Protein 2XHG (pdb70)

InterPro domains:
  IPR001242 Condensation domain [PF00668] (16-460)
  IPR010060 Non-ribosomal peptide synthase [TIGR01720] (322-463)
  IPR023213 Chloramphenicol acetyltransferase-like domain superfamily [G3DSA:3.30.559.10] (1-183)

CATH classification: 3.30.559.10 (+1 more: 3.30.559.30)

Organism: Brevibacillus brevis (NCBI:txid1393)

B-factor: mean 22.86, std 10.28, range [8.46, 69.88]

Nearest PDB structures (foldseek):
  2xhg-assembly1_A  TM=1.002E+00  e=7.657E-95  Brevibacillus brevis
  9bfg-assembly1_A  TM=9.674E-01  e=4.469E-86  Brevibacillus parabrevis
  9bff-assembly1_A  TM=9.912E-01  e=7.187E-80  Brevibacillus parabrevis
  5isw-assembly1_A  TM=9.588E-01  e=8.620E-66  Brevibacillus brevis
  4zxw-assembly1_A  TM=7.581E-01  e=1.314E-20  Streptomyces globisporus

Radius of gyration: 22.81 Å; Cα contacts (8 Å, |Δi|>4): 868; chains: 1; bounding box: 56×49×67 Å

Structure (mmCIF, N/CA/C/O backbone):
data_2XHG
#
_entry.id   2XHG
#
_cell.length_a   47.710
_cell.length_b   74.590
_cell.length_c   124.750
_cell.angle_alpha   90.00
_cell.angle_beta   90.00
_cell.angle_gamma   90.00
#
_symmetry.space_group_name_H-M   'P 21 21 21'
#
loop_
_entity.id
_entity.type
_entity.pdbx_description
1 polymer 'TYROCIDINE SYNTHETASE A'
2 non-polymer GLYCEROL
3 non-polymer 'SODIUM ION'
4 water water
#
loop_
_atom_site.group_PDB
_atom_site.id
_atom_site.type_symbol
_atom_site.label_atom_id
_atom_site.label_alt_id
_atom_site.label_comp_id
_atom_site.label_asym_id
_atom_site.label_entity_id
_atom_site.label_seq_id
_atom_site.pdbx_PDB_ins_code
_atom_site.Cartn_x
_atom_site.Cartn_y
_atom_site.Cartn_z
_atom_site.occupancy
_atom_site.B_iso_or_equiv
_atom_site.auth_seq_id
_atom_site.auth_comp_id
_atom_site.auth_asym_id
_atom_site.auth_atom_id
_atom_site.pdbx_PDB_model_num
ATOM 1 N N . LYS A 1 8 ? -21.833 -26.705 21.734 1.00 44.36 7 LYS A N 1
ATOM 2 C CA . LYS A 1 8 ? -20.427 -27.212 21.726 1.00 41.03 7 LYS A CA 1
ATOM 3 C C . LYS A 1 8 ? -19.404 -26.107 22.043 1.00 33.76 7 LYS A C 1
ATOM 4 O O . LYS A 1 8 ? -18.362 -26.386 22.638 1.00 34.67 7 LYS A O 1
ATOM 10 N N . SER A 1 9 ? -19.694 -24.861 21.664 1.00 25.42 8 SER A N 1
ATOM 11 C CA . SER A 1 9 ? -18.892 -23.750 22.140 1.00 17.38 8 SER A CA 1
ATOM 12 C C . SER A 1 9 ? -19.119 -23.602 23.642 1.00 18.18 8 SER A C 1
ATOM 13 O O . SER A 1 9 ? -20.122 -24.064 24.178 1.00 19.54 8 SER A O 1
ATOM 16 N N . ASP A 1 10 ? -18.157 -22.951 24.285 1.00 18.43 9 ASP A N 1
ATOM 17 C CA . ASP A 1 10 ? -18.136 -22.732 25.735 1.00 18.38 9 ASP A CA 1
ATOM 18 C C . ASP A 1 10 ? -19.294 -21.805 26.149 1.00 15.22 9 ASP A C 1
ATOM 19 O O . ASP A 1 10 ? -19.314 -20.630 25.799 1.00 16.23 9 ASP A O 1
ATOM 24 N N . GLN A 1 11 ? -20.260 -22.348 26.881 1.00 17.19 10 GLN A N 1
ATOM 25 C CA . GLN A 1 11 ? -21.413 -21.580 27.357 1.00 16.97 10 GLN A CA 1
ATOM 26 C C . GLN A 1 11 ? -21.194 -20.933 28.720 1.00 17.64 10 GLN A C 1
ATOM 27 O O . GLN A 1 11 ? -22.077 -20.233 29.209 1.00 16.61 10 GLN A O 1
ATOM 33 N N . GLY A 1 12 ? -20.026 -21.170 29.310 1.00 16.02 11 GLY A N 1
ATOM 34 C CA . GLY A 1 12 ? -19.735 -20.711 30.659 1.00 16.35 11 GLY A CA 1
ATOM 35 C C . GLY A 1 12 ? -19.191 -19.295 30.659 1.00 16.47 11 GLY A C 1
ATOM 36 O O . GLY A 1 12 ? -19.041 -18.674 29.604 1.00 14.74 11 GLY A O 1
ATOM 37 N N . ILE A 1 13 ? -18.896 -18.792 31.856 1.00 15.10 12 ILE A N 1
ATOM 38 C CA . ILE A 1 13 ? -18.289 -17.480 32.026 1.00 15.22 12 ILE A CA 1
ATOM 39 C C . ILE A 1 13 ? -16.904 -17.482 31.411 1.00 15.79 12 ILE A C 1
ATOM 40 O O . ILE A 1 13 ? -16.119 -18.416 31.666 1.00 17.74 12 ILE A O 1
ATOM 45 N N . ILE A 1 14 ? -16.613 -16.467 30.588 1.00 13.18 13 ILE A N 1
ATOM 46 C CA . ILE A 1 14 ? -15.275 -16.289 30.024 1.00 13.34 13 ILE A CA 1
ATOM 47 C C . ILE A 1 14 ? -14.576 -15.183 30.812 1.00 12.45 13 ILE A C 1
ATOM 48 O O . ILE A 1 14 ? -15.128 -14.092 30.993 1.00 14.40 13 ILE A O 1
ATOM 53 N N . ALA A 1 15 ? -13.366 -15.460 31.303 1.00 12.73 14 ALA A N 1
ATOM 54 C CA . ALA A 1 15 ? -12.584 -14.445 32.005 1.00 12.15 14 ALA A CA 1
ATOM 55 C C . ALA A 1 15 ? -11.107 -14.675 31.863 1.00 12.53 14 ALA A C 1
ATOM 56 O O . ALA A 1 15 ? -10.671 -15.774 31.533 1.00 14.19 14 ALA A O 1
ATOM 58 N N . GLY A 1 16 ? -10.333 -13.629 32.113 1.00 13.70 15 GLY A N 1
ATOM 59 C CA . GLY A 1 16 ? -8.885 -13.727 32.090 1.00 13.93 15 GLY A CA 1
ATOM 60 C C . GLY A 1 16 ? -8.266 -12.947 30.958 1.00 14.13 15 GLY A C 1
ATOM 61 O O . GLY A 1 16 ? -8.948 -12.259 30.207 1.00 12.06 15 GLY A O 1
ATOM 62 N N . ASN A 1 17 ? -6.957 -13.050 30.856 1.00 14.82 16 ASN A N 1
ATOM 63 C CA A ASN A 1 17 ? -6.274 -12.255 29.862 0.50 13.25 16 ASN A CA 1
ATOM 64 C CA B ASN A 1 17 ? -6.181 -12.344 29.850 0.50 15.94 16 ASN A CA 1
ATOM 65 C C . ASN A 1 17 ? -6.583 -12.748 28.440 1.00 13.00 16 ASN A C 1
ATOM 66 O O . ASN A 1 17 ? -6.904 -13.924 28.205 1.00 13.39 16 ASN A O 1
ATOM 75 N N . VAL A 1 18 ? -6.502 -11.805 27.506 1.00 12.02 17 VAL A N 1
ATOM 76 C CA . VAL A 1 18 ? -6.759 -12.050 26.096 1.00 12.87 17 VAL A CA 1
ATOM 77 C C . VAL A 1 18 ? -5.654 -11.403 25.273 1.00 13.25 17 VAL A C 1
ATOM 78 O O . VAL A 1 18 ? -5.422 -10.209 25.395 1.00 13.71 17 VAL A O 1
ATOM 82 N N . PRO A 1 19 ? -4.939 -12.187 24.456 1.00 12.98 18 PRO A N 1
ATOM 83 C CA . PRO A 1 19 ? -3.933 -11.545 23.595 1.00 13.84 18 PRO A CA 1
ATOM 84 C C . PRO A 1 19 ? -4.542 -10.485 22.673 1.00 12.88 18 PRO A C 1
ATOM 85 O O . PRO A 1 19 ? -5.705 -10.587 22.297 1.00 11.98 18 PRO A O 1
ATOM 89 N N . LEU A 1 20 ? -3.792 -9.440 22.346 1.00 14.01 19 LEU A N 1
ATOM 90 C CA . LEU A 1 20 ? -4.283 -8.424 21.419 1.00 14.80 19 LEU A CA 1
ATOM 91 C C . LEU A 1 20 ? -4.299 -8.996 19.996 1.00 14.14 19 LEU A C 1
ATOM 92 O O . LEU A 1 20 ? -3.339 -9.643 19.569 1.00 14.87 19 LEU A O 1
ATOM 97 N N . THR A 1 21 ? -5.417 -8.819 19.300 1.00 13.17 20 THR A N 1
ATOM 98 C CA . THR A 1 21 ? -5.497 -9.209 17.901 1.00 12.80 20 THR A CA 1
ATOM 99 C C . THR A 1 21 ? -4.864 -8.129 17.035 1.00 12.48 20 THR A C 1
ATOM 100 O O . THR A 1 21 ? -4.551 -7.060 17.536 1.00 13.21 20 THR A O 1
ATOM 104 N N . PRO A 1 22 ? -4.686 -8.389 15.709 1.00 11.79 21 PRO A N 1
ATOM 105 C CA . PRO A 1 22 ? -3.949 -7.431 14.890 1.00 12.96 21 PRO A CA 1
ATOM 106 C C . PRO A 1 22 ? -4.514 -6.014 14.917 1.00 12.71 21 PRO A C 1
ATOM 107 O O . PRO A 1 22 ? -3.750 -5.067 15.092 1.00 13.46 21 PRO A O 1
ATOM 111 N N . ILE A 1 23 ? -5.824 -5.854 14.724 1.00 11.83 22 ILE A N 1
ATOM 112 C CA . ILE A 1 23 ? -6.391 -4.498 14.676 1.00 12.10 22 ILE A CA 1
ATOM 113 C C . ILE A 1 23 ? -6.276 -3.825 16.041 1.00 11.18 22 ILE A C 1
ATOM 114 O O . ILE A 1 23 ? -6.139 -2.606 16.128 1.00 12.09 22 ILE A O 1
ATOM 119 N N . GLN A 1 24 ? -6.288 -4.607 17.112 1.00 12.91 23 GLN A N 1
ATOM 120 C CA . GLN A 1 24 ? -6.096 -4.054 18.440 1.00 12.14 23 GLN A CA 1
ATOM 121 C C . GLN A 1 24 ? -4.663 -3.584 18.655 1.00 11.65 23 GLN A C 1
ATOM 122 O O . GLN A 1 24 ? -4.433 -2.559 19.287 1.00 12.60 23 GLN A O 1
ATOM 128 N N . LYS A 1 25 ? -3.700 -4.331 18.135 1.00 12.06 24 LYS A N 1
ATOM 129 C CA . LYS A 1 25 ? -2.294 -3.911 18.161 1.00 12.82 24 LYS A CA 1
ATOM 130 C C . LYS A 1 25 ? -2.102 -2.644 17.324 1.00 13.39 24 LYS A C 1
ATOM 131 O O . LYS A 1 25 ? -1.394 -1.728 17.750 1.00 14.34 24 LYS A O 1
ATOM 137 N N . TRP A 1 26 ? -2.733 -2.593 16.153 1.00 13.40 25 TRP A N 1
ATOM 138 C CA . TRP A 1 26 ? -2.775 -1.368 15.362 1.00 13.19 25 TRP A CA 1
ATOM 139 C C . TRP A 1 26 ? -3.257 -0.194 16.223 1.00 12.48 25 TRP A C 1
ATOM 140 O O . TRP A 1 26 ? -2.663 0.884 16.240 1.00 12.90 25 TRP A O 1
ATOM 151 N N . PHE A 1 27 ? -4.386 -0.379 16.884 1.00 11.67 26 PHE A N 1
ATOM 152 C CA . PHE A 1 27 ? -5.000 0.686 17.648 1.00 11.06 26 PHE A CA 1
ATOM 153 C C . PHE A 1 27 ? -4.066 1.250 18.722 1.00 12.27 26 PHE A C 1
ATOM 154 O O . PHE A 1 27 ? -3.887 2.466 18.806 1.00 12.14 26 PHE A O 1
ATOM 162 N N . PHE A 1 28 ? -3.485 0.381 19.544 1.00 13.72 27 PHE A N 1
ATOM 163 C CA . PHE A 1 28 ? -2.601 0.848 20.601 1.00 12.48 27 PHE A CA 1
ATOM 164 C C . PHE A 1 28 ? -1.313 1.432 20.044 1.00 12.91 27 PHE A C 1
ATOM 165 O O . PHE A 1 28 ? -0.785 2.387 20.580 1.00 13.59 27 PHE A O 1
ATOM 173 N N . GLY A 1 29 ? -0.857 0.911 18.915 1.00 13.70 28 GLY A N 1
ATOM 174 C CA . GLY A 1 29 ? 0.304 1.454 18.233 1.00 14.84 28 GLY A CA 1
ATOM 175 C C . GLY A 1 29 ? 0.150 2.896 17.760 1.00 14.88 28 GLY A C 1
ATOM 176 O O . GLY A 1 29 ? 1.139 3.603 17.561 1.00 17.25 28 GLY A O 1
ATOM 177 N N . LYS A 1 30 ? -1.088 3.331 17.538 1.00 14.33 29 LYS A N 1
ATOM 178 C CA . LYS A 1 30 ? -1.355 4.703 17.132 1.00 13.73 29 LYS A CA 1
ATOM 179 C C . LYS A 1 30 ? -1.205 5.685 18.302 1.00 12.59 29 LYS A C 1
ATOM 180 O O . LYS A 1 30 ? -1.011 6.890 18.077 1.00 16.27 29 LYS A O 1
ATOM 186 N N . ASN A 1 31 ? -1.321 5.196 19.543 1.00 15.63 30 ASN A N 1
ATOM 187 C CA . ASN A 1 31 ? -1.230 6.066 20.725 1.00 15.67 30 ASN A CA 1
ATOM 188 C C . ASN A 1 31 ? -2.089 7.326 20.573 1.00 14.44 30 ASN A C 1
ATOM 189 O O . ASN A 1 31 ? -1.626 8.464 20.735 1.00 16.69 30 ASN A O 1
ATOM 194 N N . PHE A 1 32 ? -3.359 7.103 20.251 1.00 13.16 31 PHE A N 1
ATOM 195 C CA . PHE A 1 32 ? -4.303 8.205 20.020 1.00 13.68 31 PHE A CA 1
ATOM 196 C C . PHE A 1 32 ? -4.454 9.085 21.249 1.00 14.49 31 PHE A C 1
ATOM 197 O O . PHE A 1 32 ? -4.555 8.603 22.381 1.00 14.76 31 PHE A O 1
ATOM 205 N N . THR A 1 33 ? -4.512 10.386 21.015 1.00 13.96 32 THR A N 1
ATOM 206 C CA . THR A 1 33 ? -4.949 11.321 22.040 1.00 14.97 32 THR A CA 1
ATOM 207 C C . THR A 1 33 ? -6.361 10.934 22.475 1.00 15.93 32 THR A C 1
ATOM 208 O O . THR A 1 33 ? -7.203 10.608 21.641 1.00 13.58 32 THR A O 1
ATOM 212 N N . ASN A 1 34 ? -6.628 10.948 23.779 1.00 13.53 33 ASN A N 1
ATOM 213 C CA . ASN A 1 34 ? -7.957 10.565 24.272 1.00 14.15 33 ASN A CA 1
ATOM 214 C C . ASN A 1 34 ? -8.372 9.174 23.769 1.00 13.10 33 ASN A C 1
ATOM 215 O O . ASN A 1 34 ? -9.476 8.970 23.259 1.00 13.34 33 ASN A O 1
ATOM 220 N N . THR A 1 35 ? -7.474 8.222 23.976 1.00 14.26 34 THR A N 1
ATOM 221 C CA . THR A 1 35 ? -7.626 6.844 23.498 1.00 14.36 34 THR A CA 1
ATOM 222 C C . THR A 1 35 ? -8.898 6.165 23.999 1.00 12.58 34 THR A C 1
ATOM 223 O O . THR A 1 35 ? -9.454 5.279 23.333 1.00 12.11 34 THR A O 1
ATOM 227 N N . GLY A 1 36 ? -9.375 6.593 25.170 1.00 14.51 35 GLY A N 1
ATOM 228 C CA . GLY A 1 36 ? -10.643 6.105 25.684 1.00 13.24 35 GLY A CA 1
ATOM 229 C C . GLY A 1 36 ? -11.910 6.563 24.986 1.00 12.54 35 GLY A C 1
ATOM 230 O O . GLY A 1 36 ? -12.989 6.042 25.258 1.00 11.99 35 GLY A O 1
ATOM 231 N N . HIS A 1 37 ? -11.792 7.561 24.101 1.00 12.31 36 HIS A N 1
ATOM 232 C CA . HIS A 1 37 ? -12.902 8.061 23.318 1.00 10.53 36 HIS A CA 1
ATOM 233 C C . HIS A 1 37 ? -12.661 7.658 21.860 1.00 11.66 36 HIS A C 1
ATOM 234 O O . HIS A 1 37 ? -12.092 8.399 21.069 1.00 11.32 36 HIS A O 1
ATOM 241 N N . TRP A 1 38 ? -13.056 6.440 21.545 1.00 11.49 37 TRP A N 1
ATOM 242 C CA . TRP A 1 38 ? -12.812 5.869 20.222 1.00 9.90 37 TRP A CA 1
ATOM 243 C C . TRP A 1 38 ? -13.812 4.726 20.092 1.00 12.20 37 TRP A C 1
ATOM 244 O O . TRP A 1 38 ? -13.513 3.554 20.334 1.00 11.06 37 TRP A O 1
ATOM 255 N N . ASN A 1 39 ? -15.042 5.121 19.765 1.00 11.20 38 ASN A N 1
ATOM 256 C CA . ASN A 1 39 ? -16.222 4.317 20.016 1.00 10.68 38 ASN A CA 1
ATOM 257 C C . ASN A 1 39 ? -17.035 4.032 18.761 1.00 10.10 38 ASN A C 1
ATOM 258 O O . ASN A 1 39 ? -16.759 4.557 17.677 1.00 11.61 38 ASN A O 1
ATOM 263 N N . GLN A 1 40 ? -18.058 3.192 18.931 1.00 10.37 39 GLN A N 1
ATOM 264 C CA . GLN A 1 40 ? -19.188 3.124 18.024 1.00 10.10 39 GLN A CA 1
ATOM 265 C C . GLN A 1 40 ? -20.434 3.338 18.845 1.00 10.51 39 GLN A C 1
ATOM 266 O O . GLN A 1 40 ? -20.425 3.112 20.046 1.00 11.47 39 GLN A O 1
ATOM 272 N N . SER A 1 41 ? -21.516 3.758 18.199 1.00 11.21 40 SER A N 1
ATOM 273 C CA . SER A 1 41 ? -22.718 4.077 18.941 1.00 10.70 40 SER A CA 1
ATOM 274 C C . SER A 1 41 ? -23.988 4.025 18.090 1.00 11.16 40 SER A C 1
ATOM 275 O O . SER A 1 41 ? -23.937 3.958 16.859 1.00 12.40 40 SER A O 1
ATOM 278 N N . SER A 1 42 ? -25.126 4.032 18.771 1.00 11.33 41 SER A N 1
ATOM 279 C CA A SER A 1 42 ? -26.408 4.041 18.090 0.50 13.56 41 SER A CA 1
ATOM 280 C CA B SER A 1 42 ? -26.432 3.914 18.142 0.50 13.30 41 SER A CA 1
ATOM 281 C C . SER A 1 42 ? -27.464 4.590 19.018 1.00 13.26 41 SER A C 1
ATOM 282 O O . SER A 1 42 ? -27.295 4.616 20.237 1.00 13.19 41 SER A O 1
ATOM 287 N N . VAL A 1 43 ? -28.540 5.088 18.416 1.00 13.35 42 VAL A N 1
ATOM 288 C CA . VAL A 1 43 ? -29.699 5.519 19.192 1.00 13.87 42 VAL A CA 1
ATOM 289 C C . VAL A 1 43 ? -30.900 4.834 18.564 1.00 15.85 42 VAL A C 1
ATOM 290 O O . VAL A 1 43 ? -31.099 4.901 17.347 1.00 14.51 42 VAL A O 1
ATOM 294 N N . LEU A 1 44 ? -31.656 4.129 19.398 1.00 14.36 43 LEU A N 1
ATOM 295 C CA . LEU A 1 44 ? -32.857 3.399 18.972 1.00 14.40 43 LEU A CA 1
ATOM 296 C C . LEU A 1 44 ? -34.091 4.141 19.448 1.00 15.46 43 LEU A C 1
ATOM 297 O O . LEU A 1 44 ? -34.060 4.830 20.454 1.00 17.69 43 LEU A O 1
ATOM 302 N N . TYR A 1 45 ? -35.175 4.026 18.698 1.00 17.41 44 TYR A N 1
ATOM 303 C CA . TYR A 1 45 ? -36.427 4.699 19.028 1.00 17.06 44 TYR A CA 1
ATOM 304 C C . TYR A 1 45 ? -37.572 3.686 19.128 1.00 16.82 44 TYR A C 1
ATOM 305 O O . TYR A 1 45 ? -37.711 2.822 18.272 1.00 19.13 44 TYR A O 1
ATOM 314 N N . ARG A 1 46 ? -38.362 3.811 20.192 1.00 16.42 45 ARG A N 1
ATOM 315 C CA . ARG A 1 46 ? -39.555 2.992 20.410 1.00 17.99 45 ARG A CA 1
ATOM 316 C C . ARG A 1 46 ? -40.720 3.925 20.700 1.00 17.53 45 ARG A C 1
ATOM 317 O O . ARG A 1 46 ? -40.756 4.581 21.748 1.00 18.19 45 ARG A O 1
ATOM 325 N N . PRO A 1 47 ? -41.671 4.029 19.755 1.00 19.60 46 PRO A N 1
ATOM 326 C CA . PRO A 1 47 ? -42.778 4.965 19.977 1.00 19.83 46 PRO A CA 1
ATOM 327 C C . PRO A 1 47 ? -43.634 4.680 21.230 1.00 18.86 46 PRO A C 1
ATOM 328 O O . PRO A 1 47 ? -44.155 5.611 21.831 1.00 23.63 46 PRO A O 1
ATOM 332 N N . GLU A 1 48 ? -43.747 3.412 21.616 1.00 20.28 47 GLU A N 1
ATOM 333 C CA . GLU A 1 48 ? -44.487 3.006 22.809 1.00 22.83 47 GLU A CA 1
ATOM 334 C C . GLU A 1 48 ? -43.796 3.440 24.092 1.00 22.77 47 GLU A C 1
ATOM 335 O O . GLU A 1 48 ? -44.437 3.527 25.132 1.00 24.60 47 GLU A O 1
ATOM 341 N N . GLY A 1 49 ? -42.488 3.704 23.995 1.00 20.44 48 GLY A N 1
ATOM 342 C CA . GLY A 1 49 ? -41.630 3.937 25.153 1.00 22.64 48 GLY A CA 1
ATOM 343 C C . GLY A 1 49 ? -40.859 2.688 25.529 1.00 21.69 48 GLY A C 1
ATOM 344 O O . GLY A 1 49 ? -41.263 1.576 25.176 1.00 20.79 48 GLY A O 1
ATOM 345 N N . PHE A 1 50 ? -39.740 2.894 26.221 1.00 19.83 49 PHE A N 1
ATOM 346 C CA . PHE A 1 50 ? -38.931 1.846 26.822 1.00 17.46 49 PHE A CA 1
ATOM 347 C C . PHE A 1 50 ? -39.094 1.895 28.338 1.00 18.08 49 PHE A C 1
ATOM 348 O O . PHE A 1 50 ? -39.324 2.966 28.923 1.00 21.54 49 PHE A O 1
ATOM 356 N N . ASP A 1 51 ? -38.942 0.738 28.972 1.00 19.29 50 ASP A N 1
ATOM 357 C CA . ASP A 1 51 ? -38.994 0.619 30.430 1.00 19.00 50 ASP A CA 1
ATOM 358 C C . ASP A 1 51 ? -37.579 0.495 30.952 1.00 17.02 50 ASP A C 1
ATOM 359 O O . ASP A 1 51 ? -36.864 -0.415 30.534 1.00 18.43 50 ASP A O 1
ATOM 364 N N . PRO A 1 52 ? -37.142 1.417 31.838 1.00 19.19 51 PRO A N 1
ATOM 365 C CA . PRO A 1 52 ? -35.767 1.301 32.328 1.00 19.42 51 PRO A CA 1
ATOM 366 C C . PRO A 1 52 ? -35.468 -0.018 33.026 1.00 21.45 51 PRO A C 1
ATOM 367 O O . PRO A 1 52 ? -34.357 -0.520 32.919 1.00 20.73 51 PRO A O 1
ATOM 371 N N . LYS A 1 53 ? -36.441 -0.573 33.744 1.00 22.07 52 LYS A N 1
ATOM 372 C CA . LYS A 1 53 ? -36.216 -1.831 34.445 1.00 23.93 52 LYS A CA 1
ATOM 373 C C . LYS A 1 53 ? -36.008 -2.994 33.473 1.00 20.78 52 LYS A C 1
ATOM 374 O O . LYS A 1 53 ? -35.096 -3.794 33.655 1.00 21.40 52 LYS A O 1
ATOM 377 N N . VAL A 1 54 ? -36.823 -3.069 32.428 1.00 19.02 53 VAL A N 1
ATOM 378 C CA . VAL A 1 54 ? -36.644 -4.087 31.393 1.00 19.11 53 VAL A CA 1
ATOM 379 C C . VAL A 1 54 ? -35.311 -3.889 30.663 1.00 19.79 53 VAL A C 1
ATOM 380 O O . VAL A 1 54 ? -34.589 -4.847 30.405 1.00 16.44 53 VAL A O 1
ATOM 384 N N . ILE A 1 55 ? -34.970 -2.645 30.322 1.00 16.11 54 ILE A N 1
ATOM 385 C CA . ILE A 1 55 ? -33.686 -2.380 29.658 1.00 17.03 54 ILE A CA 1
ATOM 386 C C . ILE A 1 55 ? -32.534 -2.889 30.498 1.00 15.65 54 ILE A C 1
ATOM 387 O O . ILE A 1 55 ? -31.624 -3.528 29.986 1.00 15.47 54 ILE A O 1
ATOM 392 N N . GLN A 1 56 ? -32.561 -2.622 31.802 1.00 14.28 55 GLN A N 1
ATOM 393 C CA . GLN A 1 56 ? -31.488 -3.093 32.662 1.00 15.57 55 GLN A CA 1
ATOM 394 C C . GLN A 1 56 ? -31.443 -4.619 32.743 1.00 14.58 55 GLN A C 1
ATOM 395 O O . GLN A 1 56 ? -30.361 -5.206 32.660 1.00 16.02 55 GLN A O 1
ATOM 401 N N . SER A 1 57 ? -32.596 -5.266 32.854 1.00 13.90 56 SER A N 1
ATOM 402 C CA . SER A 1 57 ? -32.625 -6.730 32.883 1.00 17.54 56 SER A CA 1
ATOM 403 C C . SER A 1 57 ? -32.019 -7.324 31.609 1.00 18.60 56 SER A C 1
ATOM 404 O O . SER A 1 57 ? -31.208 -8.252 31.666 1.00 17.27 56 SER A O 1
ATOM 407 N N . VAL A 1 58 ? -32.393 -6.781 30.453 1.00 15.96 57 VAL A N 1
ATOM 408 C CA . VAL A 1 58 ? -31.923 -7.325 29.183 1.00 14.85 57 VAL A CA 1
ATOM 409 C C . VAL A 1 58 ? -30.441 -7.025 29.004 1.00 15.14 57 VAL A C 1
ATOM 410 O O . VAL A 1 58 ? -29.683 -7.889 28.594 1.00 16.15 57 VAL A O 1
ATOM 414 N N . MET A 1 59 ? -30.017 -5.800 29.311 1.00 13.60 58 MET A N 1
ATOM 415 C CA . MET A 1 59 ? -28.602 -5.458 29.177 1.00 13.10 58 MET A CA 1
ATOM 416 C C . MET A 1 59 ? -27.743 -6.277 30.121 1.00 15.02 58 MET A C 1
ATOM 417 O O . MET A 1 59 ? -26.619 -6.628 29.765 1.00 16.56 58 MET A O 1
ATOM 422 N N . ASP A 1 60 ? -28.247 -6.564 31.323 1.00 14.14 59 ASP A N 1
ATOM 423 C CA . ASP A 1 60 ? -27.538 -7.434 32.252 1.00 16.24 59 ASP A CA 1
ATOM 424 C C . ASP A 1 60 ? -27.246 -8.761 31.568 1.00 16.49 59 ASP A C 1
ATOM 425 O O . ASP A 1 60 ? -26.103 -9.235 31.559 1.00 15.87 59 ASP A O 1
ATOM 430 N N . LYS A 1 61 ? -28.277 -9.348 30.971 1.00 15.48 60 LYS A N 1
ATOM 431 C CA . LYS A 1 61 ? -28.121 -10.645 30.314 1.00 15.67 60 LYS A CA 1
ATOM 432 C C . LYS A 1 61 ? -27.189 -10.550 29.092 1.00 14.19 60 LYS A C 1
ATOM 433 O O . LYS A 1 61 ? -26.358 -11.427 28.866 1.00 15.66 60 LYS A O 1
ATOM 439 N N . ILE A 1 62 ? -27.313 -9.478 28.309 1.00 14.81 61 ILE A N 1
ATOM 440 C CA . ILE A 1 62 ? -26.483 -9.299 27.127 1.00 12.22 61 ILE A CA 1
ATOM 441 C C . ILE A 1 62 ? -24.997 -9.249 27.475 1.00 13.99 61 ILE A C 1
ATOM 442 O O . ILE A 1 62 ? -24.172 -9.879 26.813 1.00 14.21 61 ILE A O 1
ATOM 447 N N . ILE A 1 63 ? -24.660 -8.526 28.535 1.00 13.35 62 ILE A N 1
ATOM 448 C CA . ILE A 1 63 ? -23.254 -8.328 28.882 1.00 12.73 62 ILE A CA 1
ATOM 449 C C . ILE A 1 63 ? -22.689 -9.520 29.654 1.00 12.90 62 ILE A C 1
ATOM 450 O O . ILE A 1 63 ? -21.498 -9.806 29.558 1.00 13.39 62 ILE A O 1
ATOM 455 N N . GLU A 1 64 ? -23.525 -10.229 30.388 1.00 13.87 63 GLU A N 1
ATOM 456 C CA . GLU A 1 64 ? -23.147 -11.545 30.912 1.00 14.02 63 GLU A CA 1
ATOM 457 C C . GLU A 1 64 ? -22.846 -12.547 29.791 1.00 13.71 63 GLU A C 1
ATOM 458 O O . GLU A 1 64 ? -21.894 -13.331 29.886 1.00 15.09 63 GLU A O 1
ATOM 464 N N . HIS A 1 65 ? -23.660 -12.508 28.734 1.00 12.79 64 HIS A N 1
ATOM 465 C CA . HIS A 1 65 ? -23.600 -13.453 27.615 1.00 13.17 64 HIS A CA 1
ATOM 466 C C . HIS A 1 65 ? -22.489 -13.197 26.615 1.00 12.58 64 HIS A C 1
ATOM 467 O O . HIS A 1 65 ? -21.870 -14.122 26.107 1.00 15.13 64 HIS A O 1
ATOM 474 N N . HIS A 1 66 ? -22.261 -11.922 26.314 1.00 11.65 65 HIS A N 1
ATOM 475 C CA . HIS A 1 66 ? -21.308 -11.523 25.294 1.00 12.02 65 HIS A CA 1
ATOM 476 C C . HIS A 1 66 ? -20.075 -11.029 26.014 1.00 10.13 65 HIS A C 1
ATOM 477 O O . HIS A 1 66 ? -19.863 -9.815 26.201 1.00 11.45 65 HIS A O 1
ATOM 484 N N . ASP A 1 67 ? -19.236 -11.994 26.361 1.00 11.13 66 ASP A N 1
ATOM 485 C CA . ASP A 1 67 ? -18.208 -11.781 27.388 1.00 10.36 66 ASP A CA 1
ATOM 486 C C . ASP A 1 67 ? -17.229 -10.639 27.091 1.00 9.79 66 ASP A C 1
ATOM 487 O O . ASP A 1 67 ? -16.782 -9.961 28.011 1.00 11.24 66 ASP A O 1
ATOM 492 N N . ALA A 1 68 ? -16.872 -10.447 25.818 1.00 10.07 67 ALA A N 1
ATOM 493 C CA . ALA A 1 68 ? -15.858 -9.435 25.474 1.00 11.85 67 ALA A CA 1
ATOM 494 C C . ALA A 1 68 ? -16.273 -8.024 25.848 1.00 9.78 67 ALA A C 1
ATOM 495 O O . ALA A 1 68 ? -15.408 -7.166 26.008 1.00 11.22 67 ALA A O 1
ATOM 497 N N . LEU A 1 69 ? -17.576 -7.779 26.014 1.00 9.65 68 LEU A N 1
ATOM 498 C CA . LEU A 1 69 ? -18.045 -6.460 26.443 1.00 8.46 68 LEU A CA 1
ATOM 499 C C . LEU A 1 69 ? -17.584 -6.103 27.858 1.00 11.12 68 LEU A C 1
ATOM 500 O O . LEU A 1 69 ? -17.640 -4.946 28.245 1.00 12.66 68 LEU A O 1
ATOM 505 N N . ARG A 1 70 ? -17.119 -7.092 28.604 1.00 10.23 69 ARG A N 1
ATOM 506 C CA . ARG A 1 70 ? -16.582 -6.882 29.961 1.00 11.05 69 ARG A CA 1
ATOM 507 C C . ARG A 1 70 ? -15.059 -6.674 30.004 1.00 10.77 69 ARG A C 1
ATOM 508 O O . ARG A 1 70 ? -14.455 -6.683 31.091 1.00 12.40 69 ARG A O 1
ATOM 516 N N . MET A 1 71 ? -14.460 -6.454 28.849 1.00 11.54 70 MET A N 1
ATOM 517 C CA . MET A 1 71 ? -13.015 -6.263 28.774 1.00 9.42 70 MET A CA 1
ATOM 518 C C . MET A 1 71 ? -12.573 -4.981 29.464 1.00 10.95 70 MET A C 1
ATOM 519 O O . MET A 1 71 ? -13.300 -3.980 29.496 1.00 12.52 70 MET A O 1
ATOM 524 N N . VAL A 1 72 ? -11.361 -5.013 29.988 1.00 11.02 71 VAL A N 1
ATOM 525 C CA . VAL A 1 72 ? -10.650 -3.814 30.435 1.00 11.04 71 VAL A CA 1
ATOM 526 C C . VAL A 1 72 ? -9.229 -3.896 29.887 1.00 12.51 71 VAL A C 1
ATOM 527 O O . VAL A 1 72 ? -8.764 -4.980 29.466 1.00 11.87 71 VAL A O 1
ATOM 531 N N . TYR A 1 73 ? -8.558 -2.745 29.904 1.00 11.81 72 TYR A N 1
ATOM 532 C CA . TYR A 1 73 ? -7.215 -2.559 29.304 1.00 11.12 72 TYR A CA 1
ATOM 533 C C . TYR A 1 73 ? -6.321 -1.753 30.230 1.00 15.51 72 TYR A C 1
ATOM 534 O O . TYR A 1 73 ? -6.628 -0.641 30.588 1.00 15.03 72 TYR A O 1
ATOM 543 N N . GLN A 1 74 ? -5.174 -2.314 30.573 1.00 22.59 73 GLN A N 1
ATOM 544 C CA . GLN A 1 74 ? -4.073 -1.525 31.182 1.00 29.44 73 GLN A CA 1
ATOM 545 C C . GLN A 1 74 ? -3.066 -1.124 30.083 1.00 30.99 73 GLN A C 1
ATOM 546 O O . GLN A 1 74 ? -2.852 -1.904 29.166 1.00 30.02 73 GLN A O 1
ATOM 552 N N . HIS A 1 75 ? -2.468 0.076 30.138 1.00 27.08 74 HIS A N 1
ATOM 553 C CA . HIS A 1 75 ? -1.445 0.443 29.131 1.00 29.90 74 HIS A CA 1
ATOM 554 C C . HIS A 1 75 ? -0.307 1.333 29.645 1.00 29.34 74 HIS A C 1
ATOM 555 O O . HIS A 1 75 ? 0.317 2.071 28.864 1.00 31.00 74 HIS A O 1
ATOM 562 N N . GLU A 1 76 ? -0.007 1.240 30.937 1.00 26.17 75 GLU A N 1
ATOM 563 C CA . GLU A 1 76 ? 1.005 2.126 31.525 1.00 29.53 75 GLU A CA 1
ATOM 564 C C . GLU A 1 76 ? 2.366 1.799 30.926 1.00 28.41 75 GLU A C 1
ATOM 565 O O . GLU A 1 76 ? 2.734 0.624 30.805 1.00 27.78 75 GLU A O 1
ATOM 571 N N . ASN A 1 77 ? 3.081 2.849 30.509 1.00 29.78 76 ASN A N 1
ATOM 572 C CA . ASN A 1 77 ? 4.395 2.716 29.861 1.00 29.85 76 ASN A CA 1
ATOM 573 C C . ASN A 1 77 ? 4.373 1.834 28.605 1.00 28.58 76 ASN A C 1
ATOM 574 O O . ASN A 1 77 ? 5.404 1.299 28.195 1.00 26.18 76 ASN A O 1
ATOM 579 N N . GLY A 1 78 ? 3.204 1.706 27.983 1.00 27.13 77 GLY A N 1
ATOM 580 C CA . GLY A 1 78 ? 3.059 0.913 26.762 1.00 29.01 77 GLY A CA 1
ATOM 581 C C . GLY A 1 78 ? 2.923 -0.589 26.973 1.00 28.20 77 GLY A C 1
ATOM 582 O O . GLY A 1 78 ? 2.997 -1.354 25.999 1.00 26.36 77 GLY A O 1
ATOM 583 N N . ASN A 1 79 ? 2.729 -1.003 28.228 1.00 25.42 78 ASN A N 1
ATOM 584 C CA . ASN A 1 79 ? 2.528 -2.415 28.589 1.00 24.60 78 ASN A CA 1
ATOM 585 C C . ASN A 1 79 ? 1.041 -2.745 28.564 1.00 24.27 78 ASN A C 1
ATOM 586 O O . ASN A 1 79 ? 0.418 -2.794 29.609 1.00 23.75 78 ASN A O 1
ATOM 591 N N . VAL A 1 80 ? 0.470 -2.988 27.393 1.00 20.50 79 VAL A N 1
ATOM 592 C CA . VAL A 1 80 ? -0.961 -3.154 27.294 1.00 23.46 79 VAL A CA 1
ATOM 593 C C . VAL A 1 80 ? -1.380 -4.554 27.744 1.00 18.97 79 VAL A C 1
ATOM 594 O O . VAL A 1 80 ? -0.843 -5.543 27.243 1.00 22.60 79 VAL A O 1
ATOM 598 N N . VAL A 1 81 ? -2.299 -4.629 28.709 1.00 16.94 80 VAL A N 1
ATOM 599 C CA . VAL A 1 81 ? -2.875 -5.896 29.152 1.00 16.84 80 VAL A CA 1
ATOM 600 C C . VAL A 1 81 ? -4.392 -5.886 28.976 1.00 17.33 80 VAL A C 1
ATOM 601 O O . VAL A 1 81 ? -5.090 -5.086 29.614 1.00 19.07 80 VAL A O 1
ATOM 605 N N . GLN A 1 82 ? -4.881 -6.776 28.123 1.00 13.02 81 GLN A N 1
ATOM 606 C CA . GLN A 1 82 ? -6.298 -6.895 27.815 1.00 10.94 81 GLN A CA 1
ATOM 607 C C . GLN A 1 82 ? -6.839 -8.025 28.665 1.00 12.73 81 GLN A C 1
ATOM 608 O O . GLN A 1 82 ? -6.344 -9.148 28.601 1.00 13.14 81 GLN A O 1
ATOM 614 N N . HIS A 1 83 ? -7.830 -7.721 29.497 1.00 11.84 82 HIS A N 1
ATOM 615 C CA . HIS A 1 83 ? -8.353 -8.659 30.468 1.00 11.43 82 HIS A CA 1
ATOM 616 C C . HIS A 1 83 ? -9.868 -8.724 30.401 1.00 12.58 82 HIS A C 1
ATOM 617 O O . HIS A 1 83 ? -10.545 -7.699 30.490 1.00 12.34 82 HIS A O 1
ATOM 624 N N . ASN A 1 84 ? -10.393 -9.929 30.258 1.00 11.31 83 ASN A N 1
ATOM 625 C CA . ASN A 1 84 ? -11.842 -10.131 30.234 1.00 12.41 83 ASN A CA 1
ATOM 626 C C . ASN A 1 84 ? -12.320 -10.313 31.676 1.00 11.66 83 ASN A C 1
ATOM 627 O O . ASN A 1 84 ? -12.015 -11.309 32.315 1.00 12.45 83 ASN A O 1
ATOM 632 N N . ARG A 1 85 ? -13.035 -9.330 32.225 1.00 12.37 84 ARG A N 1
ATOM 633 C CA . ARG A 1 85 ? -13.570 -9.462 33.569 1.00 11.72 84 ARG A CA 1
ATOM 634 C C . ARG A 1 85 ? -14.581 -10.593 33.614 1.00 12.97 84 ARG A C 1
ATOM 635 O O . ARG A 1 85 ? -15.247 -10.866 32.619 1.00 12.11 84 ARG A O 1
ATOM 643 N N . GLY A 1 86 ? -14.710 -11.197 34.793 1.00 13.80 85 GLY A N 1
ATOM 644 C CA . GLY A 1 86 ? -15.818 -12.123 35.062 1.00 14.70 85 GLY A CA 1
ATOM 645 C C . GLY A 1 86 ? -17.084 -11.343 35.367 1.00 15.64 85 GLY A C 1
ATOM 646 O O . GLY A 1 86 ? -17.250 -10.195 34.943 1.00 14.79 85 GLY A O 1
ATOM 647 N N . LEU A 1 87 ? -17.986 -11.962 36.120 1.00 17.64 86 LEU A N 1
ATOM 648 C CA . LEU A 1 87 ? -19.241 -11.328 36.470 1.00 16.22 86 LEU A CA 1
ATOM 649 C C . LEU A 1 87 ? -19.104 -10.641 37.820 1.00 19.90 86 LEU A C 1
ATOM 650 O O . LEU A 1 87 ? -18.094 -10.799 38.504 1.00 19.98 86 LEU A O 1
ATOM 655 N N . GLY A 1 88 ? -20.113 -9.857 38.180 1.00 21.57 87 GLY A N 1
ATOM 656 C CA . GLY A 1 88 ? -20.208 -9.273 39.517 1.00 27.19 87 GLY A CA 1
ATOM 657 C C . GLY A 1 88 ? -19.906 -7.788 39.604 1.00 28.96 87 GLY A C 1
ATOM 658 O O . GLY A 1 88 ? -20.327 -7.136 40.561 1.00 30.92 87 GLY A O 1
ATOM 659 N N . GLY A 1 89 ? -19.171 -7.256 38.628 1.00 22.84 88 GLY A N 1
ATOM 660 C CA . GLY A 1 89 ? -18.777 -5.848 38.635 1.00 24.74 88 GLY A CA 1
ATOM 661 C C . GLY A 1 89 ? -19.766 -4.978 37.885 1.00 23.56 88 GLY A C 1
ATOM 662 O O . GLY A 1 89 ? -20.921 -5.369 37.684 1.00 24.89 88 GLY A O 1
ATOM 663 N N . GLN A 1 90 ? -19.318 -3.788 37.484 1.00 18.90 89 GLN A N 1
ATOM 664 C CA . GLN A 1 90 ? -20.163 -2.863 36.728 1.00 15.71 89 GLN A CA 1
ATOM 665 C C . GLN A 1 90 ? -20.209 -3.312 35.262 1.00 16.77 89 GLN A C 1
ATOM 666 O O . GLN A 1 90 ? -19.194 -3.273 34.566 1.00 18.47 89 GLN A O 1
ATOM 672 N N . LEU A 1 91 ? -21.370 -3.762 34.802 1.00 18.42 90 LEU A N 1
ATOM 673 C CA . LEU A 1 91 ? -21.465 -4.329 33.457 1.00 17.26 90 LEU A CA 1
ATOM 674 C C . LEU A 1 91 ? -21.611 -3.257 32.394 1.00 16.71 90 LEU A C 1
ATOM 675 O O . LEU A 1 91 ? -21.214 -3.440 31.237 1.00 16.73 90 LEU A O 1
ATOM 680 N N . TYR A 1 92 ? -22.227 -2.145 32.777 1.00 14.20 91 TYR A N 1
ATOM 681 C CA . TYR A 1 92 ? -22.460 -1.000 31.899 1.00 14.80 91 TYR A CA 1
ATOM 682 C C . TYR A 1 92 ? -22.858 0.161 32.807 1.00 12.84 91 TYR A C 1
ATOM 683 O O . TYR A 1 92 ? -23.251 -0.056 33.971 1.00 15.51 91 TYR A O 1
ATOM 692 N N . ASP A 1 93 ? -22.735 1.385 32.306 1.00 14.08 92 ASP A N 1
ATOM 693 C CA . ASP A 1 93 ? -23.244 2.552 33.003 1.00 14.50 92 ASP A CA 1
ATOM 694 C C . ASP A 1 93 ? -24.594 2.893 32.414 1.00 17.47 92 ASP A C 1
ATOM 695 O O . ASP A 1 93 ? -24.728 2.980 31.201 1.00 18.70 92 ASP A O 1
ATOM 700 N N . PHE A 1 94 ? -25.587 3.061 33.274 1.00 16.12 93 PHE A N 1
ATOM 701 C CA . PHE A 1 94 ? -26.942 3.283 32.831 1.00 15.47 93 PHE A CA 1
ATOM 702 C C . PHE A 1 94 ? -27.477 4.594 33.383 1.00 15.84 93 PHE A C 1
ATOM 703 O O . PHE A 1 94 ? -27.338 4.873 34.582 1.00 15.62 93 PHE A O 1
ATOM 711 N N . PHE A 1 95 ? -28.088 5.375 32.496 1.00 15.51 94 PHE A N 1
ATOM 712 C CA . PHE A 1 95 ? -28.730 6.641 32.844 1.00 16.67 94 PHE A CA 1
ATOM 713 C C . PHE A 1 95 ? -30.101 6.724 32.211 1.00 16.47 94 PHE A C 1
ATOM 714 O O . PHE A 1 95 ? -30.308 6.249 31.097 1.00 17.79 94 PHE A O 1
ATOM 722 N N . SER A 1 96 ? -31.043 7.316 32.933 1.00 17.06 95 SER A N 1
ATOM 723 C CA . SER A 1 96 ? -32.390 7.499 32.438 1.00 18.59 95 SER A CA 1
ATOM 724 C C . SER A 1 96 ? -32.816 8.951 32.679 1.00 21.30 95 SER A C 1
ATOM 725 O O . SER A 1 96 ? -32.592 9.490 33.760 1.00 21.82 95 SER A O 1
ATOM 728 N N . TYR A 1 97 ? -33.401 9.572 31.661 1.00 17.43 96 TYR A N 1
ATOM 729 C CA . TYR A 1 97 ? -33.736 10.993 31.685 1.00 16.77 96 TYR A CA 1
ATOM 730 C C . TYR A 1 97 ? -35.179 11.205 31.300 1.00 23.29 96 TYR A C 1
ATOM 731 O O . TYR A 1 97 ? -35.675 10.634 30.320 1.00 21.30 96 TYR A O 1
ATOM 740 N N . ASN A 1 98 ? -35.852 12.036 32.078 1.00 21.54 97 ASN A N 1
ATOM 741 C CA . ASN A 1 98 ? -37.197 12.447 31.749 1.00 22.74 97 ASN A CA 1
ATOM 742 C C . ASN A 1 98 ? -37.111 13.757 30.973 1.00 22.82 97 ASN A C 1
ATOM 743 O O . ASN A 1 98 ? -36.838 14.800 31.551 1.00 23.40 97 ASN A O 1
ATOM 748 N N . LEU A 1 99 ? -37.318 13.699 29.660 1.00 22.01 98 LEU A N 1
ATOM 749 C CA . LEU A 1 99 ? -37.232 14.901 28.823 1.00 21.79 98 LEU A CA 1
ATOM 750 C C . LEU A 1 99 ? -38.599 15.456 28.446 1.00 22.65 98 LEU A C 1
ATOM 751 O O . LEU A 1 99 ? -38.682 16.306 27.569 1.00 23.29 98 LEU A O 1
ATOM 756 N N . THR A 1 100 ? -39.646 15.015 29.143 1.00 22.65 99 THR A N 1
ATOM 757 C CA . THR A 1 100 ? -41.028 15.359 28.768 1.00 25.25 99 THR A CA 1
ATOM 758 C C . THR A 1 100 ? -41.335 16.856 28.861 1.00 26.98 99 THR A C 1
ATOM 759 O O . THR A 1 100 ? -42.242 17.328 28.189 1.00 31.10 99 THR A O 1
ATOM 763 N N . ALA A 1 101 ? -40.587 17.599 29.678 1.00 25.36 100 ALA A N 1
ATOM 764 C CA . ALA A 1 101 ? -40.788 19.051 29.776 1.00 24.90 100 ALA A CA 1
ATOM 765 C C . ALA A 1 101 ? -39.944 19.855 28.780 1.00 21.14 100 ALA A C 1
ATOM 766 O O . ALA A 1 101 ? -40.123 21.064 28.657 1.00 24.39 100 ALA A O 1
ATOM 768 N N . GLN A 1 102 ? -39.026 19.207 28.064 1.00 25.71 101 GLN A N 1
ATOM 769 C CA . GLN A 1 102 ? -38.039 19.960 27.288 1.00 25.55 101 GLN A CA 1
ATOM 770 C C . GLN A 1 102 ? -38.474 20.340 25.882 1.00 29.70 101 GLN A C 1
ATOM 771 O O . GLN A 1 102 ? -38.893 19.462 25.119 1.00 29.88 101 GLN A O 1
ATOM 777 N N . PRO A 1 103 ? -38.326 21.630 25.515 1.00 29.56 102 PRO A N 1
ATOM 778 C CA . PRO A 1 103 ? -38.647 22.056 24.161 1.00 33.88 102 PRO A CA 1
ATOM 779 C C . PRO A 1 103 ? -37.707 21.491 23.114 1.00 30.97 102 PRO A C 1
ATOM 780 O O . PRO A 1 103 ? -38.127 21.273 21.987 1.00 37.30 102 PRO A O 1
ATOM 784 N N . ASP A 1 104 ? -36.447 21.261 23.484 1.00 28.44 103 ASP A N 1
ATOM 785 C CA . ASP A 1 104 ? -35.423 20.861 22.518 1.00 26.18 103 ASP A CA 1
ATOM 786 C C . ASP A 1 104 ? -34.788 19.542 22.928 1.00 21.57 103 ASP A C 1
ATOM 787 O O . ASP A 1 104 ? -33.662 19.491 23.442 1.00 21.23 103 ASP A O 1
ATOM 792 N N . VAL A 1 105 ? -35.513 18.461 22.655 1.00 22.32 104 VAL A N 1
ATOM 793 C CA . VAL A 1 105 ? -35.081 17.120 23.014 1.00 19.58 104 VAL A CA 1
ATOM 794 C C . VAL A 1 105 ? -33.785 16.769 22.292 1.00 19.66 104 VAL A C 1
ATOM 795 O O . VAL A 1 105 ? -32.893 16.139 22.866 1.00 17.91 104 VAL A O 1
ATOM 799 N N . GLN A 1 106 ? -33.678 17.185 21.031 1.00 18.96 105 GLN A N 1
ATOM 800 C CA . GLN A 1 106 ? -32.491 16.905 20.233 1.00 17.65 105 GLN A CA 1
ATOM 801 C C . GLN A 1 106 ? -31.211 17.448 20.890 1.00 17.75 105 GLN A C 1
ATOM 802 O O . GLN A 1 106 ? -30.189 16.760 20.947 1.00 17.62 105 GLN A O 1
ATOM 808 N N . GLN A 1 107 ? -31.270 18.681 21.380 1.00 18.14 106 GLN A N 1
ATOM 809 C CA . GLN A 1 107 ? -30.141 19.275 22.084 1.00 19.17 106 GLN A CA 1
ATOM 810 C C . GLN A 1 107 ? -29.748 18.478 23.337 1.00 15.93 106 GLN A C 1
ATOM 811 O O . GLN A 1 107 ? -28.548 18.221 23.582 1.00 15.20 106 GLN A O 1
ATOM 817 N N . ALA A 1 108 ? -30.742 18.084 24.134 1.00 17.25 107 ALA A N 1
ATOM 818 C CA . ALA A 1 108 ? -30.472 17.306 25.340 1.00 16.06 107 ALA A CA 1
ATOM 819 C C . ALA A 1 108 ? -29.775 15.987 25.002 1.00 14.83 107 ALA A C 1
ATOM 820 O O . ALA A 1 108 ? -28.796 15.622 25.644 1.00 13.86 107 ALA A O 1
ATOM 822 N N . ILE A 1 109 ? -30.258 15.307 23.963 1.00 15.69 108 ILE A N 1
ATOM 823 C CA . ILE A 1 109 ? -29.718 14.009 23.576 1.00 14.81 108 ILE A CA 1
ATOM 824 C C . ILE A 1 109 ? -28.304 14.177 23.039 1.00 13.56 108 ILE A C 1
ATOM 825 O O . ILE A 1 109 ? -27.407 13.415 23.385 1.00 14.03 108 ILE A O 1
ATOM 830 N N . GLU A 1 110 ? -28.063 15.174 22.191 1.00 14.73 109 GLU A N 1
ATOM 831 C CA A GLU A 1 110 ? -26.705 15.309 21.665 0.50 16.12 109 GLU A CA 1
ATOM 832 C CA B GLU A 1 110 ? -26.718 15.398 21.664 0.50 13.75 109 GLU A CA 1
ATOM 833 C C . GLU A 1 110 ? -25.730 15.666 22.795 1.00 14.77 109 GLU A C 1
ATOM 834 O O . GLU A 1 110 ? -24.641 15.078 22.875 1.00 15.25 109 GLU A O 1
ATOM 845 N N . ALA A 1 111 ? -26.101 16.577 23.696 1.00 13.37 110 ALA A N 1
ATOM 846 C CA . ALA A 1 111 ? -25.199 16.930 24.788 1.00 15.54 110 ALA A CA 1
ATOM 847 C C . ALA A 1 111 ? -24.845 15.715 25.655 1.00 14.53 110 ALA A C 1
ATOM 848 O O . ALA A 1 111 ? -23.685 15.510 26.021 1.00 14.29 110 ALA A O 1
ATOM 850 N N . GLU A 1 112 ? -25.836 14.907 26.005 1.00 14.44 111 GLU A N 1
ATOM 851 C CA . GLU A 1 112 ? -25.596 13.832 26.946 1.00 14.29 111 GLU A CA 1
ATOM 852 C C . GLU A 1 112 ? -24.857 12.671 26.290 1.00 12.34 111 GLU A C 1
ATOM 853 O O . GLU A 1 112 ? -23.979 12.061 26.906 1.00 14.29 111 GLU A O 1
ATOM 859 N N . THR A 1 113 ? -25.213 12.362 25.056 1.00 12.50 112 THR A N 1
ATOM 860 C CA . THR A 1 113 ? -24.513 11.305 24.329 1.00 11.81 112 THR A CA 1
ATOM 861 C C . THR A 1 113 ? -23.058 11.707 24.163 1.00 12.71 112 THR A C 1
ATOM 862 O O . THR A 1 113 ? -22.180 10.871 24.316 1.00 13.00 112 THR A O 1
ATOM 866 N N . GLN A 1 114 ? -22.788 12.983 23.927 1.00 12.53 113 GLN A N 1
ATOM 867 C CA . GLN A 1 114 ? -21.384 13.417 23.822 1.00 13.46 113 GLN A CA 1
ATOM 868 C C . GLN A 1 114 ? -20.680 13.295 25.176 1.00 14.95 113 GLN A C 1
ATOM 869 O O . GLN A 1 114 ? -19.525 12.862 25.253 1.00 14.71 113 GLN A O 1
ATOM 875 N N . ARG A 1 115 ? -21.360 13.686 26.256 1.00 12.95 114 ARG A N 1
ATOM 876 C CA . ARG A 1 115 ? -20.790 13.537 27.598 1.00 12.70 114 ARG A CA 1
ATOM 877 C C . ARG A 1 115 ? -20.433 12.077 27.900 1.00 13.31 114 ARG A C 1
ATOM 878 O O . ARG A 1 115 ? -19.340 11.772 28.375 1.00 14.93 114 ARG A O 1
ATOM 886 N N . LEU A 1 116 ? -21.344 11.166 27.586 1.00 11.67 115 LEU A N 1
ATOM 887 C CA . LEU A 1 116 ? -21.139 9.755 27.870 1.00 11.57 115 LEU A CA 1
ATOM 888 C C . LEU A 1 116 ? -20.037 9.153 26.982 1.00 14.24 115 LEU A C 1
ATOM 889 O O . LEU A 1 116 ? -19.207 8.356 27.453 1.00 12.15 115 LEU A O 1
ATOM 894 N N . HIS A 1 117 ? -20.000 9.548 25.702 1.00 11.55 116 HIS A N 1
ATOM 895 C CA . HIS A 1 117 ? -18.925 9.124 24.806 1.00 12.15 116 HIS A CA 1
ATOM 896 C C . HIS A 1 117 ? -17.532 9.430 25.359 1.00 12.90 116 HIS A C 1
ATOM 897 O O . HIS A 1 117 ? -16.593 8.667 25.113 1.00 13.46 116 HIS A O 1
ATOM 904 N N . SER A 1 118 ? -17.400 10.554 26.074 1.00 13.43 117 SER A N 1
ATOM 905 C CA . SER A 1 118 ? -16.135 11.006 26.607 1.00 14.32 117 SER A CA 1
ATOM 906 C C . SER A 1 118 ? -15.815 10.416 27.991 1.00 14.33 117 SER A C 1
ATOM 907 O O . SER A 1 118 ? -14.808 10.810 28.583 1.00 18.41 117 SER A O 1
ATOM 910 N N . SER A 1 119 ? -16.630 9.481 28.483 1.00 12.44 118 SER A N 1
ATOM 911 C CA . SER A 1 119 ? -16.547 8.993 29.859 1.00 15.79 118 SER A CA 1
ATOM 912 C C . SER A 1 119 ? -16.049 7.545 30.003 1.00 15.53 118 SER A C 1
ATOM 913 O O . SER A 1 119 ? -16.169 6.976 31.085 1.00 13.75 118 SER A O 1
ATOM 916 N N . MET A 1 120 ? -15.490 6.947 28.951 1.00 12.47 119 MET A N 1
ATOM 917 C CA . MET A 1 120 ? -15.052 5.537 29.034 1.00 12.51 119 MET A CA 1
ATOM 918 C C . MET A 1 120 ? -13.815 5.447 29.924 1.00 12.37 119 MET A C 1
ATOM 919 O O . MET A 1 120 ? -12.858 6.203 29.762 1.00 14.21 119 MET A O 1
ATOM 924 N N . ASN A 1 121 ? -13.869 4.517 30.861 1.00 12.35 120 ASN A N 1
ATOM 925 C CA . ASN A 1 121 ? -12.727 4.178 31.728 1.00 11.18 120 ASN A CA 1
ATOM 926 C C . ASN A 1 121 ? -12.182 2.851 31.214 1.00 12.12 120 ASN A C 1
ATOM 927 O O . ASN A 1 121 ? -12.739 1.789 31.492 1.00 12.30 120 ASN A O 1
ATOM 932 N N . LEU A 1 122 ? -11.104 2.895 30.424 1.00 12.77 121 LEU A N 1
ATOM 933 C CA . LEU A 1 122 ? -10.552 1.668 29.831 1.00 12.20 121 LEU A CA 1
ATOM 934 C C . LEU A 1 122 ? -9.941 0.729 30.864 1.00 13.81 121 LEU A C 1
ATOM 935 O O . LEU A 1 122 ? -10.020 -0.487 30.716 1.00 12.90 121 LEU A O 1
ATOM 940 N N . GLN A 1 123 ? -9.352 1.277 31.921 1.00 13.68 122 GLN A N 1
ATOM 941 C CA . GLN A 1 123 ? -8.620 0.475 32.891 1.00 14.80 122 GLN A CA 1
ATOM 942 C C . GLN A 1 123 ? -9.533 -0.347 33.803 1.00 13.07 122 GLN A C 1
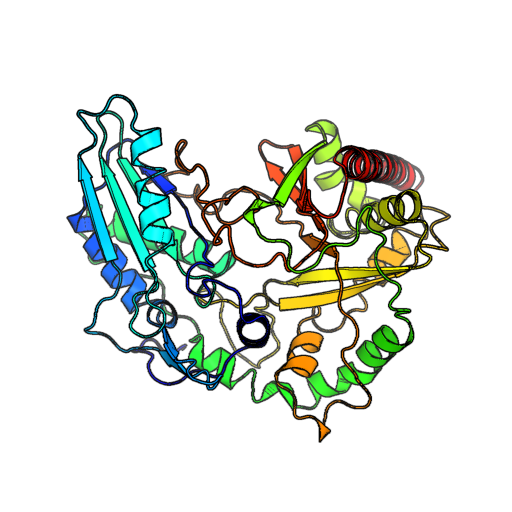ATOM 943 O O . GLN A 1 123 ? -9.186 -1.480 34.196 1.00 14.16 122 GLN A O 1
ATOM 949 N N . GLU A 1 124 ? -10.708 0.209 34.110 1.00 12.11 123 GLU A N 1
ATOM 950 C CA . GLU A 1 124 ? -11.629 -0.358 35.076 1.00 13.18 123 GLU A CA 1
ATOM 951 C C . GLU A 1 124 ? -12.973 -0.745 34.480 1.00 14.10 123 GLU A C 1
ATOM 952 O O . GLU A 1 124 ? -13.749 -1.478 35.128 1.00 14.89 123 GLU A O 1
ATOM 958 N N . GLY A 1 125 ? -13.270 -0.249 33.272 1.00 11.61 124 GLY A N 1
ATOM 959 C CA . GLY A 1 125 ? -14.595 -0.443 32.695 1.00 15.15 124 GLY A CA 1
ATOM 960 C C . GLY A 1 125 ? -15.668 0.344 33.437 1.00 14.01 124 GLY A C 1
ATOM 961 O O . GLY A 1 125 ? -15.393 1.043 34.433 1.00 13.86 124 GLY A O 1
ATOM 962 N N . PRO A 1 126 ? -16.916 0.204 32.996 1.00 11.04 125 PRO A N 1
ATOM 963 C CA . PRO A 1 126 ? -17.316 -0.562 31.818 1.00 10.91 125 PRO A CA 1
ATOM 964 C C . PRO A 1 126 ? -17.071 0.147 30.513 1.00 13.41 125 PRO A C 1
ATOM 965 O O . PRO A 1 126 ? -17.030 1.373 30.459 1.00 14.87 125 PRO A O 1
ATOM 969 N N . LEU A 1 127 ? -17.009 -0.627 29.446 1.00 11.56 126 LEU A N 1
ATOM 970 C CA . LEU A 1 127 ? -16.851 -0.092 28.103 1.00 12.10 126 LEU A CA 1
ATOM 971 C C . LEU A 1 127 ? -18.173 0.093 27.359 1.00 12.08 126 LEU A C 1
ATOM 972 O O . LEU A 1 127 ? -18.184 0.411 26.166 1.00 11.19 126 LEU A O 1
ATOM 977 N N . VAL A 1 128 ? -19.290 -0.072 28.069 1.00 12.06 127 VAL A N 1
ATOM 978 C CA . VAL A 1 128 ? -20.633 0.082 27.513 1.00 11.52 127 VAL A CA 1
ATOM 979 C C . VAL A 1 128 ? -21.394 1.163 28.284 1.00 11.18 127 VAL A C 1
ATOM 980 O O . VAL A 1 128 ? -21.436 1.123 29.534 1.00 12.38 127 VAL A O 1
ATOM 984 N N . LYS A 1 129 ? -21.958 2.126 27.542 1.00 10.50 128 LYS A N 1
ATOM 985 C CA . LYS A 1 129 ? -22.752 3.228 28.085 1.00 11.04 128 LYS A CA 1
ATOM 986 C C . LYS A 1 129 ? -24.146 3.097 27.534 1.00 12.22 128 LYS A C 1
ATOM 987 O O . LYS A 1 129 ? -24.300 2.892 26.341 1.00 11.65 128 LYS A O 1
ATOM 993 N N . VAL A 1 130 ? -25.150 3.214 28.393 1.00 13.00 129 VAL A N 1
ATOM 994 C CA . VAL A 1 130 ? -26.539 3.100 27.987 1.00 11.89 129 VAL A CA 1
ATOM 995 C C . VAL A 1 130 ? -27.301 4.299 28.566 1.00 14.33 129 VAL A C 1
ATOM 996 O O . VAL A 1 130 ? -27.204 4.586 29.757 1.00 13.91 129 VAL A O 1
ATOM 1000 N N . ALA A 1 131 ? -28.035 5.021 27.734 1.00 13.37 130 ALA A N 1
ATOM 1001 C CA . ALA A 1 131 ? -28.870 6.100 28.243 1.00 13.89 130 ALA A CA 1
ATOM 1002 C C . ALA A 1 131 ? -30.253 6.050 27.627 1.00 13.04 130 ALA A C 1
ATOM 1003 O O . ALA A 1 131 ? -30.400 5.943 26.417 1.00 13.54 130 ALA A O 1
ATOM 1005 N N . LEU A 1 132 ? -31.263 6.153 28.476 1.00 13.54 131 LEU A N 1
ATOM 1006 C CA . LEU A 1 132 ? -32.650 6.213 28.057 1.00 15.32 131 LEU A CA 1
ATOM 1007 C C . LEU A 1 132 ? -33.167 7.644 28.150 1.00 15.81 131 LEU A C 1
ATOM 1008 O O . LEU A 1 132 ? -33.022 8.281 29.162 1.00 15.76 131 LEU A O 1
ATOM 1013 N N . PHE A 1 133 ? -33.736 8.148 27.062 1.00 14.39 132 PHE A N 1
ATOM 1014 C CA . PHE A 1 133 ? -34.326 9.482 27.030 1.00 15.29 132 PHE A CA 1
ATOM 1015 C C . PHE A 1 133 ? -35.820 9.348 26.783 1.00 17.79 132 PHE A C 1
ATOM 1016 O O . PHE A 1 133 ? -36.239 8.943 25.703 1.00 16.15 132 PHE A O 1
ATOM 1024 N N . GLN A 1 134 ? -36.617 9.689 27.790 1.00 16.86 133 GLN A N 1
ATOM 1025 C CA . GLN A 1 134 ? -38.062 9.535 27.726 1.00 18.81 133 GLN A CA 1
ATOM 1026 C C . GLN A 1 134 ? -38.690 10.851 27.294 1.00 20.18 133 GLN A C 1
ATOM 1027 O O . GLN A 1 134 ? -38.378 11.916 27.847 1.00 21.09 133 GLN A O 1
ATOM 1033 N N . THR A 1 135 ? -39.571 10.779 26.294 1.00 20.48 134 THR A N 1
ATOM 1034 C CA . THR A 1 135 ? -40.265 11.961 25.793 1.00 20.98 134 THR A CA 1
ATOM 1035 C C . THR A 1 135 ? -41.768 11.717 25.786 1.00 25.52 134 THR A C 1
ATOM 1036 O O . THR A 1 135 ? -42.236 10.617 26.079 1.00 24.92 134 THR A O 1
ATOM 1040 N N . LEU A 1 136 ? -42.512 12.767 25.462 1.00 27.03 135 LEU A N 1
ATOM 1041 C CA . LEU A 1 136 ? -43.958 12.671 25.288 1.00 32.12 135 LEU A CA 1
ATOM 1042 C C . LEU A 1 136 ? -44.347 11.876 24.043 1.00 30.25 135 LEU A C 1
ATOM 1043 O O . LEU A 1 136 ? -45.497 11.432 23.929 1.00 30.36 135 LEU A O 1
ATOM 1048 N N . HIS A 1 137 ? -43.403 11.713 23.114 1.00 28.16 136 HIS A N 1
ATOM 1049 C CA . HIS A 1 137 ? -43.655 11.038 21.847 1.00 27.64 136 HIS A CA 1
ATOM 1050 C C . HIS A 1 137 ? -42.648 9.909 21.635 1.00 25.21 136 HIS A C 1
ATOM 1051 O O . HIS A 1 137 ? -41.927 9.887 20.649 1.00 26.21 136 HIS A O 1
ATOM 1058 N N . GLY A 1 138 ? -42.615 8.968 22.574 1.00 22.21 137 GLY A N 1
ATOM 1059 C CA . GLY A 1 138 ? -41.736 7.807 22.451 1.00 21.24 137 GLY A CA 1
ATOM 1060 C C . GLY A 1 138 ? -40.389 8.046 23.101 1.00 19.96 137 GLY A C 1
ATOM 1061 O O . GLY A 1 138 ? -40.069 9.162 23.504 1.00 20.22 137 GLY A O 1
ATOM 1062 N N . ASP A 1 139 ? -39.637 6.971 23.260 1.00 17.73 138 ASP A N 1
ATOM 1063 C CA . ASP A 1 139 ? -38.366 7.018 23.970 1.00 16.79 138 ASP A CA 1
ATOM 1064 C C . ASP A 1 139 ? -37.196 6.660 23.071 1.00 16.44 138 ASP A C 1
ATOM 1065 O O . ASP A 1 139 ? -37.316 5.856 22.131 1.00 16.30 138 ASP A O 1
ATOM 1070 N N . HIS A 1 140 ? -36.037 7.224 23.414 1.00 16.42 139 HIS A N 1
ATOM 1071 C CA . HIS A 1 140 ? -34.808 7.019 22.676 1.00 15.14 139 HIS A CA 1
ATOM 1072 C C . HIS A 1 140 ? -33.759 6.348 23.557 1.00 14.62 139 HIS A C 1
ATOM 1073 O O . HIS A 1 140 ? -33.529 6.780 24.682 1.00 15.49 139 HIS A O 1
ATOM 1080 N N . LEU A 1 141 ? -33.149 5.283 23.044 1.00 13.07 140 LEU A N 1
ATOM 1081 C CA . LEU A 1 141 ? -32.176 4.492 23.774 1.00 11.91 140 LEU A CA 1
ATOM 1082 C C . LEU A 1 141 ? -30.825 4.587 23.075 1.00 11.75 140 LEU A C 1
ATOM 1083 O O . LEU A 1 141 ? -30.652 4.079 21.950 1.00 12.42 140 LEU A O 1
ATOM 1088 N N . PHE A 1 142 ? -29.876 5.213 23.770 1.00 12.23 141 PHE A N 1
ATOM 1089 C CA . PHE A 1 142 ? -28.496 5.375 23.327 1.00 13.29 141 PHE A CA 1
ATOM 1090 C C . PHE A 1 142 ? -27.621 4.265 23.856 1.00 12.00 141 PHE A C 1
ATOM 1091 O O . PHE A 1 142 ? -27.680 3.935 25.040 1.00 11.80 141 PHE A O 1
ATOM 1099 N N . LEU A 1 143 ? -26.796 3.721 22.966 1.00 11.34 142 LEU A N 1
ATOM 1100 C CA . LEU A 1 143 ? -25.752 2.779 23.311 1.00 11.91 142 LEU A CA 1
ATOM 1101 C C . LEU A 1 143 ? -24.426 3.255 22.734 1.00 11.78 142 LEU A C 1
ATOM 1102 O O . LEU A 1 143 ? -24.355 3.574 21.557 1.00 11.53 142 LEU A O 1
ATOM 1107 N N . ALA A 1 144 ? -23.382 3.311 23.549 1.00 11.35 143 ALA A N 1
ATOM 1108 C CA . ALA A 1 144 ? -22.023 3.545 23.067 1.00 11.45 143 ALA A CA 1
ATOM 1109 C C . ALA A 1 144 ? -21.121 2.478 23.637 1.00 10.98 143 ALA A C 1
ATOM 1110 O O . ALA A 1 144 ? -21.220 2.111 24.792 1.00 11.38 143 ALA A O 1
ATOM 1112 N N . ILE A 1 145 ? -20.252 1.956 22.787 1.00 10.36 144 ILE A N 1
ATOM 1113 C CA . ILE A 1 145 ? -19.312 0.908 23.164 1.00 9.18 144 ILE A CA 1
ATOM 1114 C C . ILE A 1 145 ? -17.941 1.247 22.576 1.00 9.95 144 ILE A C 1
ATOM 1115 O O . ILE A 1 145 ? -17.825 1.611 21.400 1.00 10.20 144 ILE A O 1
ATOM 1120 N N . HIS A 1 146 ? -16.900 1.153 23.383 1.00 10.29 145 HIS A N 1
ATOM 1121 C CA . HIS A 1 146 ? -15.568 1.406 22.888 1.00 10.40 145 HIS A CA 1
ATOM 1122 C C . HIS A 1 146 ? -15.259 0.429 21.747 1.00 10.95 145 HIS A C 1
ATOM 1123 O O . HIS A 1 146 ? -15.607 -0.756 21.830 1.00 11.12 145 HIS A O 1
ATOM 1130 N N . HIS A 1 147 ? -14.582 0.891 20.689 1.00 10.56 146 HIS A N 1
ATOM 1131 C CA . HIS A 1 147 ? -14.384 0.038 19.517 1.00 10.33 146 HIS A CA 1
ATOM 1132 C C . HIS A 1 147 ? -13.543 -1.199 19.804 1.00 10.31 146 HIS A C 1
ATOM 1133 O O . HIS A 1 147 ? -13.618 -2.196 19.083 1.00 10.77 146 HIS A O 1
ATOM 1140 N N . LEU A 1 148 ? -12.758 -1.159 20.885 1.00 9.70 147 LEU A N 1
ATOM 1141 C CA . LEU A 1 148 ? -11.877 -2.304 21.189 1.00 10.78 147 LEU A CA 1
ATOM 1142 C C . LEU A 1 148 ? -12.621 -3.637 21.305 1.00 9.59 147 LEU A C 1
ATOM 1143 O O . LEU A 1 148 ? -12.010 -4.678 21.151 1.00 10.75 147 LEU A O 1
ATOM 1148 N N . VAL A 1 149 ? -13.917 -3.590 21.601 1.00 9.59 148 VAL A N 1
ATOM 1149 C CA . VAL A 1 149 ? -14.714 -4.783 21.929 1.00 10.55 148 VAL A CA 1
ATOM 1150 C C . VAL A 1 149 ? -15.922 -4.977 21.013 1.00 11.56 148 VAL A C 1
ATOM 1151 O O . VAL A 1 149 ? -16.794 -5.801 21.311 1.00 12.05 148 VAL A O 1
ATOM 1155 N N . VAL A 1 150 ? -15.980 -4.261 19.892 1.00 10.79 149 VAL A N 1
ATOM 1156 C CA . VAL A 1 150 ? -17.146 -4.330 19.034 1.00 11.38 149 VAL A CA 1
ATOM 1157 C C . VAL A 1 150 ? -16.802 -4.054 17.573 1.00 11.48 149 VAL A C 1
ATOM 1158 O O . VAL A 1 150 ? -15.720 -3.564 17.263 1.00 11.82 149 VAL A O 1
ATOM 1162 N N . ASP A 1 151 ? -17.712 -4.429 16.692 1.00 10.62 150 ASP A N 1
ATOM 1163 C CA . ASP A 1 151 ? -17.616 -4.158 15.272 1.00 10.51 150 ASP A CA 1
ATOM 1164 C C . ASP A 1 151 ? -19.005 -4.276 14.641 1.00 11.16 150 ASP A C 1
ATOM 1165 O O . ASP A 1 151 ? -19.964 -4.597 15.334 1.00 11.60 150 ASP A O 1
ATOM 1170 N N . GLY A 1 152 ? -19.125 -4.007 13.349 1.00 12.39 151 GLY A N 1
ATOM 1171 C CA . GLY A 1 152 ? -20.429 -3.990 12.702 1.00 12.96 151 GLY A CA 1
ATOM 1172 C C . GLY A 1 152 ? -21.265 -5.238 12.863 1.00 12.44 151 GLY A C 1
ATOM 1173 O O . GLY A 1 152 ? -22.464 -5.163 13.189 1.00 13.18 151 GLY A O 1
ATOM 1174 N N . ILE A 1 153 ? -20.660 -6.394 12.621 1.00 13.60 152 ILE A N 1
ATOM 1175 C CA . ILE A 1 153 ? -21.377 -7.659 12.815 1.00 13.52 152 ILE A CA 1
ATOM 1176 C C . ILE A 1 153 ? -21.773 -7.823 14.269 1.00 11.71 152 ILE A C 1
ATOM 1177 O O . ILE A 1 153 ? -22.880 -8.269 14.551 1.00 12.43 152 ILE A O 1
ATOM 1182 N N . SER A 1 154 ? -20.899 -7.457 15.197 1.00 11.32 153 SER A N 1
ATOM 1183 C CA . SER A 1 154 ? -21.222 -7.545 16.618 1.00 10.93 153 SER A CA 1
ATOM 1184 C C . SER A 1 154 ? -22.456 -6.704 16.972 1.00 12.84 153 SER A C 1
ATOM 1185 O O . SER A 1 154 ? -23.286 -7.125 17.787 1.00 12.90 153 SER A O 1
ATOM 1188 N N . TRP A 1 155 ? -22.575 -5.510 16.394 1.00 11.96 154 TRP A N 1
ATOM 1189 C CA . TRP A 1 155 ? -23.785 -4.693 16.591 1.00 12.37 154 TRP A CA 1
ATOM 1190 C C . TRP A 1 155 ? -25.033 -5.376 16.064 1.00 11.96 154 TRP A C 1
ATOM 1191 O O . TRP A 1 155 ? -26.097 -5.284 16.699 1.00 13.30 154 TRP A O 1
ATOM 1202 N N . ARG A 1 156 ? -24.956 -6.048 14.918 1.00 12.79 155 ARG A N 1
ATOM 1203 C CA . ARG A 1 156 ? -26.098 -6.818 14.442 1.00 12.60 155 ARG A CA 1
ATOM 1204 C C . ARG A 1 156 ? -26.546 -7.866 15.485 1.00 15.05 155 ARG A C 1
ATOM 1205 O O . ARG A 1 156 ? -27.744 -8.019 15.757 1.00 15.34 155 ARG A O 1
ATOM 1213 N N . ILE A 1 157 ? -25.579 -8.600 16.028 1.00 12.50 156 ILE A N 1
ATOM 1214 C CA . ILE A 1 157 ? -25.833 -9.592 17.066 1.00 12.69 156 ILE A CA 1
ATOM 1215 C C . ILE A 1 157 ? -26.471 -8.951 18.296 1.00 14.14 156 ILE A C 1
ATOM 1216 O O . ILE A 1 157 ? -27.465 -9.450 18.829 1.00 13.50 156 ILE A O 1
ATOM 1221 N N . LEU A 1 158 ? -25.920 -7.823 18.741 1.00 13.38 157 LEU A N 1
ATOM 1222 C CA . LEU A 1 158 ? -26.442 -7.126 19.913 1.00 13.51 157 LEU A CA 1
ATOM 1223 C C . LEU A 1 158 ? -27.875 -6.630 19.698 1.00 14.79 157 LEU A C 1
ATOM 1224 O O . LEU A 1 158 ? -28.708 -6.746 20.586 1.00 13.81 157 LEU A O 1
ATOM 1229 N N . PHE A 1 159 ? -28.157 -6.064 18.530 1.00 12.75 158 PHE A N 1
ATOM 1230 C CA . PHE A 1 159 ? -29.533 -5.586 18.240 1.00 13.39 158 PHE A CA 1
ATOM 1231 C C . PHE A 1 159 ? -30.513 -6.758 18.210 1.00 14.04 158 PHE A C 1
ATOM 1232 O O . PHE A 1 159 ? -31.642 -6.652 18.712 1.00 15.48 158 PHE A O 1
ATOM 1240 N N . GLU A 1 160 ? -30.107 -7.874 17.610 1.00 15.41 159 GLU A N 1
ATOM 1241 C CA . GLU A 1 160 ? -30.925 -9.101 17.621 1.00 16.79 159 GLU A CA 1
ATOM 1242 C C . GLU A 1 160 ? -31.235 -9.556 19.053 1.00 15.14 159 GLU A C 1
ATOM 1243 O O . GLU A 1 160 ? -32.383 -9.859 19.405 1.00 15.50 159 GLU A O 1
ATOM 1249 N N . ASP A 1 161 ? -30.202 -9.612 19.886 1.00 14.60 160 ASP A N 1
ATOM 1250 C CA . ASP A 1 161 ? -30.376 -10.109 21.223 1.00 15.20 160 ASP A CA 1
ATOM 1251 C C . ASP A 1 161 ? -31.142 -9.143 22.106 1.00 14.54 160 ASP A C 1
ATOM 1252 O O . ASP A 1 161 ? -31.886 -9.578 22.984 1.00 16.44 160 ASP A O 1
ATOM 1257 N N . LEU A 1 162 ? -30.960 -7.841 21.885 1.00 13.47 161 LEU A N 1
ATOM 1258 C CA . LEU A 1 162 ? -31.763 -6.845 22.576 1.00 15.23 161 LEU A CA 1
ATOM 1259 C C . LEU A 1 162 ? -33.227 -7.034 22.253 1.00 15.16 161 LEU A C 1
ATOM 1260 O O . LEU A 1 162 ? -34.066 -7.018 23.163 1.00 16.32 161 LEU A O 1
ATOM 1265 N N . ALA A 1 163 ? -33.546 -7.217 20.977 1.00 13.95 162 ALA A N 1
ATOM 1266 C CA . ALA A 1 163 ? -34.940 -7.419 20.553 1.00 17.33 162 ALA A CA 1
ATOM 1267 C C . ALA A 1 163 ? -35.502 -8.706 21.153 1.00 16.86 162 ALA A C 1
ATOM 1268 O O . ALA A 1 163 ? -36.648 -8.734 21.642 1.00 17.94 162 ALA A O 1
ATOM 1270 N N . THR A 1 164 ? -34.705 -9.768 21.142 1.00 16.16 163 THR A N 1
ATOM 1271 C CA . THR A 1 164 ? -35.147 -11.063 21.673 1.00 15.44 163 THR A CA 1
ATOM 1272 C C . THR A 1 164 ? -35.447 -10.989 23.170 1.00 15.76 163 THR A C 1
ATOM 1273 O O . THR A 1 164 ? -36.516 -11.413 23.625 1.00 17.32 163 THR A O 1
ATOM 1277 N N . GLY A 1 165 ? -34.501 -10.435 23.924 1.00 16.83 164 GLY A N 1
ATOM 1278 C CA . GLY A 1 165 ? -34.664 -10.300 25.373 1.00 16.63 164 GLY A CA 1
ATOM 1279 C C . GLY A 1 165 ? -35.799 -9.364 25.763 1.00 16.09 164 GLY A C 1
ATOM 1280 O O . GLY A 1 165 ? -36.526 -9.616 26.725 1.00 19.12 164 GLY A O 1
ATOM 1281 N N . TYR A 1 166 ? -35.928 -8.259 25.037 1.00 17.30 165 TYR A N 1
ATOM 1282 C CA . TYR A 1 166 ? -37.000 -7.302 25.335 1.00 18.09 165 TYR A CA 1
ATOM 1283 C C . TYR A 1 166 ? -38.356 -7.942 25.103 1.00 20.60 165 TYR A C 1
ATOM 1284 O O . TYR A 1 166 ? -39.262 -7.803 25.933 1.00 20.10 165 TYR A O 1
ATOM 1293 N N . ALA A 1 167 ? -38.503 -8.662 23.993 1.00 18.06 166 ALA A N 1
ATOM 1294 C CA . ALA A 1 167 ? -39.770 -9.329 23.681 1.00 19.35 166 ALA A CA 1
ATOM 1295 C C . ALA A 1 167 ? -40.100 -10.378 24.731 1.00 23.07 166 ALA A C 1
ATOM 1296 O O . ALA A 1 167 ? -41.258 -10.507 25.138 1.00 21.33 166 ALA A O 1
ATOM 1298 N N . GLN A 1 168 ? -39.090 -11.130 25.162 1.00 19.72 167 GLN A N 1
ATOM 1299 C CA . GLN A 1 168 ? -39.261 -12.122 26.218 1.00 21.09 167 GLN A CA 1
ATOM 1300 C C . GLN A 1 168 ? -39.722 -11.462 27.515 1.00 20.64 167 GLN A C 1
ATOM 1301 O O . GLN A 1 168 ? -40.692 -11.909 28.117 1.00 22.61 167 GLN A O 1
ATOM 1307 N N . ALA A 1 169 ? -39.046 -10.391 27.925 1.00 20.27 168 ALA A N 1
ATOM 1308 C CA . ALA A 1 169 ? -39.457 -9.616 29.104 1.00 21.00 168 ALA A CA 1
ATOM 1309 C C . ALA A 1 169 ? -40.911 -9.145 28.993 1.00 23.07 168 ALA A C 1
ATOM 1310 O O . ALA A 1 169 ? -41.701 -9.333 29.934 1.00 26.36 168 ALA A O 1
ATOM 1312 N N . LEU A 1 170 ? -41.282 -8.573 27.846 1.00 23.63 169 LEU A N 1
ATOM 1313 C CA . LEU A 1 170 ? -42.647 -8.077 27.639 1.00 26.19 169 LEU A CA 1
ATOM 1314 C C . LEU A 1 170 ? -43.677 -9.184 27.737 1.00 29.93 169 LEU A C 1
ATOM 1315 O O . LEU A 1 170 ? -44.804 -8.941 28.170 1.00 31.40 169 LEU A O 1
ATOM 1320 N N . ALA A 1 171 ? -43.292 -10.391 27.322 1.00 27.00 170 ALA A N 1
ATOM 1321 C CA . ALA A 1 171 ? -44.181 -11.547 27.349 1.00 30.27 170 ALA A CA 1
ATOM 1322 C C . ALA A 1 171 ? -44.156 -12.296 28.681 1.00 31.17 170 ALA A C 1
ATOM 1323 O O . ALA A 1 171 ? -44.751 -13.371 28.793 1.00 33.85 170 ALA A O 1
ATOM 1325 N N . GLY A 1 172 ? -43.487 -11.733 29.683 1.00 30.62 171 GLY A N 1
ATOM 1326 C CA . GLY A 1 172 ? -43.398 -12.346 31.003 1.00 31.67 171 GLY A CA 1
ATOM 1327 C C . GLY A 1 172 ? -42.549 -13.607 31.034 1.00 32.66 171 GLY A C 1
ATOM 1328 O O . GLY A 1 172 ? -42.720 -14.442 31.914 1.00 34.69 171 GLY A O 1
ATOM 1329 N N . GLN A 1 173 ? -41.628 -13.735 30.079 1.00 27.98 172 GLN A N 1
ATOM 1330 C CA . GLN A 1 173 ? -40.797 -14.929 29.943 1.00 26.37 172 GLN A CA 1
ATOM 1331 C C . GLN A 1 173 ? -39.381 -14.653 30.413 1.00 27.78 172 GLN A C 1
ATOM 1332 O O . GLN A 1 173 ? -38.933 -13.508 30.421 1.00 25.51 172 GLN A O 1
ATOM 1338 N N . ALA A 1 174 ? -38.672 -15.709 30.794 1.00 27.32 173 ALA A N 1
ATOM 133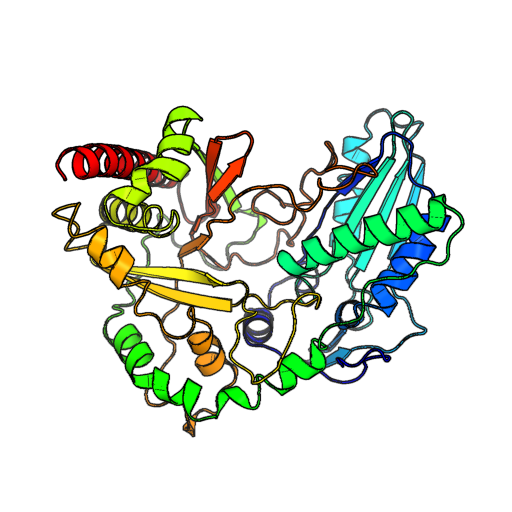9 C CA . ALA A 1 174 ? -37.267 -15.587 31.164 1.00 26.43 173 ALA A CA 1
ATOM 1340 C C . ALA A 1 174 ? -36.472 -15.169 29.935 1.00 24.54 173 ALA A C 1
ATOM 1341 O O . ALA A 1 174 ? -36.742 -15.624 28.826 1.00 24.70 173 ALA A O 1
ATOM 1343 N N . ILE A 1 175 ? -35.507 -14.287 30.140 1.00 20.84 174 ILE A N 1
ATOM 1344 C CA . ILE A 1 175 ? -34.644 -13.839 29.054 1.00 21.35 174 ILE A CA 1
ATOM 1345 C C . ILE A 1 175 ? -33.722 -15.005 28.719 1.00 24.85 174 ILE A C 1
ATOM 1346 O O . ILE A 1 175 ? -33.099 -15.584 29.608 1.00 28.76 174 ILE A O 1
ATOM 1351 N N . SER A 1 176 ? -33.663 -15.355 27.441 1.00 20.42 175 SER A N 1
ATOM 1352 C CA . SER A 1 176 ? -32.941 -16.538 26.997 1.00 23.97 175 SER A CA 1
ATOM 1353 C C . SER A 1 176 ? -32.365 -16.251 25.621 1.00 19.89 175 SER A C 1
ATOM 1354 O O . SER A 1 176 ? -33.103 -16.151 24.651 1.00 20.59 175 SER A O 1
ATOM 1357 N N . LEU A 1 177 ? -31.048 -16.099 25.549 1.00 19.17 176 LEU A N 1
ATOM 1358 C CA . LEU A 1 177 ? -30.383 -15.744 24.301 1.00 19.45 176 LEU A CA 1
ATOM 1359 C C . LEU A 1 177 ? -29.873 -16.991 23.587 1.00 18.87 176 LEU A C 1
ATOM 1360 O O . LEU A 1 177 ? -29.781 -18.073 24.182 1.00 18.84 176 LEU A O 1
ATOM 1365 N N . PRO A 1 178 ? -29.560 -16.859 22.290 1.00 17.48 177 PRO A N 1
ATOM 1366 C CA . PRO A 1 178 ? -28.984 -17.973 21.563 1.00 18.03 177 PRO A CA 1
ATOM 1367 C C . PRO A 1 178 ? -27.711 -18.474 22.218 1.00 18.06 177 PRO A C 1
ATOM 1368 O O . PRO A 1 178 ? -27.027 -17.709 22.898 1.00 20.14 177 PRO A O 1
ATOM 1372 N N . GLU A 1 179 ? -27.387 -19.750 22.032 1.00 16.68 178 GLU A N 1
ATOM 1373 C CA . GLU A 1 179 ? -26.150 -20.274 22.592 1.00 17.16 178 GLU A CA 1
ATOM 1374 C C . GLU A 1 179 ? -24.942 -19.416 22.188 1.00 15.69 178 GLU A C 1
ATOM 1375 O O . GLU A 1 179 ? -24.881 -18.870 21.077 1.00 16.14 178 GLU A O 1
ATOM 1381 N N . LYS A 1 180 ? -23.967 -19.314 23.088 1.00 14.79 179 LYS A N 1
ATOM 1382 C CA . LYS A 1 180 ? -22.714 -18.651 22.787 1.00 14.55 179 LYS A CA 1
ATOM 1383 C C . LYS A 1 180 ? -22.009 -19.376 21.658 1.00 14.88 179 LYS A C 1
ATOM 1384 O O . LYS A 1 180 ? -22.033 -20.599 21.586 1.00 14.59 179 LYS A O 1
ATOM 1390 N N . THR A 1 181 ? -21.352 -18.608 20.801 1.00 13.88 180 THR A N 1
ATOM 1391 C CA . THR A 1 181 ? -20.347 -19.169 19.911 1.00 13.79 180 THR A CA 1
ATOM 1392 C C . THR A 1 181 ? -18.978 -19.015 20.589 1.00 15.16 180 THR A C 1
ATOM 1393 O O . THR A 1 181 ? -18.918 -18.728 21.802 1.00 14.54 180 THR A O 1
ATOM 1397 N N . ASP A 1 182 ? -17.888 -19.267 19.870 1.00 12.71 181 ASP A N 1
ATOM 1398 C CA . ASP A 1 182 ? -16.570 -19.307 20.507 1.00 13.28 181 ASP A CA 1
ATOM 1399 C C . ASP A 1 182 ? -16.161 -17.941 21.043 1.00 13.87 181 ASP A C 1
ATOM 1400 O O . ASP A 1 182 ? -16.443 -16.916 20.428 1.00 14.45 181 ASP A O 1
ATOM 1405 N N . SER A 1 183 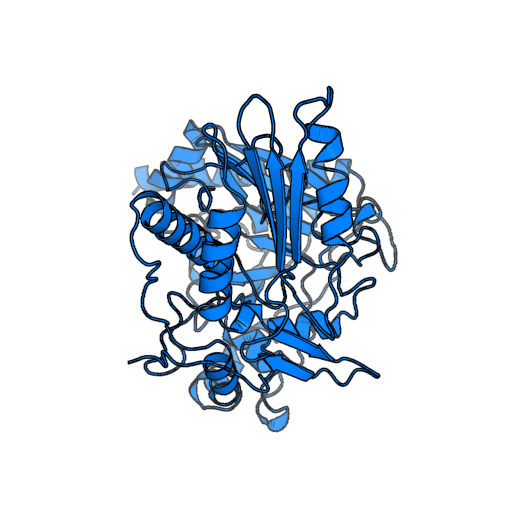? -15.514 -17.918 22.207 1.00 13.09 182 SER A N 1
ATOM 1406 C CA . SER A 1 183 ? -15.178 -16.660 22.849 1.00 12.61 182 SER A CA 1
ATOM 1407 C C . SER A 1 183 ? -14.133 -15.882 22.073 1.00 12.36 182 SER A C 1
ATOM 1408 O O . SER A 1 183 ? -13.310 -16.452 21.358 1.00 12.66 182 SER A O 1
ATOM 1411 N N . PHE A 1 184 ? -14.174 -14.559 22.211 1.00 12.40 183 PHE A N 1
ATOM 1412 C CA . PHE A 1 184 ? -13.130 -13.731 21.661 1.00 12.45 183 PHE A CA 1
ATOM 1413 C C . PHE A 1 184 ? -11.774 -14.133 22.254 1.00 11.26 183 PHE A C 1
ATOM 1414 O O . PHE A 1 184 ? -10.757 -14.157 21.543 1.00 12.48 183 PHE A O 1
ATOM 1422 N N . GLN A 1 185 ? -11.747 -14.447 23.552 1.00 12.32 184 GLN A N 1
ATOM 1423 C CA . GLN A 1 185 ? -10.527 -14.960 24.205 1.00 10.79 184 GLN A CA 1
ATOM 1424 C C . GLN A 1 185 ? -9.933 -16.158 23.443 1.00 12.48 184 GLN A C 1
ATOM 1425 O O . GLN A 1 185 ? -8.747 -16.156 23.101 1.00 13.59 184 GLN A O 1
ATOM 1431 N N . SER A 1 186 ? -10.768 -17.142 23.148 1.00 11.65 185 SER A N 1
ATOM 1432 C CA . SER A 1 186 ? -10.322 -18.362 22.471 1.00 14.22 185 SER A CA 1
ATOM 1433 C C . SER A 1 186 ? -9.879 -18.058 21.047 1.00 12.30 185 SER A C 1
ATOM 1434 O O . SER A 1 186 ? -8.838 -18.530 20.584 1.00 13.80 185 SER A O 1
ATOM 1437 N N . TRP A 1 187 ? -10.657 -17.240 20.356 1.00 12.66 186 TRP A N 1
ATOM 1438 C CA . TRP A 1 187 ? -10.336 -16.818 18.999 1.00 14.53 186 TRP A CA 1
ATOM 1439 C C . TRP A 1 187 ? -8.953 -16.174 18.926 1.00 13.89 186 TRP A C 1
ATOM 1440 O O . TRP A 1 187 ? -8.129 -16.515 18.080 1.00 13.84 186 TRP A O 1
ATOM 1451 N N . SER A 1 188 ? -8.719 -15.217 19.805 1.00 12.51 187 SER A N 1
ATOM 1452 C CA . SER A 1 188 ? -7.440 -14.542 19.852 1.00 12.87 187 SER A CA 1
ATOM 1453 C C . SER A 1 188 ? -6.262 -15.481 20.147 1.00 12.77 187 SER A C 1
ATOM 1454 O O . SER A 1 188 ? -5.192 -15.378 19.530 1.00 14.15 187 SER A O 1
ATOM 1457 N N . GLN A 1 189 ? -6.460 -16.389 21.100 1.00 15.36 188 GLN A N 1
ATOM 1458 C CA . GLN A 1 189 ? -5.454 -17.405 21.402 1.00 15.11 188 GLN A CA 1
ATOM 1459 C C . GLN A 1 189 ? -5.163 -18.264 20.158 1.00 15.47 188 GLN A C 1
ATOM 1460 O O . GLN A 1 189 ? -4.004 -18.560 19.847 1.00 15.66 188 GLN A O 1
ATOM 1466 N N . TRP A 1 190 ? -6.214 -18.639 19.432 1.00 13.62 189 TRP A N 1
ATOM 1467 C CA . TRP A 1 190 ? -6.028 -19.439 18.221 1.00 14.75 189 TRP A CA 1
ATOM 1468 C C . TRP A 1 190 ? -5.285 -18.660 17.131 1.00 16.12 189 TRP A C 1
ATOM 1469 O O . TRP A 1 190 ? -4.452 -19.224 16.428 1.00 15.96 189 TRP A O 1
ATOM 1480 N N . LEU A 1 191 ? -5.569 -17.367 17.009 1.00 14.45 190 LEU A N 1
ATOM 1481 C CA A LEU A 1 191 ? -4.883 -16.520 16.046 0.50 14.89 190 LEU A CA 1
ATOM 1482 C CA B LEU A 1 191 ? -4.873 -16.524 16.037 0.50 13.64 190 LEU A CA 1
ATOM 1483 C C . LEU A 1 191 ? -3.376 -16.470 16.358 1.00 14.68 190 LEU A C 1
ATOM 1484 O O . LEU A 1 191 ? -2.542 -16.448 15.459 1.00 14.85 190 LEU A O 1
ATOM 1493 N N . GLN A 1 192 ? -3.016 -16.449 17.642 1.00 14.02 191 GLN A N 1
ATOM 1494 C CA . GLN A 1 192 ? -1.599 -16.429 18.023 1.00 14.54 191 GLN A CA 1
ATOM 1495 C C . GLN A 1 192 ? -0.876 -17.668 17.514 1.00 15.51 191 GLN A C 1
ATOM 1496 O O . GLN A 1 192 ? 0.301 -17.607 17.173 1.00 16.36 191 GLN A O 1
ATOM 1502 N N . GLU A 1 193 ? -1.574 -18.799 17.512 1.00 14.49 192 GLU A N 1
ATOM 1503 C CA . GLU A 1 193 ? -1.046 -20.065 16.999 1.00 17.70 192 GLU A CA 1
ATOM 1504 C C . GLU A 1 193 ? -0.965 -20.045 15.472 1.00 16.86 192 GLU A C 1
ATOM 1505 O O . GLU A 1 193 ? 0.078 -20.362 14.886 1.00 16.84 192 GLU A O 1
ATOM 1511 N N . TYR A 1 194 ? -2.078 -19.651 14.852 1.00 15.57 193 TYR A N 1
ATOM 1512 C CA . TYR A 1 194 ? -2.165 -19.540 13.399 1.00 14.12 193 TYR A CA 1
ATOM 1513 C C . TYR A 1 194 ? -1.016 -18.708 12.814 1.00 13.67 193 TYR A C 1
ATOM 1514 O O . TYR A 1 194 ? -0.479 -19.002 11.745 1.00 15.65 193 TYR A O 1
ATOM 1523 N N . ALA A 1 195 ? -0.668 -17.649 13.537 1.00 14.34 194 ALA A N 1
ATOM 1524 C CA . ALA A 1 195 ? 0.337 -16.680 13.111 1.00 14.63 194 ALA A CA 1
ATOM 1525 C C . ALA A 1 195 ? 1.687 -17.271 12.723 1.00 16.47 194 ALA A C 1
ATOM 1526 O O . ALA A 1 195 ? 2.417 -16.685 11.917 1.00 15.49 194 ALA A O 1
ATOM 1528 N N . ASN A 1 196 ? 2.050 -18.418 13.294 1.00 16.35 195 ASN A N 1
ATOM 1529 C CA . ASN A 1 196 ? 3.338 -19.031 12.991 1.00 16.68 195 ASN A CA 1
ATOM 1530 C C . ASN A 1 196 ? 3.244 -20.405 12.338 1.00 15.41 195 ASN A C 1
ATOM 1531 O O . ASN A 1 196 ? 4.253 -21.109 12.201 1.00 17.24 195 ASN A O 1
ATOM 1536 N N . GLU A 1 197 ? 2.038 -20.762 11.890 1.00 16.04 196 GLU A N 1
ATOM 1537 C CA . GLU A 1 197 ? 1.783 -22.056 11.246 1.00 15.57 196 GLU A CA 1
ATOM 1538 C C . GLU A 1 197 ? 1.937 -21.984 9.712 1.00 16.08 196 GLU A C 1
ATOM 1539 O O . GLU A 1 197 ? 2.018 -20.899 9.116 1.00 15.59 196 GLU A O 1
ATOM 1545 N N . ALA A 1 198 ? 1.993 -23.153 9.087 1.00 18.11 197 ALA A N 1
ATOM 1546 C CA . ALA A 1 198 ? 2.415 -23.277 7.690 1.00 18.04 197 ALA A CA 1
ATOM 1547 C C . ALA A 1 198 ? 1.473 -22.612 6.691 1.00 17.88 197 ALA A C 1
ATOM 1548 O O . ALA A 1 198 ? 1.932 -22.064 5.671 1.00 19.51 197 ALA A O 1
ATOM 1550 N N . ASP A 1 199 ? 0.168 -22.640 6.971 1.00 18.38 198 ASP A N 1
ATOM 1551 C CA . ASP A 1 199 ? -0.811 -22.084 6.026 1.00 19.95 198 ASP A CA 1
ATOM 1552 C C . ASP A 1 199 ? -0.570 -20.593 5.826 1.00 16.41 198 ASP A C 1
ATOM 1553 O O . ASP A 1 199 ? -0.434 -20.135 4.688 1.00 18.01 198 ASP A O 1
ATOM 1558 N N . LEU A 1 200 ? -0.454 -19.848 6.919 1.00 17.66 199 LEU A N 1
ATOM 1559 C CA . LEU A 1 200 ? -0.193 -18.419 6.810 1.00 14.49 199 LEU A CA 1
ATOM 1560 C C . LEU A 1 200 ? 1.173 -18.142 6.208 1.00 15.20 199 LEU A C 1
ATOM 1561 O O . LEU A 1 200 ? 1.311 -17.275 5.358 1.00 15.62 199 LEU A O 1
ATOM 1566 N N . LEU A 1 201 ? 2.198 -18.840 6.692 1.00 18.36 200 LEU A N 1
ATOM 1567 C CA . LEU A 1 201 ? 3.546 -18.610 6.180 1.00 17.61 200 LEU A CA 1
ATOM 1568 C C . LEU A 1 201 ? 3.629 -18.883 4.675 1.00 18.73 200 LEU A C 1
ATOM 1569 O O . LEU A 1 201 ? 4.463 -18.286 3.986 1.00 18.54 200 LEU A O 1
ATOM 1574 N N . SER A 1 202 ? 2.774 -19.776 4.163 1.00 15.58 201 SER A N 1
ATOM 1575 C CA . SER A 1 202 ? 2.724 -20.037 2.725 1.00 18.26 201 SER A CA 1
ATOM 1576 C C . SER A 1 202 ? 2.329 -18.819 1.905 1.00 18.73 201 SER A C 1
ATOM 1577 O O . SER A 1 202 ? 2.561 -18.820 0.699 1.00 20.13 201 SER A O 1
ATOM 1580 N N . GLU A 1 203 ? 1.721 -17.816 2.529 1.00 18.87 202 GLU A N 1
ATOM 1581 C CA . GLU A 1 203 ? 1.314 -16.586 1.838 1.00 18.00 202 GLU A CA 1
ATOM 1582 C C . GLU A 1 203 ? 2.439 -15.587 1.654 1.00 19.21 202 GLU A C 1
ATOM 1583 O O . GLU A 1 203 ? 2.270 -14.587 0.959 1.00 18.71 202 GLU A O 1
ATOM 1589 N N . ILE A 1 204 ? 3.574 -15.804 2.316 1.00 17.96 203 ILE A N 1
ATOM 1590 C CA . ILE A 1 204 ? 4.633 -14.797 2.318 1.00 18.18 203 ILE A CA 1
ATOM 1591 C C . ILE A 1 204 ? 5.087 -14.374 0.913 1.00 19.06 203 ILE A C 1
ATOM 1592 O O . ILE A 1 204 ? 5.196 -13.175 0.653 1.00 19.39 203 ILE A O 1
ATOM 1597 N N . PRO A 1 205 ? 5.299 -15.332 -0.007 1.00 18.67 204 PRO A N 1
ATOM 1598 C CA . PRO A 1 205 ? 5.685 -14.872 -1.357 1.00 19.45 204 PRO A CA 1
ATOM 1599 C C . PRO A 1 205 ? 4.682 -13.911 -1.989 1.00 18.85 204 PRO A C 1
ATOM 1600 O O . PRO A 1 205 ? 5.089 -12.945 -2.641 1.00 19.42 204 PRO A O 1
ATOM 1604 N N . TYR A 1 206 ? 3.388 -14.149 -1.776 1.00 18.47 205 TYR A N 1
ATOM 1605 C CA . TYR A 1 206 ? 2.372 -13.242 -2.292 1.00 17.83 205 TYR A CA 1
ATOM 1606 C C . TYR A 1 206 ? 2.541 -11.844 -1.698 1.00 18.36 205 TYR A C 1
ATOM 1607 O O . TYR A 1 206 ? 2.587 -10.858 -2.431 1.00 18.26 205 TYR A O 1
ATOM 1616 N N . TRP A 1 207 ? 2.617 -11.751 -0.366 1.00 16.92 206 TRP A N 1
ATOM 1617 C CA . TRP A 1 207 ? 2.693 -10.445 0.281 1.00 16.85 206 TRP A CA 1
ATOM 1618 C C . TRP A 1 207 ? 4.018 -9.763 -0.018 1.00 18.48 206 TRP A C 1
ATOM 1619 O O . TRP A 1 207 ? 4.053 -8.536 -0.122 1.00 18.69 206 TRP A O 1
ATOM 1630 N N . GLU A 1 208 ? 5.088 -10.552 -0.148 1.00 19.23 207 GLU A N 1
ATOM 1631 C CA . GLU A 1 208 ? 6.406 -10.027 -0.559 1.00 21.27 207 GLU A CA 1
ATOM 1632 C C . GLU A 1 208 ? 6.342 -9.411 -1.942 1.00 20.87 207 GLU A C 1
ATOM 1633 O O . GLU A 1 208 ? 6.934 -8.362 -2.196 1.00 23.12 207 GLU A O 1
ATOM 1639 N N . SER A 1 209 ? 5.652 -10.086 -2.847 1.00 20.00 208 SER A N 1
ATOM 1640 C CA . SER A 1 209 ? 5.467 -9.551 -4.186 1.00 22.21 208 SER A CA 1
ATOM 1641 C C . SER A 1 209 ? 4.713 -8.227 -4.143 1.00 21.32 208 SER A C 1
ATOM 1642 O O . SER A 1 209 ? 5.048 -7.301 -4.871 1.00 22.04 208 SER A O 1
ATOM 1645 N N . LEU A 1 210 ? 3.690 -8.129 -3.296 1.00 19.67 209 LEU A N 1
ATOM 1646 C CA . LEU A 1 210 ? 2.940 -6.879 -3.170 1.00 20.09 209 LEU A CA 1
ATOM 1647 C C . LEU A 1 210 ? 3.857 -5.762 -2.684 1.00 19.27 209 LEU A C 1
ATOM 1648 O O . LEU A 1 210 ? 3.931 -4.691 -3.301 1.00 19.30 209 LEU A O 1
ATOM 1653 N N . GLU A 1 211 ? 4.594 -6.027 -1.606 1.00 22.14 210 GLU A N 1
ATOM 1654 C CA . GLU A 1 211 ? 5.523 -5.033 -1.043 1.00 20.52 210 GLU A CA 1
ATOM 1655 C C . GLU A 1 211 ? 6.570 -4.582 -2.058 1.00 22.86 210 GLU A C 1
ATOM 1656 O O . GLU A 1 211 ? 6.902 -3.400 -2.115 1.00 25.81 210 GLU A O 1
ATOM 1662 N N . SER A 1 212 ? 7.061 -5.512 -2.872 1.00 23.14 211 SER A N 1
ATOM 1663 C CA . SER A 1 212 ? 8.122 -5.193 -3.834 1.00 26.24 211 SER A CA 1
ATOM 1664 C C . SER A 1 212 ? 7.585 -4.332 -4.981 1.00 26.79 211 SER A C 1
ATOM 1665 O O . SER A 1 212 ? 8.316 -3.515 -5.535 1.00 28.48 211 SER A O 1
ATOM 1668 N N . GLN A 1 213 ? 6.311 -4.517 -5.335 1.00 23.81 212 GLN A N 1
ATOM 1669 C CA . GLN A 1 213 ? 5.678 -3.728 -6.385 1.00 25.18 212 GLN A CA 1
ATOM 1670 C C . GLN A 1 213 ? 5.240 -2.348 -5.894 1.00 27.25 212 GLN A C 1
ATOM 1671 O O . GLN A 1 213 ? 5.089 -1.438 -6.706 1.00 28.81 212 GLN A O 1
ATOM 1677 N N . ALA A 1 214 ? 5.034 -2.202 -4.584 1.00 25.70 213 ALA A N 1
ATOM 1678 C CA . ALA A 1 214 ? 4.548 -0.956 -3.987 1.00 31.13 213 ALA A CA 1
ATOM 1679 C C . ALA A 1 214 ? 5.658 0.108 -3.949 1.00 35.79 213 ALA A C 1
ATOM 1680 O O . ALA A 1 214 ? 6.656 -0.032 -3.240 1.00 42.94 213 ALA A O 1
ATOM 1682 N N . LYS A 1 215 ? 5.479 1.156 -4.745 1.00 40.94 214 LYS A N 1
ATOM 1683 C CA . LYS A 1 215 ? 6.466 2.224 -4.909 1.00 45.28 214 LYS A CA 1
ATOM 1684 C C . LYS A 1 215 ? 6.565 3.114 -3.670 1.00 51.48 214 LYS A C 1
ATOM 1685 O O . LYS A 1 215 ? 7.620 3.700 -3.403 1.00 54.45 214 LYS A O 1
ATOM 1687 N N . ASN A 1 216 ? 5.460 3.215 -2.930 1.00 55.45 215 ASN A N 1
ATOM 1688 C CA . ASN A 1 216 ? 5.389 4.019 -1.710 1.00 60.02 215 ASN A CA 1
ATOM 1689 C C . ASN A 1 216 ? 5.669 5.497 -1.995 1.00 60.23 215 ASN A C 1
ATOM 1690 O O . ASN A 1 216 ? 6.477 6.139 -1.318 1.00 63.14 215 ASN A O 1
ATOM 1695 N N . VAL A 1 217 ? 5.005 6.019 -3.022 1.00 59.55 216 VAL A N 1
ATOM 1696 C CA . VAL A 1 217 ? 5.038 7.446 -3.316 1.00 58.09 216 VAL A CA 1
ATOM 1697 C C . VAL A 1 217 ? 3.913 8.099 -2.519 1.00 54.62 216 VAL A C 1
ATOM 1698 O O . VAL A 1 217 ? 2.781 7.623 -2.536 1.00 53.17 216 VAL A O 1
ATOM 1702 N N . SER A 1 218 ? 4.242 9.173 -1.808 1.00 49.52 217 SER A N 1
ATOM 1703 C CA . SER A 1 218 ? 3.258 9.970 -1.078 1.00 47.52 217 SER A CA 1
ATOM 1704 C C . SER A 1 218 ? 1.985 10.221 -1.906 1.00 42.35 217 SER A C 1
ATOM 1705 O O . SER A 1 218 ? 2.058 10.692 -3.047 1.00 42.19 217 SER A O 1
ATOM 1708 N N . LEU A 1 219 ? 0.826 9.875 -1.345 1.00 34.62 218 LEU A N 1
ATOM 1709 C CA . LEU A 1 219 ? -0.438 10.401 -1.845 1.00 30.51 218 LEU A CA 1
ATOM 1710 C C . LEU A 1 219 ? -0.293 11.924 -1.839 1.00 29.08 218 LEU A C 1
ATOM 1711 O O . LEU A 1 219 ? 0.048 12.492 -0.807 1.00 27.39 218 LEU A O 1
ATOM 1716 N N . PRO A 1 220 ? -0.530 12.594 -2.980 1.00 28.53 219 PRO A N 1
ATOM 1717 C CA . PRO A 1 220 ? -0.402 14.061 -2.996 1.00 30.42 219 PRO A CA 1
ATOM 1718 C C . PRO A 1 220 ? -1.449 14.772 -2.128 1.00 27.59 219 PRO A C 1
ATOM 1719 O O . PRO A 1 220 ? -2.623 14.429 -2.202 1.00 26.13 219 PRO A O 1
ATOM 1723 N N . LYS A 1 221 ? -1.007 15.724 -1.303 1.00 27.23 220 LYS A N 1
ATOM 1724 C CA . LYS A 1 221 ? -1.898 16.595 -0.527 1.00 27.02 220 LYS A CA 1
ATOM 1725 C C . LYS A 1 221 ? -1.751 18.028 -1.019 1.00 24.01 220 LYS A C 1
ATOM 1726 O O . LYS A 1 221 ? -0.736 18.375 -1.621 1.00 26.89 220 LYS A O 1
ATOM 1732 N N . ASP A 1 222 ? -2.755 18.866 -0.767 1.00 20.68 221 ASP A N 1
ATOM 1733 C CA . ASP A 1 222 ? -2.678 20.288 -1.056 1.00 18.68 221 ASP A CA 1
ATOM 1734 C C . ASP A 1 222 ? -1.723 21.035 -0.118 1.00 21.20 221 ASP A C 1
ATOM 1735 O O . ASP A 1 222 ? -1.035 21.947 -0.556 1.00 21.48 221 ASP A O 1
ATOM 1740 N N . TYR A 1 223 ? -1.700 20.649 1.154 1.00 19.87 222 TYR A N 1
ATOM 1741 C CA . TYR A 1 223 ? -0.912 21.333 2.176 1.00 18.23 222 TYR A CA 1
ATOM 174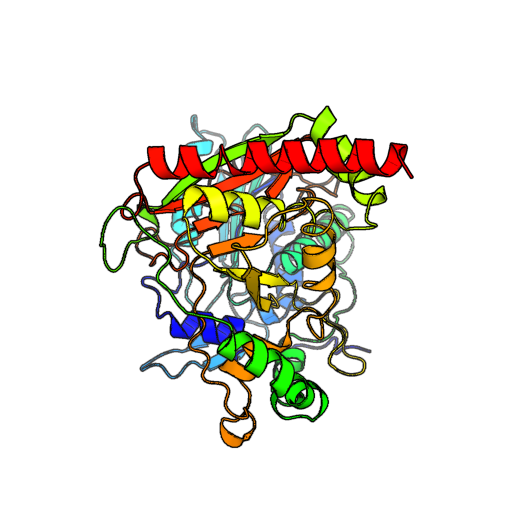2 C C . TYR A 1 223 ? -0.192 20.347 3.073 1.00 19.20 222 TYR A C 1
ATOM 1743 O O . TYR A 1 223 ? -0.687 19.247 3.317 1.00 18.47 222 TYR A O 1
ATOM 1752 N N . GLU A 1 224 ? 0.983 20.762 3.538 1.00 20.82 223 GLU A N 1
ATOM 1753 C CA . GLU A 1 224 ? 1.774 20.025 4.504 1.00 22.67 223 GLU A CA 1
ATOM 1754 C C . GLU A 1 224 ? 1.326 20.382 5.905 1.00 23.07 223 GLU A C 1
ATOM 1755 O O . GLU A 1 224 ? 1.391 21.546 6.319 1.00 25.04 223 GLU A O 1
ATOM 1761 N N . VAL A 1 225 ? 0.874 19.365 6.621 1.00 22.29 224 VAL A N 1
ATOM 1762 C CA A VAL A 1 225 ? 0.394 19.541 7.980 0.50 26.79 224 VAL A CA 1
ATOM 1763 C CA B VAL A 1 225 ? 0.352 19.524 7.968 0.50 24.92 224 VAL A CA 1
ATOM 1764 C C . VAL A 1 225 ? 0.759 18.309 8.791 1.00 28.80 224 VAL A C 1
ATOM 1765 O O . VAL A 1 225 ? 0.786 17.191 8.264 1.00 32.62 224 VAL A O 1
ATOM 1772 N N . THR A 1 226 ? 1.062 18.533 10.066 1.00 31.21 225 THR A N 1
ATOM 1773 C CA . THR A 1 226 ? 1.373 17.448 10.990 1.00 35.27 225 THR A CA 1
ATOM 1774 C C . THR A 1 226 ? 0.345 17.370 12.119 1.00 33.92 225 THR A C 1
ATOM 1775 O O . THR A 1 226 ? -0.170 18.392 12.591 1.00 31.32 225 THR A O 1
ATOM 1779 N N . ASP A 1 227 ? 0.058 16.138 12.525 1.00 33.41 226 ASP A N 1
ATOM 1780 C CA . ASP A 1 227 ? -0.895 15.834 13.593 1.00 36.17 226 ASP A CA 1
ATOM 1781 C C . ASP A 1 227 ? -2.255 16.531 13.427 1.00 30.84 226 ASP A C 1
ATOM 1782 O O . ASP A 1 227 ? -2.765 17.160 14.364 1.00 28.45 226 ASP A O 1
ATOM 1787 N N . CYS A 1 228 ? -2.821 16.440 12.224 1.00 24.80 227 CYS A N 1
ATOM 1788 C CA A CYS A 1 228 ? -4.217 16.809 11.955 0.50 23.40 227 CYS A CA 1
ATOM 1789 C CA B CYS A 1 228 ? -4.184 16.927 12.075 0.50 21.24 227 CYS A CA 1
ATOM 1790 C C . CYS A 1 228 ? -5.120 16.015 12.877 1.00 18.65 227 CYS A C 1
ATOM 1791 O O . CYS A 1 228 ? -4.865 14.818 13.084 1.00 17.84 227 CYS A O 1
ATOM 1796 N N . LYS A 1 229 ? -6.174 16.642 13.382 1.00 18.40 228 LYS A N 1
ATOM 1797 C CA . LYS A 1 229 ? -7.096 16.003 14.320 1.00 15.42 228 LYS A CA 1
ATOM 1798 C C . LYS A 1 229 ? -8.485 15.796 13.720 1.00 15.93 228 LYS A C 1
ATOM 1799 O O . LYS A 1 229 ? -8.858 16.431 12.725 1.00 16.90 228 LYS A O 1
ATOM 1805 N N . GLN A 1 230 ? -9.258 14.919 14.353 1.00 15.05 229 GLN A N 1
ATOM 1806 C CA . GLN A 1 230 ? -10.611 14.598 13.895 1.00 14.99 229 GLN A CA 1
ATOM 1807 C C . GLN A 1 230 ? -11.527 15.826 13.739 1.00 15.51 229 GLN A C 1
ATOM 1808 O O . GLN A 1 230 ? -12.393 15.848 12.828 1.00 15.34 229 GLN A O 1
ATOM 1814 N N . LYS A 1 231 ? -11.328 16.854 14.561 1.00 15.96 230 LYS A N 1
ATOM 1815 C CA . LYS A 1 231 ? -12.107 18.087 14.443 1.00 19.06 230 LYS A CA 1
ATOM 1816 C C . LYS A 1 231 ? -11.995 18.762 13.055 1.00 18.56 230 LYS A C 1
ATOM 1817 O O . LYS A 1 231 ? -12.888 19.521 12.669 1.00 20.48 230 LYS A O 1
ATOM 1823 N N . SER A 1 232 ? -10.914 18.468 12.325 1.00 16.75 231 SER A N 1
ATOM 1824 C CA . SER A 1 232 ? -10.681 19.004 10.976 1.00 16.10 231 SER A CA 1
ATOM 1825 C C . SER A 1 232 ? -11.344 18.201 9.872 1.00 16.89 231 SER A C 1
ATOM 1826 O O . SER A 1 232 ? -11.324 18.616 8.696 1.00 16.28 231 SER A O 1
ATOM 1829 N N . VAL A 1 233 ? -11.899 17.042 10.210 1.00 15.56 232 VAL A N 1
ATOM 1830 C CA . VAL A 1 233 ? -12.448 16.164 9.187 1.00 15.36 232 VAL A CA 1
ATOM 1831 C C . VAL A 1 233 ? -13.787 16.677 8.651 1.00 17.07 232 VAL A C 1
ATOM 1832 O O . VAL A 1 233 ? -14.638 17.195 9.403 1.00 19.55 232 VAL A O 1
ATOM 1836 N N . ARG A 1 234 ? -13.934 16.575 7.334 1.00 16.80 233 ARG A N 1
ATOM 1837 C CA . ARG A 1 234 ? -15.161 16.964 6.632 1.00 17.60 233 ARG A CA 1
ATOM 1838 C C . ARG A 1 234 ? -15.602 15.814 5.752 1.00 15.40 233 ARG A C 1
ATOM 1839 O O . ARG A 1 234 ? -14.777 14.973 5.355 1.00 16.41 233 ARG A O 1
ATOM 1847 N N . ASN A 1 235 ? -16.912 15.736 5.486 1.00 18.58 234 ASN A N 1
ATOM 1848 C CA . ASN A 1 235 ? -17.488 14.672 4.665 1.00 17.77 234 ASN A CA 1
ATOM 1849 C C . ASN A 1 235 ? -18.126 15.300 3.441 1.00 20.91 234 ASN A C 1
ATOM 1850 O O . ASN A 1 235 ? -18.841 16.314 3.541 1.00 25.34 234 ASN A O 1
ATOM 1855 N N . MET A 1 236 ? -17.834 14.728 2.282 1.00 18.30 235 MET A N 1
ATOM 1856 C CA . MET A 1 236 ? -18.412 15.156 1.032 1.00 20.99 235 MET A CA 1
ATOM 1857 C C . MET A 1 236 ? -19.067 13.941 0.405 1.00 17.57 235 MET A C 1
ATOM 1858 O O . MET A 1 236 ? -18.446 12.883 0.332 1.00 18.68 235 MET A O 1
ATOM 1863 N N . ARG A 1 237 ? -20.314 14.082 -0.039 1.00 15.93 236 ARG A N 1
ATOM 1864 C CA . ARG A 1 237 ? -21.101 12.945 -0.504 1.00 14.68 236 ARG A CA 1
ATOM 1865 C C . ARG A 1 237 ? -21.557 13.104 -1.948 1.00 15.95 236 ARG A C 1
ATOM 1866 O O . ARG A 1 237 ? -21.909 14.195 -2.377 1.00 16.67 236 ARG A O 1
ATOM 1874 N N . ILE A 1 238 ? -21.548 11.985 -2.670 1.00 14.83 237 ILE A N 1
ATOM 1875 C CA . ILE A 1 238 ? -22.110 11.893 -4.001 1.00 18.21 237 ILE A CA 1
ATOM 1876 C C . ILE A 1 238 ? -23.066 10.707 -3.979 1.00 18.66 237 ILE A C 1
ATOM 1877 O O . ILE A 1 238 ? -22.955 9.815 -3.117 1.00 20.00 237 ILE A O 1
ATOM 1882 N N . ARG A 1 239 ? -24.010 10.688 -4.901 1.00 18.99 238 ARG A N 1
ATOM 1883 C CA . ARG A 1 239 ? -24.879 9.529 -5.001 1.00 20.64 238 ARG A CA 1
ATOM 1884 C C . ARG A 1 239 ? -25.301 9.220 -6.423 1.00 21.69 238 ARG A C 1
ATOM 1885 O O . ARG A 1 239 ? -25.201 10.056 -7.313 1.00 22.99 238 ARG A O 1
ATOM 1893 N N . LEU A 1 240 ? -25.732 7.982 -6.615 1.00 19.65 239 LEU A N 1
ATOM 1894 C CA . LEU A 1 240 ? -26.380 7.569 -7.844 1.00 20.07 239 LEU A CA 1
ATOM 1895 C C . LEU A 1 240 ? -27.876 7.497 -7.587 1.00 22.68 239 LEU A C 1
ATOM 1896 O O . LEU A 1 240 ? -28.308 7.070 -6.515 1.00 26.67 239 LEU A O 1
ATOM 1901 N N . HIS A 1 241 ? -28.651 7.887 -8.594 1.00 25.61 240 HIS A N 1
ATOM 1902 C CA . HIS A 1 241 ? -30.104 7.757 -8.562 1.00 29.85 240 HIS A CA 1
ATOM 1903 C C . HIS A 1 241 ? -30.498 6.285 -8.473 1.00 28.59 240 HIS A C 1
ATOM 1904 O O . HIS A 1 241 ? -29.667 5.408 -8.715 1.00 23.82 240 HIS A O 1
ATOM 1911 N N . PRO A 1 242 ? -31.769 6.003 -8.127 1.00 30.65 241 PRO A N 1
ATOM 1912 C CA . PRO A 1 242 ? -32.183 4.607 -7.991 1.00 28.92 241 PRO A CA 1
ATOM 1913 C C . PRO A 1 242 ? -32.013 3.771 -9.261 1.00 28.33 241 PRO A C 1
ATOM 1914 O O . PRO A 1 242 ? -31.669 2.597 -9.168 1.00 27.35 241 PRO A O 1
ATOM 1918 N N . GLU A 1 243 ? -32.237 4.377 -10.424 1.00 28.69 242 GLU A N 1
ATOM 1919 C CA . GLU A 1 243 ? -32.141 3.660 -11.700 1.00 30.22 242 GLU A CA 1
ATOM 1920 C C . GLU A 1 243 ? -30.720 3.126 -11.890 1.00 28.05 242 GLU A C 1
ATOM 1921 O O . GLU A 1 243 ? -30.517 1.934 -12.112 1.00 27.86 242 GLU A O 1
ATOM 1927 N N . GLU A 1 244 ? -29.729 4.003 -11.746 1.00 27.55 243 GLU A N 1
ATOM 1928 C CA . GLU A 1 244 ? -28.338 3.608 -11.957 1.00 25.26 243 GLU A CA 1
ATOM 1929 C C . GLU A 1 244 ? -27.850 2.692 -10.834 1.00 22.43 243 GLU A C 1
ATOM 1930 O O . GLU A 1 244 ? -27.052 1.787 -11.066 1.00 23.63 243 GLU A O 1
ATOM 1936 N N . THR A 1 245 ? -28.330 2.913 -9.613 1.00 21.92 244 THR A N 1
ATOM 1937 C CA . THR A 1 245 ? -28.003 2.029 -8.498 1.00 21.63 244 THR A CA 1
ATOM 1938 C C . THR A 1 245 ? -28.496 0.603 -8.782 1.00 23.88 244 THR A C 1
ATOM 1939 O O . THR A 1 245 ? -27.749 -0.364 -8.608 1.00 24.72 244 THR A O 1
ATOM 1943 N N . GLU A 1 246 ? -29.740 0.492 -9.233 1.00 28.62 245 GLU A N 1
ATOM 1944 C CA . GLU A 1 246 ? -30.308 -0.809 -9.569 1.00 30.73 245 GLU A CA 1
ATOM 1945 C C . GLU A 1 246 ? -29.533 -1.486 -10.707 1.00 30.96 245 GLU A C 1
ATOM 1946 O O . GLU A 1 246 ? -29.295 -2.695 -10.660 1.00 30.52 245 GLU A O 1
ATOM 1952 N N . GLN A 1 247 ? -29.129 -0.715 -11.712 1.00 30.11 246 GLN A N 1
ATOM 1953 C CA . GLN A 1 247 ? -28.299 -1.258 -12.793 1.00 31.52 246 GLN A CA 1
ATOM 1954 C C . GLN A 1 247 ? -26.990 -1.802 -12.221 1.00 29.90 246 GLN A C 1
ATOM 1955 O O . GLN A 1 247 ? -26.576 -2.913 -12.551 1.00 30.06 246 GLN A O 1
ATOM 1961 N N . LEU A 1 248 ? -26.355 -1.026 -11.341 1.00 27.41 247 LEU A N 1
ATOM 1962 C CA . LEU A 1 248 ? -25.093 -1.423 -10.715 1.00 26.06 247 LEU A CA 1
ATOM 1963 C C . LEU A 1 248 ? -25.243 -2.696 -9.885 1.00 30.87 247 LEU A C 1
ATOM 1964 O O . LEU A 1 248 ? -24.418 -3.602 -9.967 1.00 35.77 247 LEU A O 1
ATOM 1969 N N . LEU A 1 249 ? -26.303 -2.757 -9.091 1.00 29.36 248 LEU A N 1
ATOM 1970 C CA . LEU A 1 249 ? -26.525 -3.889 -8.209 1.00 30.67 248 LEU A CA 1
ATOM 1971 C C . LEU A 1 249 ? -26.967 -5.158 -8.945 1.00 32.81 248 LEU A C 1
ATOM 1972 O O . LEU A 1 249 ? -26.529 -6.247 -8.575 1.00 35.29 248 LEU A O 1
ATOM 1977 N N . LYS A 1 250 ? -27.811 -5.027 -9.971 1.00 34.71 249 LYS A N 1
ATOM 1978 C CA . LYS A 1 250 ? -28.557 -6.188 -10.515 1.00 37.19 249 LYS A CA 1
ATOM 1979 C C . LYS A 1 250 ? -28.335 -6.543 -12.004 1.00 36.92 249 LYS A C 1
ATOM 1980 O O . LYS A 1 250 ? -28.818 -7.581 -12.468 1.00 41.59 249 LYS A O 1
ATOM 1984 N N . HIS A 1 251 ? -27.598 -5.717 -12.741 1.00 30.29 250 HIS A N 1
ATOM 1985 C CA . HIS A 1 251 ? -27.356 -5.958 -14.173 1.00 30.33 250 HIS A CA 1
ATOM 1986 C C . HIS A 1 251 ? -25.903 -5.761 -14.636 1.00 28.84 250 HIS A C 1
ATOM 1987 O O . HIS A 1 251 ? -25.418 -6.503 -15.500 1.00 30.41 250 HIS A O 1
ATOM 1994 N N . ALA A 1 252 ? -25.216 -4.765 -14.081 1.00 24.94 251 ALA A N 1
ATOM 1995 C CA . ALA A 1 252 ? -23.850 -4.451 -14.506 1.00 22.81 251 ALA A CA 1
ATOM 1996 C C . ALA A 1 252 ? -22.861 -5.577 -14.213 1.00 21.64 251 ALA A C 1
ATOM 1997 O O . ALA A 1 252 ? -21.869 -5.724 -14.899 1.00 20.47 251 ALA A O 1
ATOM 1999 N N . ASN A 1 253 ? -23.134 -6.394 -13.209 1.00 21.13 252 ASN A N 1
ATOM 2000 C CA . ASN A 1 253 ? -22.194 -7.454 -12.838 1.00 19.64 252 ASN A CA 1
ATOM 2001 C C . ASN A 1 253 ? -22.213 -8.662 -13.753 1.00 17.47 252 ASN A C 1
ATOM 2002 O O . ASN A 1 253 ? -21.327 -9.492 -13.695 1.00 19.25 252 ASN A O 1
ATOM 2007 N N . GLN A 1 254 ? -23.220 -8.739 -14.612 1.00 19.83 253 GLN A N 1
ATOM 2008 C CA . GLN A 1 254 ? -23.317 -9.843 -15.548 1.00 22.50 253 GLN A CA 1
ATOM 2009 C C . GLN A 1 254 ? -22.244 -9.808 -16.640 1.00 23.53 253 GLN A C 1
ATOM 2010 O O . GLN A 1 254 ? -21.828 -10.857 -17.121 1.00 26.10 253 GLN A O 1
ATOM 2016 N N . ALA A 1 255 ? -21.785 -8.617 -17.021 1.00 21.09 254 ALA A N 1
ATOM 2017 C CA . ALA A 1 255 ? -20.811 -8.498 -18.109 1.00 21.62 254 ALA A CA 1
ATOM 2018 C C . ALA A 1 255 ? -19.537 -9.298 -17.852 1.00 18.69 254 ALA A C 1
ATOM 2019 O O . ALA A 1 255 ? -19.097 -10.076 -18.715 1.00 20.82 254 ALA A O 1
ATOM 2021 N N . TYR A 1 256 ? -18.963 -9.124 -16.657 1.00 17.89 255 TYR A N 1
ATOM 2022 C CA . TYR A 1 256 ? -17.697 -9.757 -16.288 1.00 18.65 255 TYR A CA 1
ATOM 2023 C C . TYR A 1 256 ? -17.835 -10.641 -15.038 1.00 19.18 255 TYR A C 1
ATOM 2024 O O . TYR A 1 256 ? -16.844 -11.073 -14.465 1.00 21.41 255 TYR A O 1
ATOM 2033 N N . GLN A 1 257 ? -19.082 -10.932 -14.651 1.00 17.95 256 GLN A N 1
ATOM 2034 C CA . GLN A 1 257 ? -19.390 -11.773 -13.483 1.00 17.20 256 GLN A CA 1
ATOM 2035 C C . GLN A 1 257 ? -18.665 -11.313 -12.241 1.00 17.25 256 GLN A C 1
ATOM 2036 O O . GLN A 1 257 ? -17.977 -12.068 -11.551 1.00 20.18 256 GLN A O 1
ATOM 2042 N N . THR A 1 258 ? -18.878 -10.043 -11.954 1.00 18.22 257 THR 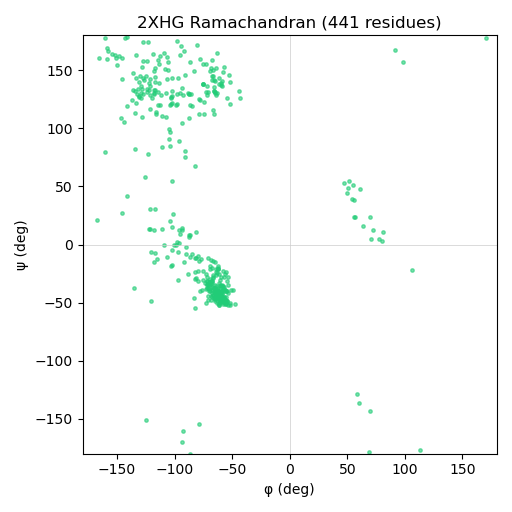A N 1
ATOM 2043 C CA . THR A 1 258 ? -18.220 -9.393 -10.853 1.00 19.31 257 THR A CA 1
ATOM 2044 C C . THR A 1 258 ? -19.143 -9.359 -9.649 1.00 20.14 257 THR A C 1
ATOM 2045 O O . THR A 1 258 ? -20.316 -9.749 -9.715 1.00 20.50 257 THR A O 1
ATOM 2049 N N . GLU A 1 259 ? -18.597 -8.869 -8.544 1.00 21.99 258 GLU A N 1
ATOM 2050 C CA . GLU A 1 259 ? -19.411 -8.375 -7.442 1.00 22.96 258 GLU A CA 1
ATOM 2051 C C . GLU A 1 259 ? -19.306 -6.862 -7.469 1.00 24.46 258 GLU A C 1
ATOM 2052 O O . GLU A 1 259 ? -18.392 -6.305 -8.111 1.00 19.69 258 GLU A O 1
ATOM 2058 N N . ILE A 1 260 ? -20.252 -6.202 -6.809 1.00 23.63 259 ILE A N 1
ATOM 2059 C CA . ILE A 1 260 ? -20.343 -4.745 -6.832 1.00 22.24 259 ILE A CA 1
ATOM 2060 C C . ILE A 1 260 ? -19.021 -4.126 -6.399 1.00 19.78 259 ILE A C 1
ATOM 2061 O O . ILE A 1 260 ? -18.574 -3.145 -6.986 1.00 19.03 259 ILE A O 1
ATOM 2066 N N . ASN A 1 261 ? -18.393 -4.722 -5.394 1.00 20.30 260 ASN A N 1
ATOM 2067 C CA A ASN A 1 261 ? -17.111 -4.190 -4.925 0.50 19.26 260 ASN A CA 1
ATOM 2068 C CA B ASN A 1 261 ? -17.079 -4.312 -4.896 0.50 22.00 260 ASN A CA 1
ATOM 2069 C C . ASN A 1 261 ? -16.049 -4.136 -6.016 1.00 20.71 260 ASN A C 1
ATOM 2070 O O . ASN A 1 261 ? -15.237 -3.215 -6.016 1.00 16.84 260 ASN A O 1
ATOM 2079 N N . ASP A 1 262 ? -16.052 -5.085 -6.954 1.00 16.93 261 ASP A N 1
ATOM 2080 C CA . ASP A 1 262 ? -15.055 -5.082 -8.040 1.00 17.38 261 ASP A CA 1
ATOM 2081 C C . ASP A 1 262 ? -15.249 -3.815 -8.891 1.00 16.12 261 ASP A C 1
ATOM 2082 O O . ASP A 1 262 ? -14.292 -3.148 -9.255 1.00 16.51 261 ASP A O 1
ATOM 2087 N N . LEU A 1 263 ? -16.499 -3.504 -9.222 1.00 14.65 262 LEU A N 1
ATOM 2088 C CA . LEU A 1 263 ? -16.793 -2.330 -10.055 1.00 15.93 262 LEU A CA 1
ATOM 2089 C C . LEU A 1 263 ? -16.485 -1.022 -9.330 1.00 16.63 262 LEU A C 1
ATOM 2090 O O . LEU A 1 263 ? -15.986 -0.079 -9.941 1.00 15.86 262 LEU A O 1
ATOM 2095 N N . LEU A 1 264 ? -16.790 -0.961 -8.036 1.00 14.75 263 LEU A N 1
ATOM 2096 C CA . LEU A 1 264 ? -16.493 0.205 -7.237 1.00 15.58 263 LEU A CA 1
ATOM 2097 C C . LEU A 1 264 ? -14.994 0.442 -7.103 1.00 13.16 263 LEU A C 1
ATOM 2098 O O . LEU A 1 264 ? -14.535 1.593 -7.107 1.00 14.73 263 LEU A O 1
ATOM 2103 N N . LEU A 1 265 ? -14.227 -0.634 -6.984 1.00 14.69 264 LEU A N 1
ATOM 2104 C CA A LEU A 1 265 ? -12.767 -0.523 -6.914 0.50 15.52 264 LEU A CA 1
ATOM 2105 C CA B LEU A 1 265 ? -12.783 -0.515 -6.897 0.50 13.97 264 LEU A CA 1
ATOM 2106 C C . LEU A 1 265 ? -12.192 -0.123 -8.261 1.00 15.75 264 LEU A C 1
ATOM 2107 O O . LEU A 1 265 ? -11.222 0.654 -8.339 1.00 16.17 264 LEU A O 1
ATOM 2116 N N . ALA A 1 266 ? -12.775 -0.638 -9.340 1.00 16.06 265 ALA A N 1
ATOM 2117 C CA . ALA A 1 266 ? -12.332 -0.235 -10.676 1.00 17.44 265 ALA A CA 1
ATOM 2118 C C . ALA A 1 266 ? -12.540 1.275 -10.831 1.00 15.94 265 ALA A C 1
ATOM 2119 O O . ALA A 1 266 ? -11.646 1.999 -11.311 1.00 16.68 265 ALA A O 1
ATOM 2121 N N . ALA A 1 267 ? -13.712 1.769 -10.413 1.00 13.79 266 ALA A N 1
ATOM 2122 C CA . ALA A 1 267 ? -13.988 3.204 -10.468 1.00 13.50 266 ALA A CA 1
ATOM 2123 C C . ALA A 1 267 ? -12.987 4.016 -9.649 1.00 14.29 266 ALA A C 1
ATOM 2124 O O . ALA A 1 267 ? -12.551 5.097 -10.062 1.00 15.34 266 ALA A O 1
ATOM 2126 N N . LEU A 1 268 ? -12.630 3.478 -8.483 1.00 13.94 267 LEU A N 1
ATOM 2127 C CA . LEU A 1 268 ? -11.674 4.118 -7.582 1.00 15.33 267 LEU A CA 1
ATOM 2128 C C . LEU A 1 268 ? -10.318 4.288 -8.269 1.00 14.92 267 LEU A C 1
ATOM 2129 O O . LEU A 1 268 ? -9.722 5.371 -8.217 1.00 16.75 267 LEU A O 1
ATOM 2134 N N . GLY A 1 269 ? -9.849 3.250 -8.956 1.00 14.53 268 GLY A N 1
ATOM 2135 C CA . GLY A 1 269 ? -8.603 3.345 -9.701 1.00 15.15 268 GLY A CA 1
ATOM 2136 C C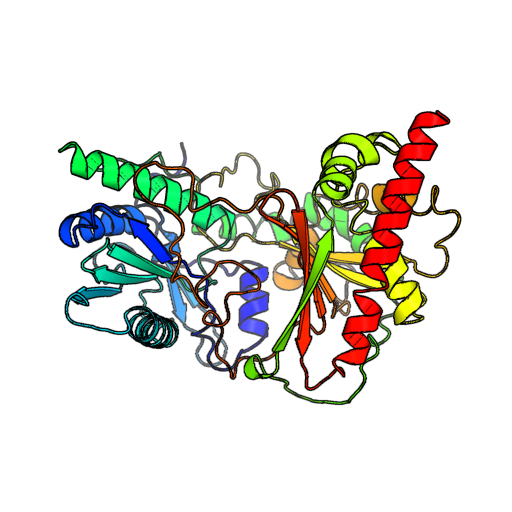 . GLY A 1 269 ? -8.659 4.401 -10.789 1.00 17.52 268 GLY A C 1
ATOM 2137 O O . GLY A 1 269 ? -7.720 5.196 -10.943 1.00 18.16 268 GLY A O 1
ATOM 2138 N N . LEU A 1 270 ? -9.752 4.428 -11.545 1.00 16.71 269 LEU A N 1
ATOM 2139 C CA . LEU A 1 270 ? -9.885 5.409 -12.621 1.00 15.78 269 LEU A CA 1
ATOM 2140 C C . LEU A 1 270 ? -9.860 6.830 -12.051 1.00 16.78 269 LEU A C 1
ATOM 2141 O O . LEU A 1 270 ? -9.175 7.716 -12.588 1.00 18.16 269 LEU A O 1
ATOM 2146 N N . ALA A 1 271 ? -10.578 7.046 -10.953 1.00 16.47 270 ALA A N 1
ATOM 2147 C CA . ALA A 1 271 ? -10.649 8.361 -10.335 1.00 14.91 270 ALA A CA 1
ATOM 2148 C C . ALA A 1 271 ? -9.277 8.816 -9.810 1.00 15.62 270 ALA A C 1
ATOM 2149 O O . ALA A 1 271 ? -8.876 9.972 -10.018 1.00 16.47 270 ALA A O 1
ATOM 2151 N N . PHE A 1 272 ? -8.541 7.921 -9.153 1.00 16.23 271 PHE A N 1
ATOM 2152 C CA . PHE A 1 272 ? -7.212 8.284 -8.653 1.00 15.71 271 PHE A CA 1
ATOM 2153 C C . PHE A 1 272 ? -6.205 8.479 -9.767 1.00 16.98 271 PHE A C 1
ATOM 2154 O O . PHE A 1 272 ? -5.327 9.338 -9.644 1.00 19.51 271 PHE A O 1
ATOM 2162 N N . ALA A 1 273 ? -6.354 7.726 -10.850 1.00 16.57 272 ALA A N 1
ATOM 2163 C CA . ALA A 1 273 ? -5.524 7.903 -12.044 1.00 18.34 272 ALA A CA 1
ATOM 2164 C C . ALA A 1 273 ? -5.675 9.335 -12.554 1.00 22.28 272 ALA A C 1
ATOM 2165 O O . ALA A 1 273 ? -4.680 10.029 -12.781 1.00 22.89 272 ALA A O 1
ATOM 2167 N N . GLU A 1 274 ? -6.922 9.781 -12.691 1.00 18.55 273 GLU A N 1
ATOM 2168 C CA . GLU A 1 274 ? -7.230 11.118 -13.198 1.00 21.24 273 GLU A CA 1
ATOM 2169 C C . GLU A 1 274 ? -6.806 12.232 -12.248 1.00 21.71 273 GLU A C 1
ATOM 2170 O O . GLU A 1 274 ? -6.219 13.242 -12.664 1.00 24.10 273 GLU A O 1
ATOM 2176 N N . TRP A 1 275 ? -7.118 12.044 -10.970 1.00 19.87 274 TRP A N 1
ATOM 2177 C CA . TRP A 1 275 ? -6.997 13.094 -9.958 1.00 19.31 274 TRP A CA 1
ATOM 2178 C C . TRP A 1 275 ? -5.592 13.235 -9.403 1.00 21.01 274 TRP A C 1
ATOM 2179 O O . TRP A 1 275 ? -5.091 14.358 -9.276 1.00 23.11 274 TRP A O 1
ATOM 2190 N N . SER A 1 276 ? -4.968 12.110 -9.063 1.00 22.73 275 SER A N 1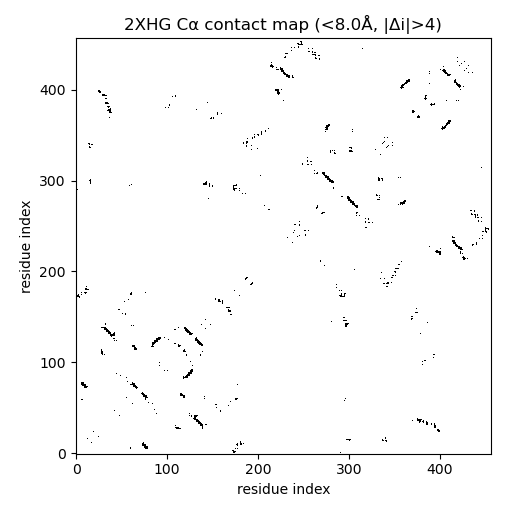
ATOM 2191 C CA . SER A 1 276 ? -3.636 12.108 -8.440 1.00 24.34 275 SER A CA 1
ATOM 2192 C C . SER A 1 276 ? -2.485 12.086 -9.453 1.00 25.66 275 SER A C 1
ATOM 2193 O O . SER A 1 276 ? -1.378 12.496 -9.124 1.00 27.29 275 SER A O 1
ATOM 2196 N N . LYS A 1 277 ? -2.730 11.566 -10.652 1.00 25.65 276 LYS A N 1
ATOM 2197 C CA . LYS A 1 277 ? -1.681 11.337 -11.653 1.00 29.83 276 LYS A CA 1
ATOM 2198 C C . LYS A 1 277 ? -0.601 10.318 -11.234 1.00 30.54 276 LYS A C 1
ATOM 2199 O O . LYS A 1 277 ? 0.468 10.275 -11.845 1.00 31.04 276 LYS A O 1
ATOM 2205 N N . LEU A 1 278 ? -0.863 9.512 -10.203 1.00 26.78 277 LEU A N 1
ATOM 2206 C CA . LEU A 1 278 ? 0.080 8.465 -9.780 1.00 27.06 277 LEU A CA 1
ATOM 2207 C C . LEU A 1 278 ? 0.041 7.282 -10.751 1.00 23.13 277 LEU A C 1
ATOM 2208 O O . LEU A 1 278 ? -0.965 7.050 -11.420 1.00 24.45 277 LEU A O 1
ATOM 2213 N N . ALA A 1 279 ? 1.142 6.537 -10.805 1.00 25.19 278 ALA A N 1
ATOM 2214 C CA . ALA A 1 279 ? 1.244 5.346 -11.645 1.00 26.54 278 ALA A CA 1
ATOM 2215 C C . ALA A 1 279 ? 0.612 4.150 -10.955 1.00 21.28 278 ALA A C 1
ATOM 2216 O O . ALA A 1 279 ? 0.205 3.192 -11.601 1.00 22.84 278 ALA A O 1
ATOM 2218 N N . GLN A 1 280 ? 0.537 4.217 -9.635 1.00 23.25 279 GLN A N 1
ATOM 2219 C CA . GLN A 1 280 ? -0.064 3.143 -8.855 1.00 23.28 279 GLN A CA 1
ATOM 2220 C C . GLN A 1 280 ? -0.477 3.686 -7.513 1.00 24.59 279 GLN A C 1
ATOM 2221 O O . GLN A 1 280 ? 0.024 4.720 -7.076 1.00 23.96 279 GLN A O 1
ATOM 2227 N N . ILE A 1 281 ? -1.391 2.982 -6.855 1.00 20.86 280 ILE A N 1
ATOM 2228 C CA . ILE A 1 281 ? -1.831 3.390 -5.536 1.00 22.08 280 ILE A CA 1
ATOM 2229 C C . ILE A 1 281 ? -2.137 2.154 -4.691 1.00 18.80 280 ILE A C 1
ATOM 2230 O O . ILE A 1 281 ? -2.608 1.148 -5.219 1.00 20.71 280 ILE A O 1
ATOM 2235 N N . VAL A 1 282 ? -1.808 2.219 -3.398 1.00 18.41 281 VAL A N 1
ATOM 2236 C CA . VAL A 1 282 ? -2.188 1.153 -2.468 1.00 17.89 281 VAL A CA 1
ATOM 2237 C C . VAL A 1 282 ? -3.391 1.648 -1.667 1.00 20.25 281 VAL A C 1
ATOM 2238 O O . VAL A 1 282 ? -3.397 2.779 -1.176 1.00 20.70 281 VAL A O 1
ATOM 2242 N N . ILE A 1 283 ? -4.402 0.797 -1.571 1.00 17.95 282 ILE A N 1
ATOM 2243 C CA . ILE A 1 283 ? -5.648 1.103 -0.873 1.00 16.97 282 ILE A CA 1
ATOM 2244 C C . ILE A 1 283 ? -5.777 0.140 0.295 1.00 17.34 282 ILE A C 1
ATOM 2245 O O . ILE A 1 283 ? -5.445 -1.049 0.179 1.00 19.78 282 ILE A O 1
ATOM 2250 N N . HIS A 1 284 ? -6.237 0.666 1.425 1.00 16.11 283 HIS A N 1
ATOM 2251 C CA . HIS A 1 284 ? -6.594 -0.118 2.588 1.00 17.31 283 HIS A CA 1
ATOM 2252 C C . HIS A 1 284 ? -8.036 -0.604 2.402 1.00 16.91 283 HIS A C 1
ATOM 2253 O O . HIS A 1 284 ? -8.937 0.211 2.274 1.00 15.79 283 HIS A O 1
ATOM 2260 N N . LEU A 1 285 ? -8.242 -1.923 2.361 1.00 14.39 284 LEU A N 1
ATOM 2261 C CA . LEU A 1 285 ? -9.570 -2.527 2.384 1.00 12.83 284 LEU A CA 1
ATOM 2262 C C . LEU A 1 285 ? -9.777 -3.208 3.725 1.00 12.28 284 LEU A C 1
ATOM 2263 O O . LEU A 1 285 ? -8.807 -3.430 4.492 1.00 14.55 284 LEU A O 1
ATOM 2268 N N . GLU A 1 286 ? -11.033 -3.531 4.024 1.00 13.75 285 GLU A N 1
ATOM 2269 C CA . GLU A 1 286 ? -11.371 -4.215 5.278 1.00 15.34 285 GLU A CA 1
ATOM 2270 C C . GLU A 1 286 ? -12.248 -5.418 5.026 1.00 16.56 285 GLU A C 1
ATOM 2271 O O . GLU A 1 286 ? -13.074 -5.444 4.099 1.00 16.56 285 GLU A O 1
ATOM 2277 N N . GLY A 1 287 ? -12.032 -6.445 5.827 1.00 13.65 286 GLY A N 1
ATOM 2278 C CA . GLY A 1 287 ? -12.875 -7.622 5.822 1.00 14.61 286 GLY A CA 1
ATOM 2279 C C . GLY A 1 287 ? -13.498 -7.778 7.191 1.00 14.13 286 GLY A C 1
ATOM 2280 O O . GLY A 1 287 ? -13.044 -7.159 8.164 1.00 13.80 286 GLY A O 1
ATOM 2281 N N . HIS A 1 288 ? -14.539 -8.597 7.282 1.00 14.88 287 HIS A N 1
ATOM 2282 C CA . HIS A 1 288 ? -15.164 -8.835 8.588 1.00 14.73 287 HIS A CA 1
ATOM 2283 C C . HIS A 1 288 ? -14.235 -9.599 9.540 1.00 13.22 287 HIS A C 1
ATOM 2284 O O . HIS A 1 288 ? -14.400 -9.554 10.769 1.00 14.11 287 HIS A O 1
ATOM 2291 N N . GLY A 1 289 ? -13.236 -10.288 8.985 1.00 13.13 288 GLY A N 1
ATOM 2292 C CA . GLY A 1 289 ? -12.233 -10.945 9.806 1.00 13.91 288 GLY A CA 1
ATOM 2293 C C . GLY A 1 289 ? -12.644 -12.242 10.461 1.00 15.05 288 GLY A C 1
ATOM 2294 O O . GLY A 1 289 ? -11.884 -12.774 11.258 1.00 17.80 288 GLY A O 1
ATOM 2295 N N . ARG A 1 290 ? -13.845 -12.735 10.165 1.00 13.66 289 ARG A N 1
ATOM 2296 C CA . ARG A 1 290 ? -14.365 -13.953 10.759 1.00 13.21 289 ARG A CA 1
ATOM 2297 C C . ARG A 1 290 ? -14.211 -15.067 9.727 1.00 18.72 289 ARG A C 1
ATOM 2298 O O . ARG A 1 290 ? -15.165 -15.720 9.344 1.00 20.56 289 ARG A O 1
ATOM 2306 N N . GLU A 1 291 ? -12.986 -15.233 9.246 1.00 18.30 290 GLU A N 1
ATOM 2307 C CA . GLU A 1 291 ? -12.715 -16.145 8.144 1.00 19.05 290 GLU A CA 1
ATOM 2308 C C . GLU A 1 291 ? -12.486 -17.532 8.689 1.00 19.59 290 GLU A C 1
ATOM 2309 O O . GLU A 1 291 ? -12.125 -17.706 9.855 1.00 19.96 290 GLU A O 1
ATOM 2315 N N . ASP A 1 292 ? -12.689 -18.531 7.828 1.00 21.36 291 ASP A N 1
ATOM 2316 C CA A ASP A 1 292 ? -12.561 -19.937 8.224 0.50 24.89 291 ASP A CA 1
ATOM 2317 C CA B ASP A 1 292 ? -12.566 -19.933 8.218 0.50 24.71 291 ASP A CA 1
ATOM 2318 C C . ASP A 1 292 ? -11.105 -20.370 8.135 1.00 25.03 291 ASP A C 1
ATOM 2319 O O . ASP A 1 292 ? -10.742 -21.230 7.319 1.00 33.17 291 ASP A O 1
ATOM 2328 N N . ILE A 1 293 ? -10.281 -19.773 8.986 1.00 23.59 292 ILE A N 1
ATOM 2329 C CA . ILE A 1 293 ? -8.846 -20.036 9.025 1.00 22.69 292 ILE A CA 1
ATOM 2330 C C . ILE A 1 293 ? -8.437 -20.959 10.168 1.00 23.06 292 ILE A C 1
ATOM 2331 O O . ILE A 1 293 ? -7.352 -21.520 10.130 1.00 23.20 292 ILE A O 1
ATOM 2336 N N . ILE A 1 294 ? -9.309 -21.121 11.167 1.00 23.18 293 ILE A N 1
ATOM 2337 C CA . ILE A 1 294 ? -9.033 -21.961 12.332 1.00 24.73 293 ILE A CA 1
ATOM 2338 C C . ILE A 1 294 ? -9.980 -23.167 12.308 1.00 26.56 293 ILE A C 1
ATOM 2339 O O . ILE A 1 294 ? -11.202 -23.000 12.330 1.00 25.27 293 ILE A O 1
ATOM 2344 N N . GLU A 1 295 ? -9.420 -24.372 12.263 1.00 29.45 294 GLU A N 1
ATOM 2345 C CA . GLU A 1 295 ? -10.220 -25.593 12.121 1.00 31.74 294 GLU A CA 1
ATOM 2346 C C . GLU A 1 295 ? -11.342 -25.656 13.158 1.00 29.27 294 GLU A C 1
ATOM 2347 O O . GLU A 1 295 ? -11.080 -25.608 14.351 1.00 30.58 294 GLU A O 1
ATOM 2349 N N . GLN A 1 296 ? -12.584 -25.734 12.684 1.00 30.40 295 GLN A N 1
ATOM 2350 C CA . GLN A 1 296 ? -13.763 -25.921 13.546 1.00 36.58 295 GLN A CA 1
ATOM 2351 C C . GLN A 1 296 ? -14.126 -24.710 14.416 1.00 31.56 295 GLN A C 1
ATOM 2352 O O . GLN A 1 296 ? -15.046 -24.802 15.236 1.00 32.37 295 GLN A O 1
ATOM 2358 N N . ALA A 1 297 ? -13.436 -23.580 14.257 1.00 26.55 296 ALA A N 1
ATOM 2359 C CA . ALA A 1 297 ? -13.818 -22.380 15.011 1.00 25.41 296 ALA A CA 1
ATOM 2360 C C . ALA A 1 297 ? -15.159 -21.863 14.504 1.00 24.41 296 ALA A C 1
ATOM 2361 O O . ALA A 1 297 ? -15.523 -22.039 13.331 1.00 24.78 296 ALA A O 1
ATOM 2363 N N . ASN A 1 298 ? -15.911 -21.244 15.406 1.00 19.87 297 ASN A N 1
ATOM 2364 C CA . ASN A 1 298 ? -17.220 -20.717 15.078 1.00 18.36 297 ASN A CA 1
ATOM 2365 C C . ASN A 1 298 ? -17.386 -19.442 15.873 1.00 17.14 297 ASN A C 1
ATOM 2366 O O . ASN A 1 298 ? -17.584 -19.508 17.083 1.00 16.25 297 ASN A O 1
ATOM 2371 N N . VAL A 1 299 ? -17.286 -18.308 15.195 1.00 15.52 298 VAL A N 1
ATOM 2372 C CA . VAL A 1 299 ? -17.472 -16.997 15.837 1.00 14.73 298 VAL A CA 1
ATOM 2373 C C . VAL A 1 299 ? -18.685 -16.277 15.241 1.00 17.07 298 VAL A C 1
ATOM 2374 O O . VAL A 1 299 ? -18.745 -15.049 15.231 1.00 16.29 298 VAL A O 1
ATOM 2378 N N . ALA A 1 300 ? -19.681 -17.040 14.799 1.00 18.21 299 ALA A N 1
ATOM 2379 C CA . ALA A 1 300 ? -20.864 -16.469 14.117 1.00 19.86 299 ALA A CA 1
ATOM 2380 C C . ALA A 1 300 ? -21.665 -15.468 14.950 1.00 20.66 299 ALA A C 1
ATOM 2381 O O . ALA A 1 300 ? -22.195 -14.500 14.393 1.00 19.68 299 ALA A O 1
ATOM 2383 N N . ARG A 1 301 ? -21.759 -15.689 16.260 1.00 17.03 300 ARG A N 1
ATOM 2384 C CA . ARG A 1 301 ? -22.467 -14.758 17.148 1.00 16.95 300 ARG A CA 1
ATOM 2385 C C . ARG A 1 301 ? -21.559 -14.215 18.250 1.00 12.15 300 ARG A C 1
ATOM 2386 O O . ARG A 1 301 ? -22.035 -13.869 19.327 1.00 13.40 300 ARG A O 1
ATOM 2394 N N . THR A 1 302 ? -20.267 -14.106 17.946 1.00 13.21 301 THR A N 1
ATOM 2395 C CA . THR A 1 302 ? -19.299 -13.594 18.913 1.00 12.30 301 THR A CA 1
ATOM 2396 C C . THR A 1 302 ? -19.116 -12.095 18.740 1.00 10.72 301 THR A C 1
ATOM 2397 O O . THR A 1 302 ? -18.833 -11.601 17.628 1.00 12.44 301 THR A O 1
ATOM 2401 N N . VAL A 1 303 ? -19.245 -11.395 19.873 1.00 10.84 302 VAL A N 1
ATOM 2402 C CA . VAL A 1 303 ? -19.018 -9.963 19.952 1.00 9.72 302 VAL A CA 1
ATOM 2403 C C . VAL A 1 303 ? -17.531 -9.691 20.174 1.00 11.41 302 VAL A C 1
ATOM 2404 O O . VAL A 1 303 ? -16.915 -10.258 21.090 1.00 11.46 302 VAL A O 1
ATOM 2408 N N . GLY A 1 304 ? -16.979 -8.809 19.343 1.00 10.60 303 GLY A N 1
ATOM 2409 C CA . GLY A 1 304 ? -15.588 -8.373 19.450 1.00 10.15 303 GLY A CA 1
ATOM 2410 C C . GLY A 1 304 ? -15.219 -7.553 18.219 1.00 9.90 303 GLY A C 1
ATOM 2411 O O . GLY A 1 304 ? -16.019 -7.380 17.302 1.00 12.15 303 GLY A O 1
ATOM 2412 N N . TRP A 1 305 ? -13.979 -7.052 18.202 1.00 10.34 304 TRP A N 1
ATOM 2413 C CA . TRP A 1 305 ? -13.440 -6.303 17.085 1.00 11.25 304 TRP A CA 1
ATOM 2414 C C . TRP A 1 305 ? -12.653 -7.281 16.229 1.00 12.52 304 TRP A C 1
ATOM 2415 O O . TRP A 1 305 ? -11.448 -7.475 16.438 1.00 11.63 304 TRP A O 1
ATOM 2426 N N . PHE A 1 306 ? -13.348 -7.901 15.270 1.00 12.37 305 PHE A N 1
ATOM 2427 C CA . PHE A 1 306 ? -12.756 -8.924 14.398 1.00 11.63 305 PHE A CA 1
ATOM 2428 C C . PHE A 1 306 ? -12.182 -8.333 13.106 1.00 12.76 305 PHE A C 1
ATOM 2429 O O . PHE A 1 306 ? -11.406 -8.991 12.398 1.00 13.23 305 PHE A O 1
ATOM 2437 N N . THR A 1 307 ? -12.555 -7.103 12.796 1.00 13.65 306 THR A N 1
ATOM 2438 C CA . THR A 1 307 ? -12.199 -6.460 11.534 1.00 12.17 306 THR A CA 1
ATOM 2439 C C . THR A 1 307 ? -10.764 -6.659 11.112 1.00 11.16 306 THR A C 1
ATOM 2440 O O . THR A 1 307 ? -9.848 -6.475 11.883 1.00 13.74 306 THR A O 1
ATOM 2444 N N . SER A 1 308 ? -10.588 -7.032 9.846 1.00 10.96 307 SER A N 1
ATOM 2445 C CA . SER A 1 308 ? -9.281 -7.217 9.241 1.00 12.53 307 SER A CA 1
ATOM 2446 C C . SER A 1 308 ? -9.037 -6.046 8.302 1.00 15.92 307 SER A C 1
ATOM 2447 O O . SER A 1 308 ? -9.977 -5.581 7.654 1.00 16.60 307 SER A O 1
ATOM 2450 N N . GLN A 1 309 ? -7.797 -5.561 8.242 1.00 14.10 308 GLN A N 1
ATOM 2451 C CA . GLN A 1 309 ? -7.410 -4.545 7.262 1.00 16.22 308 GLN A CA 1
ATOM 2452 C C . GLN A 1 309 ? -6.269 -5.096 6.426 1.00 13.60 308 GLN A C 1
ATOM 2453 O O . GLN A 1 309 ? -5.397 -5.815 6.956 1.00 14.94 308 GLN A O 1
ATOM 2459 N N . TYR A 1 310 ? -6.309 -4.840 5.119 1.00 12.51 309 TYR A N 1
ATOM 2460 C CA . TYR A 1 310 ? -5.270 -5.326 4.231 1.00 13.38 309 TYR A CA 1
ATOM 2461 C C . TYR A 1 310 ? -5.063 -4.418 3.048 1.00 15.17 309 TYR A C 1
ATOM 2462 O O . TYR A 1 310 ? -5.979 -3.693 2.653 1.00 14.83 309 TYR A O 1
ATOM 2471 N N . PRO A 1 311 ? -3.856 -4.457 2.475 1.00 14.77 310 PRO A N 1
ATOM 2472 C CA . PRO A 1 311 ? -3.586 -3.608 1.326 1.00 16.20 310 PRO A CA 1
ATOM 2473 C C . PRO A 1 311 ? -3.886 -4.268 -0.009 1.00 17.61 310 PRO A C 1
ATOM 2474 O O . PRO A 1 311 ? -3.703 -5.478 -0.162 1.00 14.61 310 PRO A O 1
ATOM 2478 N N . VAL A 1 312 ? -4.345 -3.463 -0.954 1.00 16.85 311 VAL A N 1
ATOM 2479 C CA . VAL A 1 312 ? -4.423 -3.847 -2.356 1.00 16.74 311 VAL A CA 1
ATOM 2480 C C . VAL A 1 312 ? -3.714 -2.795 -3.198 1.00 17.45 311 VAL A C 1
ATOM 2481 O O . VAL A 1 312 ? -3.773 -1.593 -2.904 1.00 17.78 311 VAL A O 1
ATOM 2485 N N . LEU A 1 313 ? -3.005 -3.265 -4.226 1.00 15.72 312 LEU A N 1
ATOM 2486 C CA . LEU A 1 313 ? -2.236 -2.401 -5.118 1.00 17.90 312 LEU A CA 1
ATOM 2487 C C . LEU A 1 313 ? -3.007 -2.274 -6.423 1.00 19.86 312 LEU A C 1
ATOM 2488 O O . LEU A 1 313 ? -3.283 -3.282 -7.094 1.00 20.44 312 LEU A O 1
ATOM 2493 N N . LEU A 1 314 ? -3.370 -1.040 -6.768 1.00 19.24 313 LEU A N 1
ATOM 2494 C CA . LEU A 1 314 ? -4.001 -0.753 -8.050 1.00 21.47 313 LEU A CA 1
ATOM 2495 C C . LEU A 1 314 ? -2.989 -0.129 -9.020 1.00 21.39 313 LEU A C 1
ATOM 2496 O O . LEU A 1 314 ? -2.344 0.864 -8.715 1.00 21.46 313 LEU A O 1
ATOM 2501 N N . ASP A 1 315 ? -2.859 -0.732 -10.191 1.00 25.03 314 ASP A N 1
ATOM 2502 C CA . ASP A 1 315 ? -2.082 -0.151 -11.298 1.00 28.78 314 ASP A CA 1
ATOM 2503 C C . ASP A 1 315 ? -2.936 0.942 -11.938 1.00 29.52 314 ASP A C 1
ATOM 2504 O O . ASP A 1 315 ? -4.081 0.691 -12.305 1.00 35.21 314 ASP A O 1
ATOM 2509 N N . LEU A 1 316 ? -2.405 2.162 -12.011 1.00 26.32 315 LEU A N 1
ATOM 2510 C CA . LEU A 1 316 ? -3.145 3.314 -12.544 1.00 27.15 315 LEU A CA 1
ATOM 2511 C C . LEU A 1 316 ? -2.597 3.747 -13.908 1.00 31.88 315 LEU A C 1
ATOM 2512 O O . LEU A 1 316 ? -3.096 4.708 -14.500 1.00 33.63 315 LEU A O 1
ATOM 2517 N N . LYS A 1 317 ? -1.570 3.047 -14.385 1.00 34.30 316 LYS A N 1
ATOM 2518 C CA . LYS A 1 317 ? -0.952 3.349 -15.680 1.00 38.81 316 LYS A CA 1
ATOM 2519 C C . LYS A 1 317 ? -1.790 2.702 -16.772 1.00 41.48 316 LYS A C 1
ATOM 2520 O O . LYS A 1 317 ? -2.251 3.374 -17.695 1.00 47.77 316 LYS A O 1
ATOM 2522 N N . GLN A 1 318 ? -2.007 1.399 -16.639 1.00 43.44 317 GLN A N 1
ATOM 2523 C CA . GLN A 1 318 ? -2.760 0.626 -17.628 1.00 47.25 317 GLN A CA 1
ATOM 2524 C C . GLN A 1 318 ? -4.262 0.561 -17.304 1.00 43.75 317 GLN A C 1
ATOM 2525 O O . GLN A 1 318 ? -4.766 -0.472 -16.862 1.00 44.01 317 GLN A O 1
ATOM 2531 N N . THR A 1 319 ? -4.972 1.663 -17.547 1.00 39.71 318 THR A N 1
ATOM 2532 C CA . THR A 1 319 ? -6.425 1.739 -17.299 1.00 36.27 318 THR A CA 1
ATOM 2533 C C . THR A 1 319 ? -7.278 1.516 -18.560 1.00 33.77 318 THR A C 1
ATOM 2534 O O . THR A 1 319 ? -8.508 1.574 -18.501 1.00 30.77 318 THR A O 1
ATOM 2538 N N . ALA A 1 320 ? -6.625 1.243 -19.686 1.00 33.83 319 ALA A N 1
ATOM 2539 C CA . ALA A 1 320 ? -7.311 1.009 -20.961 1.00 31.91 319 ALA A CA 1
ATOM 2540 C C . ALA A 1 320 ? -6.838 -0.313 -21.566 1.00 31.08 319 ALA A C 1
ATOM 2541 O O . ALA A 1 320 ? -5.658 -0.652 -21.442 1.00 35.21 319 ALA A O 1
ATOM 2543 N N . PRO A 1 321 ? -7.742 -1.078 -22.219 1.00 27.47 320 PRO A N 1
ATOM 2544 C CA . PRO A 1 321 ? -9.163 -0.801 -22.411 1.00 22.42 320 PRO A CA 1
ATOM 2545 C C . PRO A 1 321 ? -9.912 -1.003 -21.091 1.00 19.64 320 PRO A C 1
ATOM 2546 O O . PRO A 1 321 ? -9.454 -1.763 -20.227 1.00 21.76 320 PRO A O 1
ATOM 2550 N N . LEU A 1 322 ? -11.051 -0.332 -20.965 1.00 18.22 321 LEU A N 1
ATOM 2551 C CA . LEU A 1 322 ? -11.881 -0.475 -19.749 1.00 18.04 321 LEU A CA 1
ATOM 2552 C C . LEU A 1 322 ? -12.287 -1.928 -19.452 1.00 18.20 321 LEU A C 1
ATOM 2553 O O . LEU A 1 322 ? -12.289 -2.339 -18.288 1.00 17.81 321 LEU A O 1
ATOM 2558 N N . SER A 1 323 ? -12.616 -2.699 -20.485 1.00 17.76 322 SER A N 1
ATOM 2559 C CA . SER A 1 323 ? -12.948 -4.127 -20.333 1.00 17.89 322 SER A CA 1
ATOM 2560 C C . SER A 1 323 ? -11.850 -4.883 -19.599 1.00 20.52 322 SER A C 1
ATOM 2561 O O . SER A 1 323 ? -12.104 -5.533 -18.571 1.00 20.76 322 SER A O 1
ATOM 2564 N N . ASP A 1 324 ? -10.615 -4.751 -20.073 1.00 20.17 323 ASP A N 1
ATOM 2565 C CA . ASP A 1 324 ? -9.490 -5.436 -19.440 1.00 23.96 323 ASP A CA 1
ATOM 2566 C C . ASP A 1 324 ? -9.235 -4.906 -18.027 1.00 20.88 323 ASP A C 1
ATOM 2567 O O . ASP A 1 324 ? -8.874 -5.668 -17.132 1.00 22.99 323 ASP A O 1
ATOM 2572 N N . TYR A 1 325 ? -9.405 -3.604 -17.837 1.00 19.49 324 TYR A N 1
ATOM 2573 C CA A TYR A 1 325 ? -9.201 -3.008 -16.537 0.50 20.31 324 TYR A CA 1
ATOM 2574 C CA B TYR A 1 325 ? -9.207 -2.995 -16.511 0.50 19.47 324 TYR A CA 1
ATOM 2575 C C . TYR A 1 325 ? -10.172 -3.569 -15.482 1.00 20.00 324 TYR A C 1
ATOM 2576 O O . TYR A 1 325 ? -9.770 -3.868 -14.343 1.00 17.73 324 TYR A O 1
ATOM 2593 N N . ILE A 1 326 ? -11.438 -3.734 -15.869 1.00 18.12 325 ILE A N 1
ATOM 2594 C CA . ILE A 1 326 ? -12.444 -4.335 -15.000 1.00 18.73 325 ILE A CA 1
ATOM 2595 C C . ILE A 1 326 ? -12.097 -5.789 -14.706 1.00 17.88 325 ILE A C 1
ATOM 2596 O O . ILE A 1 326 ? -12.130 -6.210 -13.547 1.00 18.04 325 ILE A O 1
ATOM 2601 N N . LYS A 1 327 ? -11.752 -6.540 -15.752 1.00 18.69 326 LYS A N 1
ATOM 2602 C CA . LYS A 1 327 ? -11.392 -7.952 -15.608 1.00 18.02 326 LYS A CA 1
ATOM 2603 C C . LYS A 1 327 ? -10.167 -8.111 -14.711 1.00 19.07 326 LYS A C 1
ATOM 2604 O O . LYS A 1 327 ? -10.153 -8.985 -13.871 1.00 21.85 326 LYS A O 1
ATOM 2610 N N . LEU A 1 328 ? -9.169 -7.246 -14.890 1.00 19.62 327 LEU A N 1
ATOM 2611 C CA . LEU A 1 328 ? -7.933 -7.312 -14.094 1.00 21.48 327 LEU A CA 1
ATOM 2612 C C . LEU A 1 328 ? -8.186 -6.963 -12.635 1.00 20.81 327 LEU A C 1
ATOM 2613 O O . LEU A 1 328 ? -7.563 -7.528 -11.737 1.00 20.74 327 LEU A O 1
ATOM 2618 N N . THR A 1 329 ? -9.089 -6.019 -12.400 1.00 17.60 328 THR A N 1
ATOM 2619 C CA . THR A 1 329 ? -9.446 -5.643 -11.038 1.00 16.61 328 THR A CA 1
ATOM 2620 C C . THR A 1 329 ? -10.099 -6.840 -10.361 1.00 17.31 328 THR A C 1
ATOM 2621 O O . THR A 1 329 ? -9.771 -7.181 -9.233 1.00 17.64 328 THR A O 1
ATOM 2625 N N . LYS A 1 330 ? -11.036 -7.483 -11.041 1.00 19.11 329 LYS A N 1
ATOM 2626 C CA . LYS A 1 330 ? -11.656 -8.691 -10.532 1.00 20.04 329 LYS A CA 1
ATOM 2627 C C . LYS A 1 330 ? -10.618 -9.760 -10.180 1.00 18.97 329 LYS A C 1
ATOM 2628 O O . LYS A 1 330 ? -10.662 -10.342 -9.099 1.00 19.35 329 LYS A O 1
ATOM 2634 N N . GLU A 1 331 ? -9.701 -10.001 -11.113 1.00 19.45 330 GLU A N 1
ATOM 2635 C CA . GLU A 1 331 ? -8.651 -11.029 -10.997 1.00 24.20 330 GLU A CA 1
ATOM 2636 C C . GLU A 1 331 ? -7.721 -10.727 -9.823 1.00 23.36 330 GLU A C 1
ATOM 2637 O O . GLU A 1 331 ? -7.399 -11.625 -9.039 1.00 26.65 330 GLU A O 1
ATOM 2643 N N . ASN A 1 332 ? -7.295 -9.469 -9.730 1.00 21.33 331 ASN A N 1
ATOM 2644 C CA . ASN A 1 332 ? -6.498 -8.935 -8.601 1.00 23.15 331 ASN A CA 1
ATOM 2645 C C . ASN A 1 332 ? -7.144 -9.362 -7.283 1.00 21.74 331 ASN A C 1
ATOM 2646 O O . ASN A 1 332 ? -6.486 -9.977 -6.417 1.00 21.35 331 ASN A O 1
ATOM 2651 N N . MET A 1 333 ? -8.446 -9.102 -7.162 1.00 17.67 332 MET A N 1
ATOM 2652 C CA A MET A 1 333 ? -9.173 -9.359 -5.920 0.50 18.18 332 MET A CA 1
ATOM 2653 C CA B MET A 1 333 ? -9.153 -9.362 -5.920 0.50 17.63 332 MET A CA 1
ATOM 2654 C C . MET A 1 333 ? -9.275 -10.855 -5.643 1.00 18.40 332 MET A C 1
ATOM 2655 O O . MET A 1 333 ? -9.159 -11.285 -4.492 1.00 18.53 332 MET A O 1
ATOM 2664 N N . ARG A 1 334 ? -9.498 -11.642 -6.696 1.00 17.72 333 ARG A N 1
ATOM 2665 C CA . ARG A 1 334 ? -9.597 -13.103 -6.548 1.00 20.42 333 ARG A CA 1
ATOM 2666 C C . ARG A 1 334 ? -8.304 -13.787 -6.129 1.00 21.15 333 ARG A C 1
ATOM 2667 O O . ARG A 1 334 ? -8.356 -14.834 -5.464 1.00 23.36 333 ARG A O 1
ATOM 2675 N N . LYS A 1 335 ? -7.166 -13.202 -6.479 1.00 19.93 334 LYS A N 1
ATOM 2676 C CA . LYS A 1 335 ? -5.849 -13.778 -6.167 1.00 21.85 334 LYS A CA 1
ATOM 2677 C C . LYS A 1 335 ? -5.394 -13.547 -4.731 1.00 19.37 334 LYS A C 1
ATOM 2678 O O . LYS A 1 335 ? -4.440 -14.172 -4.270 1.00 18.55 334 LYS A O 1
ATOM 2684 N N . ILE A 1 336 ? -6.051 -12.634 -4.027 1.00 16.67 335 ILE A N 1
ATOM 2685 C CA . ILE A 1 336 ? -5.678 -12.357 -2.648 1.00 16.66 335 ILE A CA 1
ATOM 2686 C C . ILE A 1 336 ? -5.938 -13.623 -1.815 1.00 15.49 335 ILE A C 1
ATOM 2687 O O . ILE A 1 336 ? -7.041 -14.176 -1.856 1.00 19.10 335 ILE A O 1
ATOM 2692 N N . PRO A 1 337 ? -4.949 -14.077 -1.041 1.00 15.84 336 PRO A N 1
ATOM 2693 C CA . PRO A 1 337 ? -5.194 -15.288 -0.262 1.00 15.20 336 PRO A CA 1
ATOM 2694 C C . PRO A 1 337 ? -6.092 -15.022 0.943 1.00 17.24 336 PRO A C 1
ATOM 2695 O O . PRO A 1 337 ? -5.936 -14.002 1.613 1.00 16.96 336 PRO A O 1
ATOM 2699 N N . ARG A 1 338 ? -7.036 -15.934 1.191 1.00 16.21 337 ARG A N 1
ATOM 2700 C CA . ARG A 1 338 ? -7.821 -15.957 2.421 1.00 15.71 337 ARG A CA 1
ATOM 2701 C C . ARG A 1 338 ? -8.452 -14.601 2.793 1.00 14.35 337 ARG A C 1
ATOM 2702 O O . ARG A 1 338 ? -8.414 -14.163 3.957 1.00 15.87 337 ARG A O 1
ATOM 2710 N N . LYS A 1 339 ? -9.024 -13.940 1.780 1.00 15.76 338 LYS A N 1
ATOM 2711 C CA . LYS A 1 339 ? -9.728 -12.657 1.943 1.00 18.10 338 LYS A CA 1
ATOM 2712 C C . LYS A 1 339 ? -8.859 -11.572 2.597 1.00 17.16 338 LYS A C 1
ATOM 2713 O O . LYS A 1 339 ? -9.371 -10.627 3.209 1.00 17.49 338 LYS A O 1
ATOM 2719 N N . GLY A 1 340 ? -7.541 -11.718 2.477 1.00 15.09 339 GLY A N 1
ATOM 2720 C CA . GLY A 1 340 ? -6.618 -10.708 2.965 1.00 14.99 339 GLY A CA 1
ATOM 2721 C C . GLY A 1 340 ? -6.327 -10.728 4.453 1.00 14.91 339 GLY A C 1
ATOM 2722 O O . GLY A 1 340 ? -5.567 -9.887 4.923 1.00 15.43 339 GLY A O 1
ATOM 2723 N N . ILE A 1 341 ? -6.875 -11.682 5.204 1.00 14.19 340 ILE A N 1
ATOM 2724 C CA . ILE A 1 341 ? -6.718 -11.672 6.669 1.00 14.08 340 ILE A CA 1
ATOM 2725 C C . ILE A 1 341 ? -5.262 -11.831 7.129 1.00 15.07 340 ILE A C 1
ATOM 2726 O O . ILE A 1 341 ? -4.886 -11.406 8.229 1.00 15.09 340 ILE A O 1
ATOM 2731 N N . GLY A 1 342 ? -4.434 -12.430 6.293 1.00 14.40 341 GLY A N 1
ATOM 2732 C CA . GLY A 1 342 ? -3.095 -12.810 6.699 1.00 14.61 341 GLY A CA 1
ATOM 2733 C C . GLY A 1 342 ? -2.120 -11.673 6.891 1.00 14.63 341 GLY A C 1
ATOM 2734 O O . GLY A 1 342 ? -1.231 -11.766 7.738 1.00 13.88 341 GLY A O 1
ATOM 2735 N N . TYR A 1 343 ? -2.228 -10.613 6.083 1.00 13.51 342 TYR A N 1
ATOM 2736 C CA . TYR A 1 343 ? -1.157 -9.611 6.078 1.00 14.31 342 TYR A CA 1
ATOM 2737 C C . TYR A 1 343 ? -0.982 -8.980 7.472 1.00 14.61 342 TYR A C 1
ATOM 2738 O O . TYR A 1 343 ? 0.133 -8.852 7.953 1.00 15.53 342 TYR A O 1
ATOM 2747 N N . ASP A 1 344 ? -2.084 -8.594 8.115 1.00 14.74 343 ASP A N 1
ATOM 2748 C CA . ASP A 1 344 ? -1.998 -7.914 9.427 1.00 14.60 343 ASP A CA 1
ATOM 2749 C C . ASP A 1 344 ? -1.592 -8.880 10.549 1.00 13.48 343 ASP A C 1
ATOM 2750 O O . ASP A 1 344 ? -1.064 -8.475 11.572 1.00 13.58 343 ASP A O 1
ATOM 2755 N N . ILE A 1 345 ? -1.871 -10.169 10.371 1.00 12.65 344 ILE A N 1
ATOM 2756 C CA . ILE A 1 345 ? -1.375 -11.182 11.300 1.00 13.37 344 ILE A CA 1
ATOM 2757 C C . ILE A 1 345 ? 0.147 -11.297 11.177 1.00 13.73 344 ILE A C 1
ATOM 2758 O O . ILE A 1 345 ? 0.869 -11.290 12.177 1.00 13.76 344 ILE A O 1
ATOM 2763 N N . LEU A 1 346 ? 0.638 -11.393 9.943 1.00 12.20 345 LEU A N 1
ATOM 2764 C CA . LEU A 1 346 ? 2.084 -11.380 9.692 1.00 13.50 345 LEU A CA 1
ATOM 2765 C C . LEU A 1 346 ? 2.747 -10.136 10.278 1.00 15.85 345 LEU A C 1
ATOM 2766 O O . LEU A 1 346 ? 3.828 -10.215 10.858 1.00 17.25 345 LEU A O 1
ATOM 2771 N N . LYS A 1 347 ? 2.080 -9.000 10.147 1.00 15.32 346 LYS A N 1
ATOM 2772 C CA . LYS A 1 347 ? 2.646 -7.733 10.574 1.00 16.54 346 LYS A CA 1
ATOM 2773 C C . LYS A 1 347 ? 2.710 -7.631 12.089 1.00 18.82 346 LYS A C 1
ATOM 2774 O O . LYS A 1 347 ? 3.728 -7.238 12.639 1.00 20.41 346 LYS A O 1
ATOM 2780 N N . HIS A 1 348 ? 1.611 -7.956 12.753 1.00 15.53 347 HIS A N 1
ATOM 2781 C CA . HIS A 1 348 ? 1.480 -7.630 14.164 1.00 16.93 347 HIS A CA 1
ATOM 2782 C C . HIS A 1 348 ? 1.675 -8.775 15.120 1.00 18.82 347 HIS A C 1
ATOM 2783 O O . HIS A 1 348 ? 1.883 -8.526 16.312 1.00 19.46 347 HIS A O 1
ATOM 2790 N N . VAL A 1 349 ? 1.568 -10.021 14.640 1.00 15.33 348 VAL A N 1
ATOM 2791 C CA . VAL A 1 349 ? 1.600 -11.181 15.527 1.00 17.21 348 VAL A CA 1
ATOM 2792 C C . VAL A 1 349 ? 2.744 -12.175 15.227 1.00 18.45 348 VAL A C 1
ATOM 2793 O O . VAL A 1 349 ? 3.455 -12.606 16.148 1.00 21.06 348 VAL A O 1
ATOM 2797 N N . THR A 1 350 ? 2.918 -12.557 13.964 1.00 15.49 349 THR A N 1
ATOM 2798 C CA . THR A 1 350 ? 3.934 -13.533 13.581 1.00 17.20 349 THR A CA 1
ATOM 2799 C C . THR A 1 350 ? 5.318 -13.164 14.130 1.00 18.29 349 THR A C 1
ATOM 2800 O O . THR A 1 350 ? 5.693 -11.987 14.144 1.00 20.26 349 THR A O 1
ATOM 2804 N N . LEU A 1 351 ? 6.052 -14.174 14.584 1.00 20.41 350 LEU A N 1
ATOM 2805 C CA . LEU A 1 351 ? 7.431 -13.978 15.042 1.00 20.38 350 LEU A CA 1
ATOM 2806 C C . LEU A 1 351 ? 8.290 -13.414 13.925 1.00 23.27 350 LEU A C 1
ATOM 2807 O O . LEU A 1 351 ? 8.193 -13.861 12.779 1.00 23.07 350 LEU A O 1
ATOM 2812 N N . PRO A 1 352 ? 9.156 -12.434 14.241 1.00 27.96 351 PRO A N 1
ATOM 2813 C CA . PRO A 1 352 ? 10.014 -11.852 13.209 1.00 27.23 351 PRO A CA 1
ATOM 2814 C C . PRO A 1 352 ? 10.753 -12.895 12.358 1.00 25.23 351 PRO A C 1
ATOM 2815 O O . PRO A 1 352 ? 10.879 -12.722 11.145 1.00 26.05 351 PRO A O 1
ATOM 2819 N N . GLU A 1 353 ? 11.224 -13.967 12.994 1.00 28.08 352 GLU A N 1
ATOM 2820 C CA . GLU A 1 353 ? 11.979 -15.021 12.303 1.00 32.42 352 GLU A CA 1
ATOM 2821 C C . GLU A 1 353 ? 11.176 -15.751 11.213 1.00 30.73 352 GLU A C 1
ATOM 2822 O O . GLU A 1 353 ? 11.763 -16.367 10.314 1.00 30.43 352 GLU A O 1
ATOM 2828 N N . ASN A 1 354 ? 9.848 -15.680 11.293 1.00 27.05 353 ASN A N 1
ATOM 2829 C CA . ASN A 1 354 ? 8.948 -16.389 10.368 1.00 26.91 353 ASN A CA 1
ATOM 2830 C C . ASN A 1 354 ? 8.399 -15.528 9.225 1.00 28.45 353 ASN A C 1
ATOM 2831 O O . ASN A 1 354 ? 7.642 -16.027 8.388 1.00 34.32 353 ASN A O 1
ATOM 2836 N N . ARG A 1 355 ? 8.775 -14.254 9.176 1.00 27.84 354 ARG A N 1
ATOM 2837 C CA . ARG A 1 355 ? 8.090 -13.284 8.305 1.00 29.59 354 ARG A CA 1
ATOM 2838 C C . ARG A 1 355 ? 8.775 -13.066 6.957 1.00 30.75 354 ARG A C 1
ATOM 2839 O O . ARG A 1 355 ? 8.441 -12.129 6.227 1.00 30.80 354 ARG A O 1
ATOM 2847 N N . GLY A 1 356 ? 9.723 -13.933 6.620 1.00 32.11 355 GLY A N 1
ATOM 2848 C CA . GLY A 1 356 ? 10.447 -13.805 5.364 1.00 32.31 355 GLY A CA 1
ATOM 2849 C C . GLY A 1 356 ? 11.176 -12.479 5.304 1.00 33.86 355 GLY A C 1
ATOM 2850 O O . GLY A 1 356 ? 11.777 -12.050 6.294 1.00 36.45 355 GLY A O 1
ATOM 2851 N N . SER A 1 357 ? 11.100 -11.822 4.152 1.00 34.02 356 SER A N 1
ATOM 2852 C CA . SER A 1 357 ? 11.717 -10.516 3.960 1.00 34.19 356 SER A CA 1
ATOM 2853 C C . SER A 1 357 ? 10.685 -9.395 3.996 1.00 28.47 356 SER A C 1
ATOM 2854 O O . SER A 1 357 ? 10.932 -8.294 3.494 1.00 30.36 356 SER A O 1
ATOM 2857 N N . LEU A 1 358 ? 9.517 -9.656 4.582 1.00 28.09 357 LEU A N 1
ATOM 2858 C CA . LEU A 1 358 ? 8.501 -8.618 4.679 1.00 25.37 357 LEU A CA 1
ATOM 2859 C C . LEU A 1 358 ? 8.982 -7.487 5.596 1.00 26.89 357 LEU A C 1
ATOM 2860 O O . LEU A 1 358 ? 9.530 -7.740 6.676 1.00 30.73 357 LEU A O 1
ATOM 2865 N N . SER A 1 359 ? 8.771 -6.254 5.151 1.00 27.68 358 SER A N 1
ATOM 2866 C CA . SER A 1 359 ? 9.199 -5.062 5.880 1.00 30.77 358 SER A CA 1
ATOM 2867 C C . SER A 1 359 ? 8.031 -4.186 6.349 1.00 32.29 358 SER A C 1
ATOM 2868 O O . SER A 1 359 ? 8.223 -3.270 7.159 1.00 31.06 358 SER A O 1
ATOM 2871 N N . PHE A 1 360 ? 6.828 -4.451 5.835 1.00 27.01 359 PHE A N 1
ATOM 2872 C CA . PHE A 1 360 ? 5.617 -3.772 6.287 1.00 28.06 359 PHE A CA 1
ATOM 2873 C C . PHE A 1 360 ? 5.746 -2.241 6.226 1.00 32.82 359 PHE A C 1
ATOM 2874 O O . PHE A 1 360 ? 5.251 -1.524 7.100 1.00 37.72 359 PHE A O 1
ATOM 2882 N N . ARG A 1 361 ? 6.395 -1.759 5.167 1.00 32.18 360 ARG A N 1
ATOM 2883 C CA . ARG A 1 361 ? 6.550 -0.323 4.937 1.00 35.21 360 ARG A CA 1
ATOM 2884 C C . ARG A 1 361 ? 5.336 0.235 4.184 1.00 37.03 360 ARG A C 1
ATOM 2885 O O . ARG A 1 361 ? 5.178 1.447 4.067 1.00 39.44 360 ARG A O 1
ATOM 2888 N N . VAL A 1 362 ? 4.485 -0.659 3.683 1.00 37.87 361 VAL A N 1
ATOM 2889 C CA . VAL A 1 362 ? 3.249 -0.280 2.997 1.00 40.01 361 VAL A CA 1
ATOM 2890 C C . VAL A 1 362 ? 2.292 0.366 4.002 1.00 39.65 361 VAL A C 1
ATOM 2891 O O . VAL A 1 362 ? 1.857 -0.273 4.958 1.00 43.49 361 VAL A O 1
ATOM 2895 N N . GLN A 1 363 ? 1.985 1.640 3.789 1.00 39.18 362 GLN A N 1
ATOM 2896 C CA . GLN A 1 363 ? 1.193 2.413 4.736 1.00 40.33 362 GLN A CA 1
ATOM 2897 C C . GLN A 1 363 ? 0.138 3.192 3.954 1.00 36.93 362 GLN A C 1
ATOM 2898 O O . GLN A 1 363 ? 0.355 4.361 3.630 1.00 36.53 362 GLN A O 1
ATOM 2904 N N . PRO A 1 364 ? -0.990 2.539 3.611 1.00 29.16 363 PRO A N 1
ATOM 2905 C CA . PRO A 1 364 ? -1.945 3.233 2.747 1.00 26.02 363 PRO A CA 1
ATOM 2906 C C . PRO A 1 364 ? -2.602 4.426 3.441 1.00 26.56 363 PRO A C 1
ATOM 2907 O O . PRO A 1 364 ? -2.942 4.360 4.616 1.00 31.34 363 PRO A O 1
ATOM 2911 N N . GLU A 1 365 ? -2.792 5.494 2.683 1.00 23.20 364 GLU A N 1
ATOM 2912 C CA . GLU A 1 365 ? -3.437 6.701 3.166 1.00 22.32 364 GLU A CA 1
ATOM 2913 C C . GLU A 1 365 ? -4.891 6.795 2.692 1.00 21.75 364 GLU A C 1
ATOM 2914 O O . GLU A 1 365 ? -5.614 7.706 3.104 1.00 21.96 364 GLU A O 1
ATOM 2920 N N . VAL A 1 366 ? -5.316 5.849 1.846 1.00 15.20 365 VAL A N 1
ATOM 2921 C CA . VAL A 1 366 ? -6.677 5.777 1.369 1.00 14.55 365 VAL A CA 1
ATOM 2922 C C . VAL A 1 366 ? -7.319 4.480 1.812 1.00 14.83 365 VAL A C 1
ATOM 2923 O O . VAL A 1 366 ? -6.742 3.412 1.655 1.00 15.50 365 VAL A O 1
ATOM 2927 N N . THR A 1 367 ? -8.497 4.600 2.411 1.00 14.82 366 THR A N 1
ATOM 2928 C CA . THR A 1 367 ? -9.302 3.456 2.796 1.00 14.48 366 THR A CA 1
ATOM 2929 C C . THR A 1 367 ? -10.566 3.441 1.981 1.00 15.16 366 THR A C 1
ATOM 2930 O O . THR A 1 367 ? -11.166 4.494 1.774 1.00 16.75 366 THR A O 1
ATOM 2934 N N . PHE A 1 368 ? -10.979 2.267 1.526 1.00 13.98 367 PHE A N 1
ATOM 2935 C CA . PHE A 1 368 ? -12.235 2.146 0.786 1.00 12.86 367 PHE A CA 1
ATOM 2936 C C . PHE A 1 368 ? -13.061 1.039 1.408 1.00 16.21 367 PHE A C 1
ATOM 2937 O O . PHE A 1 368 ? -12.557 -0.070 1.617 1.00 16.44 367 PHE A O 1
ATOM 2945 N N . ASN A 1 369 ? -14.320 1.329 1.687 1.00 15.65 368 ASN A N 1
ATOM 2946 C CA . ASN A 1 369 ? -15.216 0.345 2.295 1.00 16.87 368 ASN A CA 1
ATOM 2947 C C . ASN A 1 369 ? -16.607 0.440 1.704 1.00 17.84 368 ASN A C 1
ATOM 2948 O O . ASN A 1 369 ? -17.254 1.465 1.814 1.00 21.62 368 ASN A O 1
ATOM 2953 N N . TYR A 1 370 ? -17.075 -0.631 1.081 1.00 16.71 369 TYR A N 1
ATOM 2954 C CA . TYR A 1 370 ? -18.455 -0.706 0.630 1.00 16.43 369 TYR A CA 1
ATOM 2955 C C . TYR A 1 370 ? -19.237 -1.509 1.665 1.00 19.22 369 TYR A C 1
ATOM 2956 O O . TYR A 1 370 ? -18.921 -2.690 1.901 1.00 21.13 369 TYR A O 1
ATOM 2965 N N . LEU A 1 371 ? -20.254 -0.889 2.253 1.00 19.53 370 LEU A N 1
ATOM 2966 C CA . LEU A 1 371 ? -20.943 -1.447 3.410 1.00 21.04 370 LEU A CA 1
ATOM 2967 C C . LEU A 1 371 ? -22.274 -2.120 3.064 1.00 24.27 370 LEU A C 1
ATOM 2968 O O . LEU A 1 371 ? -22.938 -2.649 3.957 1.00 30.10 370 LEU A O 1
ATOM 2973 N N . GLY A 1 372 ? -22.668 -2.119 1.793 1.00 23.28 371 GLY A N 1
ATOM 2974 C CA . GLY A 1 372 ? -23.962 -2.698 1.410 1.00 26.28 371 GLY A CA 1
ATOM 2975 C C . GLY A 1 372 ? -25.143 -1.887 1.900 1.00 28.54 371 GLY A C 1
ATOM 2976 O O . GLY A 1 372 ? -25.095 -0.656 1.927 1.00 27.08 371 GLY A O 1
ATOM 2977 N N . GLN A 1 373 ? -26.208 -2.590 2.293 1.00 32.00 372 GLN A N 1
ATOM 2978 C CA . GLN A 1 373 ? -27.458 -1.969 2.744 1.00 39.18 372 GLN A CA 1
ATOM 2979 C C . GLN A 1 373 ? -27.397 -1.563 4.209 1.00 45.05 372 GLN A C 1
ATOM 2980 O O . GLN A 1 373 ? -26.747 -2.215 5.023 1.00 45.79 372 GLN A O 1
ATOM 2986 N N . PHE A 1 374 ? -28.129 -0.504 4.531 1.00 52.43 373 PHE A N 1
ATOM 2987 C CA . PHE A 1 374 ? -28.082 0.150 5.835 1.00 57.50 373 PHE A CA 1
ATOM 2988 C C . PHE A 1 374 ? -29.328 -0.220 6.675 1.00 58.40 373 PHE A C 1
ATOM 2989 O O . PHE A 1 374 ? -30.381 0.401 6.498 1.00 61.77 373 PHE A O 1
ATOM 2997 N N . ASP A 1 375 ? -29.221 -1.216 7.572 1.00 56.58 374 ASP A N 1
ATOM 2998 C CA . ASP A 1 375 ? -30.416 -1.713 8.312 1.00 55.46 374 ASP A CA 1
ATOM 2999 C C . ASP A 1 375 ? -30.238 -2.652 9.543 1.00 52.49 374 ASP A C 1
ATOM 3000 O O . ASP A 1 375 ? -31.188 -3.350 9.914 1.00 51.37 374 ASP A O 1
ATOM 3005 N N . ALA A 1 376 ? -29.070 -2.667 10.186 1.00 48.34 375 ALA A N 1
ATOM 3006 C CA . ALA A 1 376 ? -28.851 -3.538 11.363 1.00 46.76 375 ALA A CA 1
ATOM 3007 C C . ALA A 1 376 ? -29.810 -3.221 12.519 1.00 44.55 375 ALA A C 1
ATOM 3008 O O . ALA A 1 376 ? -30.256 -4.122 13.244 1.00 41.97 375 ALA A O 1
ATOM 3010 N N . ASP A 1 377 ? -30.130 -1.938 12.672 1.00 40.54 376 ASP A N 1
ATOM 3011 C CA . ASP A 1 377 ? -30.918 -1.445 13.812 1.00 38.05 376 ASP A CA 1
ATOM 3012 C C . ASP A 1 377 ? -32.424 -1.365 13.542 1.00 41.45 376 ASP A C 1
ATOM 3013 O O . ASP A 1 377 ? -33.154 -0.759 14.331 1.00 36.53 376 ASP A O 1
ATOM 3018 N N . MET A 1 378 ? -32.881 -2.002 12.457 1.00 43.22 377 MET A N 1
ATOM 3019 C CA . MET A 1 378 ? -34.251 -1.831 11.954 1.00 45.72 377 MET A CA 1
ATOM 3020 C C . MET A 1 378 ? -34.879 -3.133 11.433 1.00 44.46 377 MET A C 1
ATOM 3021 O O . MET A 1 378 ? -35.562 -3.126 10.401 1.00 49.53 377 MET A O 1
ATOM 3026 N N . ARG A 1 379 ? -34.673 -4.236 12.155 1.00 39.09 378 ARG A N 1
ATOM 3027 C CA . ARG A 1 379 ? -35.212 -5.544 11.766 1.00 35.43 378 ARG A CA 1
ATOM 3028 C C . ARG A 1 379 ? -36.395 -6.040 12.626 1.00 36.87 378 ARG A C 1
ATOM 3029 O O . ARG A 1 379 ? -37.064 -7.001 12.249 1.00 41.50 378 ARG A O 1
ATOM 3031 N N . THR A 1 380 ? -36.667 -5.369 13.748 1.00 32.11 379 THR A N 1
ATOM 3032 C CA . THR A 1 380 ? -37.657 -5.824 14.741 1.00 30.27 379 THR A CA 1
ATOM 3033 C C . THR A 1 380 ? -38.810 -4.841 14.772 1.00 27.84 379 THR A C 1
ATOM 3034 O O . THR A 1 380 ? -38.628 -3.668 14.462 1.00 27.25 379 THR A O 1
ATOM 3038 N N . GLU A 1 381 ? -39.986 -5.292 15.191 1.00 29.60 380 GLU A N 1
ATOM 3039 C CA . GLU A 1 381 ? -41.104 -4.359 15.367 1.00 31.79 380 GLU A CA 1
ATOM 3040 C C . GLU A 1 381 ? -40.990 -3.583 16.692 1.00 27.15 380 GLU A C 1
ATOM 3041 O O . GLU A 1 381 ? -41.709 -2.615 16.900 1.00 27.65 380 GLU A O 1
ATOM 3047 N N . LEU A 1 382 ? -40.060 -3.984 17.561 1.00 25.35 381 LEU A N 1
ATOM 3048 C CA . LEU A 1 382 ? -39.934 -3.370 18.894 1.00 26.10 381 LEU A CA 1
ATOM 3049 C C . LEU A 1 382 ? -39.284 -1.988 18.906 1.00 25.84 381 LEU A C 1
ATOM 3050 O O . LEU A 1 382 ? -39.564 -1.173 19.791 1.00 25.93 381 LEU A O 1
ATOM 3055 N N . PHE A 1 383 ? -38.389 -1.737 17.963 1.00 22.10 382 PHE A N 1
ATOM 3056 C CA . PHE A 1 383 ? -37.707 -0.443 17.896 1.00 20.12 382 PHE A CA 1
ATOM 3057 C C . PHE A 1 383 ? -37.151 -0.207 16.487 1.00 22.46 382 PHE A C 1
ATOM 3058 O O . PHE A 1 383 ? -37.131 -1.108 15.650 1.00 21.72 382 PHE A O 1
ATOM 3066 N N . THR A 1 384 ? -36.707 1.019 16.238 1.00 19.02 383 THR A N 1
ATOM 3067 C CA . THR A 1 384 ? -36.118 1.398 14.967 1.00 19.14 383 THR A CA 1
ATOM 3068 C C . THR A 1 384 ? -34.961 2.388 15.201 1.00 19.42 383 THR A C 1
ATOM 3069 O O . THR A 1 384 ? -34.693 2.779 16.330 1.00 17.13 383 THR A O 1
ATOM 3073 N N . ARG A 1 385 ? -34.286 2.791 14.129 1.00 20.87 384 ARG A N 1
ATOM 3074 C CA . ARG A 1 385 ? -33.238 3.807 14.215 1.00 18.83 384 ARG A CA 1
ATOM 3075 C C . ARG A 1 385 ? -33.864 5.135 14.630 1.00 17.76 384 ARG A C 1
ATOM 3076 O O . ARG A 1 385 ? -34.898 5.555 14.073 1.00 21.33 384 ARG A O 1
ATOM 3084 N N . SER A 1 386 ? -33.296 5.790 15.643 1.00 17.40 385 SER A N 1
ATOM 3085 C CA . SER A 1 386 ? -33.841 7.064 16.113 1.00 16.89 385 SER A CA 1
ATOM 3086 C C . SER A 1 386 ? -33.603 8.219 15.151 1.00 17.14 385 SER A C 1
ATOM 3087 O O . SER A 1 386 ? -32.490 8.386 14.650 1.00 17.68 385 SER A O 1
ATOM 3090 N N . PRO A 1 387 ? -34.630 9.052 14.926 1.00 19.19 386 PRO A N 1
ATOM 3091 C CA . PRO A 1 387 ? -34.407 10.260 14.123 1.00 22.15 386 PRO A CA 1
ATOM 3092 C C . PRO A 1 387 ? -33.488 11.272 14.810 1.00 20.81 386 PRO A C 1
ATOM 3093 O O . PRO A 1 387 ? -33.024 12.217 14.173 1.00 21.39 386 PRO A O 1
ATOM 3097 N N . TYR A 1 388 ? -33.260 11.093 16.111 1.00 19.84 387 TYR A N 1
ATOM 3098 C CA . TYR A 1 388 ? -32.344 11.936 16.858 1.00 19.05 387 TYR A CA 1
ATOM 3099 C C . TYR A 1 388 ? -30.982 11.259 17.095 1.00 17.65 387 TYR A C 1
ATOM 3100 O O . TYR A 1 388 ? -30.283 11.577 18.065 1.00 18.09 387 TYR A O 1
ATOM 3109 N N . SER A 1 389 ? -30.613 10.336 16.211 1.00 15.99 388 SER A N 1
ATOM 3110 C CA . SER A 1 389 ? -29.317 9.662 16.301 1.00 15.89 388 SER A CA 1
ATOM 3111 C C . SER A 1 389 ? -28.146 10.642 16.269 1.00 17.67 388 SER A C 1
ATOM 3112 O O . SER A 1 389 ? -27.158 10.451 16.983 1.00 15.44 388 SER A O 1
ATOM 3115 N N . GLY A 1 390 ? -28.235 11.661 15.418 1.00 16.84 389 GLY A N 1
ATOM 3116 C CA . GLY A 1 390 ? -27.214 12.694 15.356 1.00 18.64 389 GLY A CA 1
ATOM 3117 C C . GLY A 1 390 ? -25.860 12.102 15.033 1.00 16.93 389 GLY A C 1
ATOM 3118 O O . GLY A 1 390 ? -25.709 11.311 14.089 1.00 17.86 389 GLY A O 1
ATOM 3119 N N . GLY A 1 391 ? -24.877 12.459 15.858 1.00 15.50 390 GLY A N 1
ATOM 3120 C CA . GLY A 1 391 ? -23.517 11.969 15.705 1.00 16.30 390 GLY A CA 1
ATOM 3121 C C . GLY A 1 391 ? -23.226 10.589 16.273 1.00 16.03 390 GLY A C 1
ATOM 3122 O O . GLY A 1 391 ? -22.062 10.181 16.339 1.00 15.17 390 GLY A O 1
ATOM 3123 N N . ASN A 1 392 ? -24.277 9.865 16.649 1.00 13.98 391 ASN A N 1
ATOM 3124 C CA . ASN A 1 392 ? -24.165 8.535 17.226 1.00 14.84 391 ASN A CA 1
ATOM 3125 C C . ASN A 1 392 ? -24.550 7.475 16.211 1.00 17.04 391 ASN A C 1
ATOM 3126 O O . ASN A 1 392 ? -25.728 7.119 16.091 1.00 18.68 391 ASN A O 1
ATOM 3131 N N . THR A 1 393 ? -23.566 6.998 15.465 1.00 15.39 392 THR A N 1
ATOM 3132 C CA . THR A 1 393 ? -23.813 5.981 14.451 1.00 17.54 392 THR A CA 1
ATOM 3133 C C . THR A 1 393 ? -22.668 4.973 14.413 1.00 17.18 392 THR A C 1
ATOM 3134 O O . THR A 1 393 ? -21.680 5.078 15.138 1.00 17.51 392 THR A O 1
ATOM 3138 N N . LEU A 1 394 ? -22.799 3.971 13.549 1.00 18.68 393 LEU A N 1
ATOM 3139 C CA . LEU A 1 394 ? -21.765 2.967 13.421 1.00 18.67 393 LEU A CA 1
ATOM 3140 C C . LEU A 1 394 ? -20.840 3.321 12.239 1.00 29.91 393 LEU A C 1
ATOM 3141 O O . LEU A 1 394 ? -19.811 2.664 12.058 1.00 36.97 393 LEU A O 1
ATOM 3146 N N . GLY A 1 395 ? -21.196 4.362 11.474 1.00 29.83 394 GLY A N 1
ATOM 3147 C CA . GLY A 1 395 ? -20.505 4.723 10.217 1.00 35.78 394 GLY A CA 1
ATOM 3148 C C . GLY A 1 395 ? -19.961 6.151 10.102 1.00 38.01 394 GLY A C 1
ATOM 3149 O O . GLY A 1 395 ? -19.611 6.786 11.106 1.00 35.80 394 GLY A O 1
ATOM 31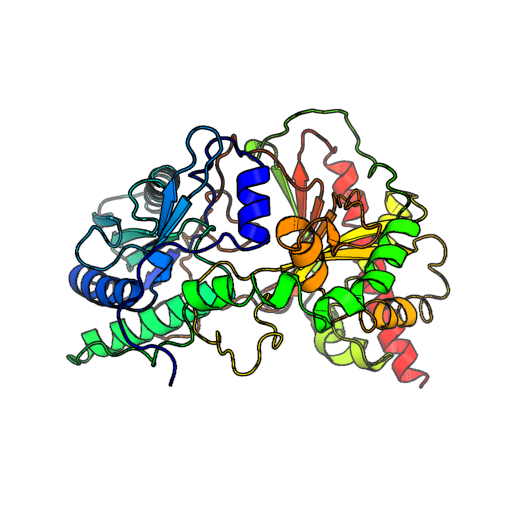50 N N . ALA A 1 396 ? -19.898 6.655 8.865 1.00 39.35 395 ALA A N 1
ATOM 3151 C CA . ALA A 1 396 ? -19.153 7.878 8.542 1.00 37.36 395 ALA A CA 1
ATOM 3152 C C . ALA A 1 396 ? -19.729 9.154 9.155 1.00 37.25 395 ALA A C 1
ATOM 3153 O O . ALA A 1 396 ? -18.991 10.121 9.379 1.00 36.80 395 ALA A O 1
ATOM 3155 N N . ASP A 1 397 ? -21.034 9.148 9.430 1.00 31.54 396 ASP A N 1
ATOM 3156 C CA . ASP A 1 397 ? -21.717 10.294 10.043 1.00 32.65 396 ASP A CA 1
ATOM 3157 C C . ASP A 1 397 ? -21.669 10.288 11.581 1.00 26.94 396 ASP A C 1
ATOM 3158 O O . ASP A 1 397 ? -22.312 11.123 12.229 1.00 28.61 396 ASP A O 1
ATOM 3163 N N . GLY A 1 398 ? -20.900 9.372 12.168 1.00 22.97 397 GLY A N 1
ATOM 3164 C CA . GLY A 1 398 ? -20.786 9.298 13.621 1.00 19.83 397 GLY A CA 1
ATOM 3165 C C . GLY A 1 398 ? -19.790 10.279 14.205 1.00 16.43 397 GLY A C 1
ATOM 3166 O O . GLY A 1 398 ? -18.762 9.862 14.762 1.00 19.66 397 GLY A O 1
ATOM 3167 N N . LYS A 1 399 ? -20.084 11.574 14.123 1.00 17.17 398 LYS A N 1
ATOM 3168 C CA . LYS A 1 399 ? -19.154 12.596 14.614 1.00 18.67 398 LYS A CA 1
ATOM 3169 C C . LYS A 1 399 ? -18.881 12.514 16.122 1.00 19.20 398 LYS A C 1
ATOM 3170 O O . LYS A 1 399 ? -17.863 13.022 16.596 1.00 24.18 398 LYS A O 1
ATOM 3176 N N . ASN A 1 400 ? -19.767 11.870 16.879 1.00 14.45 399 ASN A N 1
ATOM 3177 C CA . ASN A 1 400 ? -19.553 11.756 18.322 1.00 12.96 399 ASN A CA 1
ATOM 3178 C C . ASN A 1 400 ? -18.609 10.632 18.760 1.00 12.96 399 ASN A C 1
ATOM 3179 O O . ASN A 1 400 ? -18.221 10.583 19.931 1.00 13.28 399 ASN A O 1
ATOM 3184 N N . ASN A 1 401 ? -18.273 9.736 17.837 1.00 12.46 400 ASN A N 1
ATOM 3185 C CA . ASN A 1 401 ? -17.559 8.501 18.186 1.00 12.17 400 ASN A CA 1
ATOM 3186 C C . ASN A 1 401 ? -16.109 8.674 18.577 1.00 13.80 400 ASN A C 1
ATOM 3187 O O . ASN A 1 401 ? -15.568 7.891 19.356 1.00 13.99 400 ASN A O 1
ATOM 3192 N N . LEU A 1 402 ? -15.465 9.671 18.002 1.00 14.15 401 LEU A N 1
ATOM 3193 C CA . LEU A 1 402 ? -14.042 9.881 18.257 1.00 13.77 401 LEU A CA 1
ATOM 3194 C C . LEU A 1 402 ? -13.844 11.220 18.912 1.00 16.97 401 LEU A C 1
ATOM 3195 O O . LEU A 1 402 ? -14.590 12.166 18.692 1.00 17.72 401 LEU A O 1
ATOM 3200 N N . SER A 1 403 ? -12.818 11.323 19.741 1.00 17.28 402 SER A N 1
ATOM 3201 C CA . SER A 1 403 ? -12.477 12.597 20.283 1.00 18.98 402 SER A CA 1
ATOM 3202 C C . SER A 1 403 ? -12.102 13.585 19.168 1.00 20.96 402 SER A C 1
ATOM 3203 O O . SER A 1 403 ? -11.368 13.227 18.255 1.00 17.89 402 SER A O 1
ATOM 3206 N N . PRO A 1 404 ? -12.565 14.842 19.264 1.00 21.21 403 PRO A N 1
ATOM 3207 C CA . PRO A 1 404 ? -12.167 15.907 18.327 1.00 22.20 403 PRO A CA 1
ATOM 3208 C C . PRO A 1 404 ? -10.656 16.114 18.269 1.00 18.28 403 PRO A C 1
ATOM 3209 O O . PRO A 1 404 ? -10.130 16.596 17.260 1.00 18.49 403 PRO A O 1
ATOM 3213 N N . GLU A 1 405 ? -9.977 15.742 19.356 1.00 17.90 404 GLU A N 1
ATOM 3214 C CA . GLU A 1 405 ? -8.525 15.862 19.434 1.00 16.68 404 GLU A CA 1
ATOM 3215 C C . GLU A 1 405 ? -7.798 14.569 19.075 1.00 15.75 404 GLU A C 1
ATOM 3216 O O . GLU A 1 405 ? -6.567 14.515 19.156 1.00 16.79 404 GLU A O 1
ATOM 3222 N N . SER A 1 406 ? -8.546 13.517 18.713 1.00 15.45 405 SER A N 1
ATOM 3223 C CA . SER A 1 406 ? -7.971 12.277 18.221 1.00 14.59 405 SER A CA 1
ATOM 3224 C C . SER A 1 406 ? -7.319 12.544 16.868 1.00 14.39 405 SER A C 1
ATOM 3225 O O . SER A 1 406 ? -7.817 13.347 16.090 1.00 16.72 405 SER A O 1
ATOM 3228 N N . GLU A 1 407 ? -6.207 11.868 16.599 1.00 13.70 406 GLU A N 1
ATOM 3229 C CA . GLU A 1 407 ? -5.475 12.071 15.352 1.00 14.70 406 GLU A CA 1
ATOM 3230 C C . GLU A 1 407 ? -6.155 11.418 14.153 1.00 14.72 406 GLU A C 1
ATOM 3231 O O . GLU A 1 407 ? -6.649 10.289 14.245 1.00 17.09 406 GLU A O 1
ATOM 3237 N N . VAL A 1 408 ? -6.169 12.135 13.027 1.00 15.15 407 VAL A N 1
ATOM 3238 C CA . VAL A 1 408 ? -6.554 11.574 11.728 1.00 15.64 407 VAL A CA 1
ATOM 3239 C C . VAL A 1 408 ? -5.563 10.476 11.351 1.00 16.94 407 VAL A C 1
ATOM 3240 O O . VAL A 1 408 ? -4.347 10.678 11.440 1.00 19.72 407 VAL A O 1
ATOM 3244 N N . TYR A 1 409 ? -6.079 9.309 10.970 1.00 18.25 408 TYR A N 1
ATOM 3245 C CA . TYR A 1 409 ? -5.235 8.121 10.689 1.00 21.58 408 TYR A CA 1
ATOM 3246 C C . TYR A 1 409 ? -5.326 7.659 9.228 1.00 22.97 408 TYR A C 1
ATOM 3247 O O . TYR A 1 409 ? -4.576 6.778 8.808 1.00 24.62 408 TYR A O 1
ATOM 3256 N N . THR A 1 410 ? -6.228 8.263 8.463 1.00 18.92 409 THR A N 1
ATOM 3257 C CA A THR A 1 410 ? -6.380 7.999 7.033 0.50 21.00 409 THR A CA 1
ATOM 3258 C CA B THR A 1 410 ? -6.275 8.026 7.026 0.50 21.95 409 THR A CA 1
ATOM 3259 C C . THR A 1 410 ? -6.636 9.335 6.328 1.00 21.57 409 THR A C 1
ATOM 3260 O O . THR A 1 410 ? -7.504 10.070 6.758 1.00 20.54 409 THR A O 1
ATOM 3267 N N . ALA A 1 411 ? -5.915 9.632 5.258 1.00 16.09 410 ALA A N 1
ATOM 3268 C CA . ALA A 1 411 ? -6.080 10.910 4.559 1.00 16.56 410 ALA A CA 1
ATOM 3269 C C . ALA A 1 411 ? -7.421 10.991 3.828 1.00 16.89 410 ALA A C 1
ATOM 3270 O O . ALA A 1 411 ? -8.078 12.032 3.842 1.00 17.59 410 ALA A O 1
ATOM 3272 N N . LEU A 1 412 ? -7.819 9.887 3.212 1.00 15.46 411 LEU A N 1
ATOM 3273 C CA . LEU A 1 412 ? -9.052 9.807 2.449 1.00 15.95 411 LEU A CA 1
ATOM 3274 C C . LEU A 1 412 ? -9.752 8.520 2.842 1.00 16.44 411 LEU A C 1
ATOM 3275 O O . LEU A 1 412 ? -9.241 7.424 2.604 1.00 18.63 411 LEU A O 1
ATOM 3280 N N . ASN A 1 413 ? -10.895 8.664 3.494 1.00 15.07 412 ASN A N 1
ATOM 3281 C CA . ASN A 1 413 ? -11.694 7.539 3.940 1.00 15.63 412 ASN A CA 1
ATOM 3282 C C . ASN A 1 413 ? -12.946 7.565 3.091 1.00 18.31 412 ASN A C 1
ATOM 3283 O O . ASN A 1 413 ? -13.748 8.497 3.187 1.00 17.43 412 ASN A O 1
ATOM 3288 N N . ILE A 1 414 ? -13.074 6.583 2.207 1.00 16.37 413 ILE A N 1
ATOM 3289 C CA . ILE A 1 414 ? -14.151 6.531 1.236 1.00 15.85 413 ILE A CA 1
ATOM 3290 C C . ILE A 1 414 ? -15.059 5.340 1.528 1.00 17.79 413 ILE A C 1
ATOM 3291 O O . ILE A 1 414 ? -14.618 4.178 1.529 1.00 18.07 413 ILE A O 1
ATOM 3296 N N . THR A 1 415 ? -16.330 5.632 1.794 1.00 17.13 414 THR A N 1
ATOM 3297 C CA A THR A 1 415 ? -17.294 4.589 2.139 0.50 16.96 414 THR A CA 1
ATOM 3298 C CA B THR A 1 415 ? -17.306 4.615 2.174 0.50 17.35 414 THR A CA 1
ATOM 3299 C C . THR A 1 415 ? -18.506 4.669 1.217 1.00 18.95 414 THR A C 1
ATOM 3300 O O . THR A 1 415 ? -18.925 5.749 0.813 1.00 22.26 414 THR A O 1
ATOM 3307 N N . GLY A 1 416 ? -19.049 3.512 0.864 1.00 16.98 415 GLY A N 1
ATOM 3308 C CA . GLY A 1 416 ? -20.248 3.445 0.052 1.00 17.65 415 GLY A CA 1
ATOM 3309 C C . GLY A 1 416 ? -21.288 2.636 0.764 1.00 17.92 415 GLY A C 1
ATOM 3310 O O . GLY A 1 416 ? -20.962 1.686 1.480 1.00 19.98 415 GLY A O 1
ATOM 3311 N N . LEU A 1 417 ? -22.539 3.031 0.594 1.00 18.50 416 LEU A N 1
ATOM 3312 C CA . LEU A 1 417 ? -23.642 2.246 1.122 1.00 21.15 416 LEU A CA 1
ATOM 3313 C C . LEU A 1 417 ? -24.863 2.518 0.299 1.00 20.47 416 LEU A C 1
ATOM 3314 O O . LEU A 1 417 ? -24.900 3.485 -0.457 1.00 21.53 416 LEU A O 1
ATOM 3319 N N . ILE A 1 418 ? -25.862 1.650 0.440 1.00 21.36 417 ILE A N 1
ATOM 3320 C CA . ILE A 1 418 ? -27.139 1.841 -0.228 1.00 23.09 417 ILE A CA 1
ATOM 3321 C C . ILE A 1 418 ? -28.121 2.337 0.808 1.00 26.52 417 ILE A C 1
ATOM 3322 O O . ILE A 1 418 ? -28.306 1.694 1.837 1.00 27.48 417 ILE A O 1
ATOM 3327 N N . GLU A 1 419 ? -28.686 3.514 0.568 1.00 27.31 418 GLU A N 1
ATOM 3328 C CA . GLU A 1 419 ? -29.746 4.042 1.436 1.00 31.61 418 GLU A CA 1
ATOM 3329 C C . GLU A 1 419 ? -30.874 4.544 0.561 1.00 30.75 418 GLU A C 1
ATOM 3330 O O . GLU A 1 419 ? -30.646 5.271 -0.408 1.00 29.31 418 GLU A O 1
ATOM 3336 N N . GLY A 1 420 ? -32.095 4.115 0.874 1.00 30.91 419 GLY A N 1
ATOM 3337 C CA . GLY A 1 420 ? -33.263 4.511 0.091 1.00 30.67 419 GLY A CA 1
ATOM 3338 C C . GLY A 1 420 ? -33.125 4.185 -1.390 1.00 27.13 419 GLY A C 1
ATOM 3339 O O . GLY A 1 420 ? -33.532 4.970 -2.243 1.00 29.55 419 GLY A O 1
ATOM 3340 N N . GLY A 1 421 ? -32.533 3.029 -1.681 1.00 27.94 420 GLY A N 1
ATOM 3341 C CA . GLY A 1 421 ? -32.366 2.551 -3.047 1.00 27.51 420 GLY A CA 1
ATOM 3342 C C . GLY A 1 421 ? -31.319 3.294 -3.862 1.00 25.82 420 GLY A C 1
ATOM 3343 O O . GLY A 1 421 ? -31.252 3.128 -5.081 1.00 27.66 420 GLY A O 1
ATOM 3344 N N . GLU A 1 422 ? -30.507 4.112 -3.189 1.00 25.01 421 GLU A N 1
ATOM 3345 C CA . GLU A 1 422 ? -29.472 4.893 -3.852 1.00 22.87 421 GLU A CA 1
ATOM 3346 C C . GLU A 1 422 ? -28.095 4.554 -3.286 1.00 22.22 421 GLU A C 1
ATOM 3347 O O . GLU A 1 422 ? -27.937 4.426 -2.071 1.00 23.15 421 GLU A O 1
ATOM 3353 N N . LEU A 1 423 ? -27.107 4.396 -4.164 1.00 19.00 422 LEU A N 1
ATOM 3354 C CA . LEU A 1 423 ? -25.711 4.294 -3.719 1.00 17.08 422 LEU A CA 1
ATOM 3355 C C . LEU A 1 423 ? -25.230 5.666 -3.296 1.00 17.46 422 LEU A C 1
ATOM 3356 O O . LEU A 1 423 ? -25.278 6.602 -4.093 1.00 19.01 422 LEU A O 1
ATOM 3361 N N . VAL A 1 424 ? -24.768 5.778 -2.048 1.00 17.87 423 VAL A N 1
ATOM 3362 C CA . VAL A 1 424 ? -24.238 7.025 -1.537 1.00 16.12 423 VAL A CA 1
ATOM 3363 C C . VAL A 1 424 ? -22.793 6.779 -1.129 1.00 15.27 423 VAL A C 1
ATOM 3364 O O . VAL A 1 424 ? -22.505 5.846 -0.371 1.00 18.89 423 VAL A O 1
ATOM 3368 N N . LEU A 1 425 ? -21.888 7.597 -1.658 1.00 16.12 424 LEU A N 1
ATOM 3369 C CA . LEU A 1 425 ? -20.483 7.481 -1.346 1.00 17.48 424 LEU A CA 1
ATOM 3370 C C . LEU A 1 425 ? -20.041 8.716 -0.597 1.00 15.45 424 LEU A C 1
ATOM 3371 O O . LEU A 1 425 ? -20.328 9.835 -1.024 1.00 17.28 424 LEU A O 1
ATOM 3376 N N . THR A 1 426 ? -19.344 8.502 0.516 1.00 14.84 425 THR A N 1
ATOM 3377 C CA . THR A 1 426 ? -18.844 9.576 1.348 1.00 15.68 425 THR A CA 1
ATOM 3378 C C . THR A 1 426 ? -17.325 9.603 1.261 1.00 14.84 425 THR A C 1
ATOM 3379 O O . THR A 1 426 ? -16.679 8.574 1.467 1.00 17.25 425 THR A O 1
ATOM 3383 N N . PHE A 1 427 ? -16.775 10.782 0.975 1.00 14.21 426 PHE A N 1
ATOM 3384 C CA . PHE A 1 427 ? -15.343 11.032 0.923 1.00 15.25 426 PHE A CA 1
ATOM 3385 C C . PHE A 1 427 ? -15.017 11.863 2.148 1.00 16.71 426 PHE A C 1
ATOM 3386 O O . PHE A 1 427 ? -15.430 13.025 2.238 1.00 17.15 426 PHE A O 1
ATOM 3394 N N . SER A 1 428 ? -14.316 11.273 3.104 1.00 14.56 427 SER A N 1
ATOM 3395 C CA . SER A 1 428 ? -13.983 11.974 4.343 1.00 15.41 427 SER A CA 1
ATOM 3396 C C . SER A 1 428 ? -12.508 12.312 4.332 1.00 15.69 427 SER A C 1
ATOM 3397 O O . SER A 1 428 ? -11.678 11.460 4.055 1.00 16.20 427 SER A O 1
ATOM 3400 N N . TYR A 1 429 ? -12.187 13.567 4.627 1.00 14.31 428 TYR A N 1
ATOM 3401 C CA . TYR A 1 429 ? -10.832 14.083 4.485 1.00 15.74 428 TYR A CA 1
ATOM 3402 C C . TYR A 1 429 ? -10.599 15.149 5.548 1.00 15.82 428 TYR A C 1
ATOM 3403 O O . TYR A 1 429 ? -11.561 15.665 6.143 1.00 15.27 428 TYR A O 1
ATOM 3412 N N . SER A 1 430 ? -9.341 15.461 5.814 1.00 15.65 429 SER A N 1
ATOM 3413 C CA . SER A 1 430 ? -9.026 16.585 6.679 1.00 14.11 429 SER A CA 1
ATOM 3414 C C . SER A 1 430 ? -8.945 17.880 5.885 1.00 15.52 429 SER A C 1
ATOM 3415 O O . SER A 1 430 ? -8.233 17.976 4.877 1.00 15.15 429 SER A O 1
ATOM 3418 N N . SER A 1 431 ? -9.655 18.901 6.373 1.00 15.42 430 SER A N 1
ATOM 3419 C CA . SER A 1 431 ? -9.635 20.205 5.762 1.00 16.75 430 SER A CA 1
ATOM 3420 C C . SER A 1 431 ? -8.268 20.885 5.935 1.00 16.81 430 SER A C 1
ATOM 3421 O O . SER A 1 431 ? -7.990 21.887 5.269 1.00 19.80 430 SER A O 1
ATOM 3424 N N . GLU A 1 432 ? -7.426 20.338 6.823 1.00 16.66 431 GLU A N 1
ATOM 3425 C CA . GLU A 1 432 ? -6.041 20.800 6.948 1.00 19.93 431 GLU A CA 1
ATOM 3426 C C . GLU A 1 432 ? -5.196 20.423 5.724 1.00 18.68 431 GLU A C 1
ATOM 3427 O O . GLU A 1 432 ? -4.305 21.176 5.339 1.00 23.23 431 GLU A O 1
ATOM 3433 N N . GLN A 1 433 ? -5.482 19.267 5.128 1.00 17.03 432 GLN A N 1
ATOM 3434 C CA . GLN A 1 433 ? -4.656 18.693 4.052 1.00 16.76 432 GLN A CA 1
ATOM 3435 C C . GLN A 1 433 ? -5.140 18.977 2.646 1.00 19.32 432 GLN A C 1
ATOM 3436 O O . GLN A 1 433 ? -4.341 19.034 1.717 1.00 18.47 432 GLN A O 1
ATOM 3442 N N . TYR A 1 434 ? -6.453 19.124 2.491 1.00 17.56 433 TYR A N 1
ATOM 3443 C CA . TYR A 1 434 ? -7.049 19.347 1.190 1.00 16.90 433 TYR A CA 1
ATOM 3444 C C . TYR A 1 434 ? -8.016 20.527 1.189 1.00 17.94 433 TYR A C 1
ATOM 3445 O O . TYR A 1 434 ? -8.804 20.693 2.121 1.00 20.05 433 TYR A O 1
ATOM 3454 N N . ARG A 1 435 ? -7.962 21.304 0.112 1.00 20.13 434 ARG A N 1
ATOM 3455 C CA . ARG A 1 435 ? -9.031 22.231 -0.233 1.00 20.34 434 ARG A CA 1
ATOM 3456 C C . ARG A 1 435 ? -10.296 21.472 -0.598 1.00 21.69 434 ARG A C 1
ATOM 3457 O O . ARG A 1 435 ? -10.230 20.410 -1.213 1.00 18.02 434 ARG A O 1
ATOM 3465 N N . GLU A 1 436 ? -11.449 22.039 -0.246 1.00 20.67 435 GLU A N 1
ATOM 3466 C CA . GLU A 1 436 ? -12.734 21.442 -0.573 1.00 21.28 435 GLU A CA 1
ATOM 3467 C C . GLU A 1 436 ? -12.821 21.171 -2.083 1.00 18.80 435 GLU A C 1
ATOM 3468 O O . GLU A 1 436 ? -13.284 20.107 -2.501 1.00 18.66 435 GLU A O 1
ATOM 3474 N N . GLU A 1 437 ? -12.337 22.114 -2.891 1.00 22.09 436 GLU A N 1
ATOM 3475 C CA . GLU A 1 437 ? -12.345 21.958 -4.348 1.00 20.00 436 GLU A CA 1
ATOM 3476 C C . GLU A 1 437 ? -11.615 20.707 -4.824 1.00 18.97 436 GLU A C 1
ATOM 3477 O O . GLU A 1 437 ? -12.039 20.100 -5.806 1.00 20.41 436 GLU A O 1
ATOM 3479 N N . SER A 1 438 ? -10.513 20.337 -4.160 1.00 17.69 437 SER A N 1
ATOM 3480 C CA . SER A 1 438 ? -9.757 19.154 -4.542 1.00 16.13 437 SER A CA 1
ATOM 3481 C C . SER A 1 438 ? -10.599 17.893 -4.367 1.00 16.51 437 SER A C 1
ATOM 3482 O O . SER A 1 438 ? -10.525 16.977 -5.181 1.00 16.41 437 SER A O 1
ATOM 3485 N N . ILE A 1 439 ? -11.394 17.839 -3.307 1.00 16.01 438 ILE A N 1
ATOM 3486 C CA . ILE A 1 439 ? -12.203 16.664 -3.041 1.00 15.25 438 ILE A CA 1
ATOM 3487 C C . ILE A 1 439 ? -13.461 16.668 -3.912 1.00 16.09 438 ILE A C 1
ATOM 3488 O O . ILE A 1 439 ? -13.935 15.606 -4.298 1.00 16.23 438 ILE A O 1
ATOM 3493 N N . GLN A 1 440 ? -13.983 17.854 -4.238 1.00 16.88 439 GLN A N 1
ATOM 3494 C CA . GLN A 1 440 ? -15.045 17.969 -5.252 1.00 19.65 439 GLN A CA 1
ATOM 3495 C C . GLN A 1 440 ? -14.569 17.339 -6.556 1.00 18.81 439 GLN A C 1
ATOM 3496 O O . GLN A 1 440 ? -15.279 16.528 -7.155 1.00 19.65 439 GLN A O 1
ATOM 3502 N N . GLN A 1 441 ? -13.361 17.673 -6.981 1.00 17.78 440 GLN A N 1
ATOM 3503 C CA . GLN A 1 441 ? -12.800 17.114 -8.218 1.00 18.73 440 GLN A CA 1
ATOM 3504 C C . GLN A 1 441 ? -12.709 15.579 -8.152 1.00 18.24 440 GLN A C 1
ATOM 3505 O O . GLN A 1 441 ? -13.110 14.879 -9.079 1.00 18.70 440 GLN A O 1
ATOM 3511 N N . LEU A 1 442 ? -12.208 15.056 -7.041 1.00 14.77 441 LEU A N 1
ATOM 3512 C CA . LEU A 1 442 ? -12.030 13.606 -6.919 1.00 14.07 441 LEU A CA 1
ATOM 3513 C C . LEU A 1 442 ? -13.366 12.881 -6.946 1.00 17.39 441 LEU A C 1
ATOM 3514 O O . LEU A 1 442 ? -13.510 11.836 -7.611 1.00 17.43 441 LEU A O 1
ATOM 3519 N N . SER A 1 443 ? -14.322 13.389 -6.173 1.00 17.18 442 SER A N 1
ATOM 3520 C CA . SER A 1 443 ? -15.623 12.733 -6.041 1.00 16.40 442 SER A CA 1
ATOM 3521 C C . SER A 1 443 ? -16.420 12.853 -7.335 1.00 18.04 442 SER A C 1
ATOM 3522 O O . SER A 1 443 ? -17.124 11.926 -7.697 1.00 18.22 442 SER A O 1
ATOM 3525 N N . GLN A 1 444 ? -16.290 13.971 -8.051 1.00 16.66 443 GLN A N 1
ATOM 3526 C CA A GLN A 1 444 ? -16.957 14.083 -9.340 0.50 18.03 443 GLN A CA 1
ATOM 3527 C CA B GLN A 1 444 ? -16.913 14.129 -9.371 0.50 19.66 443 GLN A CA 1
ATOM 3528 C C . GLN A 1 444 ? -16.315 13.130 -10.365 1.00 18.28 443 GLN A C 1
ATOM 3529 O O . GLN A 1 444 ? -17.022 12.526 -11.181 1.00 20.25 443 GLN A O 1
ATOM 3540 N N . SER A 1 445 ? -14.997 12.974 -10.304 1.00 17.26 444 SER A N 1
ATOM 3541 C CA . SER A 1 445 ? -14.298 12.009 -11.145 1.00 18.02 444 SER A CA 1
ATOM 3542 C C . SER A 1 445 ? -14.794 10.589 -10.862 1.00 18.23 444 SER A C 1
ATOM 3543 O O . SER A 1 445 ? -15.077 9.817 -11.790 1.00 17.75 444 SER A O 1
ATOM 3546 N N . TYR A 1 446 ? -14.900 10.249 -9.583 1.00 16.57 445 TYR A N 1
ATOM 3547 C CA . TYR A 1 446 ? -15.372 8.938 -9.174 1.00 16.04 445 TYR A CA 1
ATOM 3548 C C . TYR A 1 446 ? -16.742 8.665 -9.767 1.00 18.88 445 TYR A C 1
ATOM 3549 O O . TYR A 1 446 ? -16.971 7.612 -10.359 1.00 17.00 445 TYR A O 1
ATOM 3558 N N . GLN A 1 447 ? -17.653 9.614 -9.581 1.00 17.04 446 GLN A N 1
ATOM 3559 C CA . GLN A 1 447 ? -19.018 9.499 -10.089 1.00 17.46 446 GLN A CA 1
ATOM 3560 C C . GLN A 1 447 ? -19.022 9.277 -11.591 1.00 19.56 446 GLN A C 1
ATOM 3561 O O . GLN A 1 447 ? -19.705 8.384 -12.086 1.00 17.33 446 GLN A O 1
ATOM 3567 N N . LYS A 1 448 ? -18.234 10.079 -12.303 1.00 17.80 447 LYS A N 1
ATOM 3568 C CA . LYS A 1 448 ? -18.147 9.981 -13.776 1.00 16.63 447 LYS A CA 1
ATOM 3569 C C . LYS A 1 448 ? -17.678 8.593 -14.215 1.00 17.01 447 LYS A C 1
ATOM 3570 O O . LYS A 1 448 ? -18.306 7.941 -15.073 1.00 17.83 447 LYS A O 1
ATOM 3576 N N . HIS A 1 449 ? -16.592 8.123 -13.604 1.00 15.92 448 HIS A N 1
ATOM 3577 C CA . HIS A 1 449 ? -16.026 6.824 -13.969 1.00 16.99 448 HIS A CA 1
ATOM 3578 C C . HIS A 1 449 ? -16.919 5.654 -13.596 1.00 17.15 448 HIS A C 1
ATOM 3579 O O . HIS A 1 449 ? -17.018 4.687 -14.354 1.00 17.47 448 HIS A O 1
ATOM 3586 N N . LEU A 1 450 ? -17.595 5.734 -12.452 1.00 15.94 449 LEU A N 1
ATOM 3587 C CA . LEU A 1 450 ? -18.547 4.684 -12.078 1.00 15.30 449 LEU A CA 1
ATOM 3588 C C . LEU A 1 450 ? -19.708 4.609 -13.058 1.00 19.06 449 LEU A C 1
ATOM 3589 O O . LEU A 1 450 ? -20.098 3.528 -13.467 1.00 17.55 449 LEU A O 1
ATOM 3594 N N . LEU A 1 451 ? -20.248 5.758 -13.433 1.00 17.69 450 LEU A N 1
ATOM 3595 C CA . LEU A 1 451 ? -21.309 5.797 -14.446 1.00 18.11 450 LEU A CA 1
ATOM 3596 C C . LEU A 1 451 ? -20.835 5.216 -15.780 1.00 17.15 450 LEU A C 1
ATOM 3597 O O . LEU A 1 451 ? -21.578 4.491 -16.435 1.00 20.17 450 LEU A O 1
ATOM 3602 N N . ALA A 1 452 ? -19.606 5.526 -16.173 1.00 17.60 451 ALA A N 1
ATOM 3603 C CA . ALA A 1 452 ? -19.042 4.980 -17.415 1.00 18.01 451 ALA A CA 1
ATOM 3604 C C . ALA A 1 452 ? -18.902 3.452 -17.334 1.00 19.20 451 ALA A C 1
ATOM 3605 O O . ALA A 1 452 ? -19.161 2.739 -18.303 1.00 19.82 451 ALA A O 1
ATOM 3607 N N . ILE A 1 453 ? -18.483 2.953 -16.168 1.00 16.52 452 ILE A N 1
ATOM 3608 C CA . ILE A 1 453 ? -18.365 1.516 -15.963 1.00 16.09 452 ILE A CA 1
ATOM 3609 C C . ILE A 1 453 ? -19.729 0.842 -16.071 1.00 17.56 452 ILE A C 1
ATOM 3610 O O . ILE A 1 453 ? -19.872 -0.197 -16.724 1.00 17.88 452 ILE A O 1
ATOM 3615 N N . ILE A 1 454 ? -20.744 1.441 -15.453 1.00 18.20 453 ILE A N 1
ATOM 3616 C CA . ILE A 1 454 ? -22.094 0.873 -15.511 1.00 18.11 453 ILE A CA 1
ATOM 3617 C C . ILE A 1 454 ? -22.588 0.809 -16.975 1.00 22.97 453 ILE A C 1
ATOM 3618 O O . ILE A 1 454 ? -23.040 -0.234 -17.441 1.00 20.83 453 ILE A O 1
ATOM 3623 N N . ALA A 1 455 ? -22.440 1.908 -17.706 1.00 21.81 454 ALA A N 1
ATOM 3624 C CA . ALA A 1 455 ? -22.830 1.946 -19.123 1.00 23.24 454 ALA A CA 1
ATOM 3625 C C . ALA A 1 455 ? -22.080 0.901 -19.944 1.00 22.51 454 ALA A C 1
ATOM 3626 O O . ALA A 1 455 ? -22.676 0.211 -20.763 1.00 22.51 454 ALA A O 1
ATOM 3628 N N . HIS A 1 456 ? -20.775 0.796 -19.720 1.00 19.26 455 HIS A N 1
ATOM 3629 C CA . HIS A 1 456 ? -19.926 -0.155 -20.435 1.00 19.95 455 HIS A CA 1
ATOM 3630 C C . HIS A 1 456 ? -20.400 -1.583 -20.181 1.00 20.72 455 HIS A C 1
ATOM 3631 O O . HIS A 1 456 ? -20.548 -2.374 -21.109 1.00 21.65 455 HIS A O 1
ATOM 3638 N N . CYS A 1 457 ? -20.644 -1.906 -18.909 1.00 19.62 456 CYS A N 1
ATOM 3639 C CA . CYS A 1 457 ? -21.079 -3.251 -18.539 1.00 19.69 456 CYS A CA 1
ATOM 3640 C C . CYS A 1 457 ? -22.429 -3.623 -19.147 1.00 20.41 456 CYS A C 1
ATOM 3641 O O . CYS A 1 457 ? -22.621 -4.758 -19.596 1.00 24.84 456 CYS A O 1
ATOM 3644 N N . LEU A 1 458 ? -23.365 -2.677 -19.164 1.00 22.64 457 LEU A N 1
ATOM 3645 C CA . LEU A 1 458 ? -24.679 -2.923 -19.756 1.00 24.89 457 LEU A CA 1
ATOM 3646 C C . LEU A 1 458 ? -24.577 -3.189 -21.263 1.00 26.56 457 LEU A C 1
ATOM 3647 O O . LEU A 1 458 ? -25.234 -4.098 -21.770 1.00 29.58 457 LEU A O 1
ATOM 3652 N N . GLN A 1 459 ? -23.730 -2.432 -21.960 1.00 25.15 458 GLN A N 1
ATOM 3653 C CA . GLN A 1 459 ? -23.503 -2.635 -23.400 1.00 29.98 458 GLN A CA 1
ATOM 3654 C C . GLN A 1 459 ? -22.702 -3.904 -23.711 1.00 32.54 458 GLN A C 1
ATOM 3655 O O . GLN A 1 459 ? -22.975 -4.591 -24.701 1.00 32.35 458 GLN A O 1
ATOM 3658 N N . SER A 1 460 ? -21.716 -4.215 -22.872 1.00 28.89 459 SER A N 1
ATOM 3659 C CA . SER A 1 460 ? -20.880 -5.395 -23.073 1.00 35.12 459 SER A CA 1
ATOM 3660 C C . SER A 1 460 ? -21.705 -6.673 -22.980 1.00 37.90 459 SER A C 1
ATOM 3661 O O . SER A 1 460 ? -21.531 -7.589 -23.794 1.00 40.95 459 SER A O 1
ATOM 3664 N N . HIS A 1 461 ? -22.592 -6.732 -21.986 1.00 38.48 460 HIS A N 1
ATOM 3665 C CA . HIS A 1 461 ? -23.442 -7.904 -21.777 1.00 42.36 460 HIS A CA 1
ATOM 3666 C C . HIS A 1 461 ? -24.439 -8.048 -22.935 1.00 48.56 460 HIS A C 1
ATOM 3667 O O . HIS A 1 461 ? -24.822 -9.164 -23.300 1.00 46.45 460 HIS A O 1
ATOM 3674 N N . HIS A 1 462 ? -24.846 -6.918 -23.513 1.00 42.92 461 HIS A N 1
ATOM 3675 C CA . HIS A 1 462 ? -25.651 -6.924 -24.741 1.00 47.43 461 HIS A CA 1
ATOM 3676 C C . HIS A 1 462 ? -24.854 -7.503 -25.916 1.00 50.85 461 HIS A C 1
ATOM 3677 O O . HIS A 1 462 ? -25.344 -8.376 -26.632 1.00 50.99 461 HIS A O 1
ATOM 3684 N N . HIS A 1 463 ? -23.629 -7.013 -26.097 1.00 54.95 462 HIS A N 1
ATOM 3685 C CA . HIS A 1 463 ? -22.720 -7.484 -27.154 1.00 58.85 462 HIS A CA 1
ATOM 3686 C C . HIS A 1 463 ? -22.493 -8.998 -27.084 1.00 60.93 462 HIS A C 1
ATOM 3687 O O . HIS A 1 463 ? -22.444 -9.672 -28.115 1.00 60.71 462 HIS A O 1
ATOM 3694 N N . HIS A 1 464 ? -22.363 -9.519 -25.864 1.00 63.50 463 HIS A N 1
ATOM 3695 C CA . HIS A 1 464 ? -22.164 -10.950 -25.633 1.00 65.63 463 HIS A CA 1
ATOM 3696 C C . HIS A 1 464 ? -23.389 -11.564 -24.961 1.00 66.25 463 HIS A C 1
ATOM 3697 O O . HIS A 1 464 ? -24.440 -11.730 -25.588 1.00 67.22 463 HIS A O 1
#

Foldseek 3Di:
DADQDWDWFWFDQDLVRLVLLVQVWDLSLQFKAKFKWWFQVADDQVLLVLLLLVVLQRQQLLQWAWDQVVHPIIIIGDTDDDDSEAEEEEECAPPPCLLVVVVVVLLVVSSDADRHRDRQWYWYWYDYPGTIMIMIMGHQQWAADLLLLLVLVLSQQSSVCVVVVHHRDHPGAFHESRVVRVLLLVLLQDDVLLVCLVVVVVVVVPDPPDDQAWPDDDPQAFLLQKDKDKDWDDLVLLCLLCPPLCLLQVAHSVLLLVLLLLQLCCVQRVDQKAKEKEKDQQQFPSGPPGDCNNHTGNNIAIAIAMQGNNPCPPVVVSSNVSRVSCVPQPRNGRSPSSLVRRHDPVSNPPDDPPDQHQHYEEEDEEDASNPDHPRIHGDPSCQLNHNDDRNSSRGDRSTGDRHAWYWYWYADPSMIMIMTMHGVNTHDPVSVVSSVVSSVVSSSVSSVCSNVSSVVD

Secondary structure (DSSP, 8-state):
----S---EE-PPPHHHHHHHHTT-TTTT-BEEEEEEEETT---HHHHHHHHHHHHHHSGGGGEEEE-GGG--EEEE--SSS---EEEEEE-TT-S-HHHHHHHHHHHHHTT--TTT---EEEEEEEETTEEEEEEEEEGGG--HHHHHHHHHHHHHHHHHHHTT----PPPP-S-HHHHHHHHHHHTTSHHHHTTHHHHHHHHHH--------SS--SS-BGGGEEEEEEE--HHHHHHHHHTGGGTTT--HHHHHHHHHHHHHHHHH--SEEEEEEEE----S-STT---TT--S---EEEEEEEE-S---SHHHHHHHHHHHHHHSGGGGTHHHHHHHTS-GGGSTT-------SEEEEEEEE--TT-SSSS-EE-TT-TT--SSTT-TTSB-TTSBP--SEEEEEEEETTEEEEEEEEETTTS-HHHHHHHHHHHHHHHHHHHHHHHHHHHH-

Sequence (457 aa):
KSDQGIIAGNNVPLTPIQKWFFGKNFTNTGHWNQSSSVLYRPEGFDPKVIQSVMDKIIEHHDALRMVYQHENGNVVQHNRGLGGQLYDFFSYNLTAQPDVQQAIEEAETQRLHSSMNLQEGPLVKVALFQTLHGDHLFLAIHHLVVDGISWRILFEDLATGYAQALAGQAISLPEKTDSFQSWSQWLLQEYANEADLLSEIPYWESLESQAKNVSLPKDYEVVTDCCKQKSVRNMRIRLHPEETEQLLKHANQAYQTEINNDLLLLAALGLAFAEWSKLAQIVIHLEGHGREDDIIEQANVARTVGWFTSQYPVLLDLKQTAPLSDYYIKLTKENMMRKIPRKGIGYDILKHVTLPENRGSLSFRVQPEVTFNYLGQFDADMRTELFTRSPYSGGNTLGADGKNNLSPESEVYTTALNITTGLIEGGELVLTFSYSSEQYREESIQQLSQQSYQKHLLAIIAHCLQSHHHH

Solvent-accessible surface area: 19877 Å² total; per-residue (Å²): 228,22,82,82,37,108,9,50,20,94,5,45,27,6,13,9,0,73,44,1,31,67,86,123,6,52,82,22,19,21,9,3,18,0,6,1,0,45,24,83,125,17,8,61,38,85,25,0,66,52,0,9,54,96,2,0,59,34,10,12,4,1,0,0,10,0,64,60,127,153,63,108,38,61,4,64,1,38,27,74,80,51,102,21,19,26,46,67,52,63,111,8,54,98,83,142,69,23,107,124,21,1,46,61,20,0,74,129,2,0,76,46,20,53,6,73,126,10,7,0,1,8,0,0,0,2,51,22,136,148,7,7,4,0,0,9,0,5,0,26,1,2,0,6,42,52,0,0,97,0,11,7,63,1,2,14,51,0,5,44,31,28,87,66,75,107,87,34,72,28,54,130,25,20,17,12,6,28,31,6,1,81,78,8,60,106,8,0,52,94,82,84,0,44,77,6,15,87,66,0,52,49,11,26,95,107,16,64,102,100,74,6,54,58,46,106,169,49,122,108,14,40,35,124,8,37,115,66,27,117,15,116,5,96,64,96,45,2,95,56,0,65,101,89,0,24,100,20,24,135,17,93,23,33,1,0,0,0,0,0,0,0,18,0,0,22,71,43,13,160,30,69,37,10,20,0,26,9,67,20,90,2,29,31,146,25,31,98,168,24,68,11,60,54,11,3,0,9,13,26,10,17,28,6,3,28,8,67,9,79,90,32,84,77,42,28,60,13,0,98,72,8,49,73,42,22,116,128,17,28,94,140,0,9,0,8,8,2,0,51,40,18,5,85,104,145,41,54,55,98,14,72,18,80,11,110,37,52,2,7,2,40,46,86,17,116,92,83,37,12,75,97,36,153,12,6,52,64,1,96,71,3,44,1,2,9,56,37,38,68,10,130,6,10,34,3,75,63,0,31,30,76,23,9,0,51,0,10,0,34,2,78,80,40,38,0,16,0,7,0,10,10,0,46,87,22,4,123,109,50,7,0,86,115,0,1,100,8,0,39,105,36,0,69,46,0,3,56,50,0,59,87,16,81,162,148,171